Protein AF-A0A286UD82-F1 (afdb_monomer_lite)

InterPro domains:
  IPR018487 Hemopexin-like repeats [PS51642] (349-397)
  IPR018487 Hemopexin-like repeats [PS51642] (402-455)
  IPR018487 Hemopexin-like repeats [PS51642] (460-512)
  IPR018487 Hemopexin-like repeats [SM00120] (352-399)
  IPR018487 Hemopexin-like repeats [SM00120] (405-451)
  IPR018487 Hemopexin-like repeats [SM00120] (463-514)
  IPR036375 Hemopexin-like domain superfamily [G3DSA:2.110.10.10] (295-515)
  IPR036375 Hemopexin-like domain superfamily [SSF50923] (303-494)
  IPR054695 Pierisin-like domain [PF22596] (68-204)

pLDDT: mean 83.37, std 16.15, range [28.02, 98.06]

Radius of gyration: 25.52 Å; chains: 1; bounding box: 70×44×78 Å

Organism: NCBI:txid2282107

Structure (mmCIF, N/CA/C/O backbone):
data_AF-A0A286UD82-F1
#
_entry.id   AF-A0A286UD82-F1
#
loop_
_atom_site.group_PDB
_atom_site.id
_atom_site.type_symbol
_atom_site.label_atom_id
_atom_site.label_alt_id
_atom_site.label_comp_id
_atom_site.label_asym_id
_atom_site.label_entity_id
_atom_site.label_seq_id
_atom_site.pdbx_PDB_ins_code
_atom_site.Cartn_x
_atom_site.Cartn_y
_atom_site.Cartn_z
_atom_site.occupancy
_atom_site.B_iso_or_equiv
_atom_site.auth_seq_id
_atom_site.auth_comp_id
_atom_site.auth_asym_id
_atom_site.auth_atom_id
_atom_site.pdbx_PDB_model_num
ATOM 1 N N . MET A 1 1 ? 0.261 9.924 28.517 1.00 47.84 1 MET A N 1
ATOM 2 C CA . MET A 1 1 ? 0.258 11.240 27.840 1.00 47.84 1 MET A CA 1
ATOM 3 C C . MET A 1 1 ? -0.823 11.172 26.783 1.00 47.84 1 MET A C 1
ATOM 5 O O . MET A 1 1 ? -0.721 10.307 25.925 1.00 47.84 1 MET A O 1
ATOM 9 N N . CYS A 1 2 ? -1.863 11.995 26.899 1.00 66.25 2 CYS A N 1
ATOM 10 C CA . CYS A 1 2 ? -2.926 12.083 25.900 1.00 66.25 2 CYS A CA 1
ATOM 11 C C . CYS A 1 2 ? -2.565 13.219 24.947 1.00 66.25 2 CYS A C 1
ATOM 13 O O . CYS A 1 2 ? -2.551 14.369 25.378 1.00 66.25 2 CYS A O 1
ATOM 15 N N . ASP A 1 3 ? -2.212 12.877 23.712 1.00 84.19 3 ASP A N 1
ATOM 16 C CA . ASP A 1 3 ? -1.921 13.829 22.636 1.00 84.19 3 ASP A CA 1
ATOM 17 C C . ASP A 1 3 ? -3.012 13.706 21.562 1.00 84.19 3 ASP A C 1
ATOM 19 O O . ASP A 1 3 ? -3.503 12.611 21.277 1.00 84.19 3 ASP A O 1
ATOM 23 N N . SER A 1 4 ? -3.394 14.833 20.970 1.00 88.50 4 SER A N 1
ATOM 24 C CA . SER A 1 4 ? -4.221 14.942 19.764 1.00 88.50 4 SER A CA 1
ATOM 25 C C . SER A 1 4 ? -3.868 13.951 18.642 1.00 88.50 4 SER A C 1
ATOM 27 O O . SER A 1 4 ? -4.766 13.478 17.941 1.00 88.50 4 SER A O 1
ATOM 29 N N . SER A 1 5 ? -2.596 13.555 18.505 1.00 90.81 5 SER A N 1
ATOM 30 C CA . SER A 1 5 ? -2.141 12.559 17.527 1.00 90.81 5 SER A CA 1
ATOM 31 C C . SER A 1 5 ? -2.797 11.181 17.688 1.00 90.81 5 SER A C 1
ATOM 33 O O . SER A 1 5 ? -2.867 10.425 16.720 1.00 90.81 5 SER A O 1
ATOM 35 N N . LEU A 1 6 ? -3.352 10.864 18.863 1.00 93.00 6 LEU A N 1
ATOM 36 C CA . LEU A 1 6 ? -4.090 9.622 19.125 1.00 93.00 6 LEU A CA 1
ATOM 37 C C . LEU A 1 6 ? -5.403 9.508 18.342 1.00 93.00 6 LEU A C 1
ATOM 39 O O . LEU A 1 6 ? -5.916 8.405 18.170 1.00 93.00 6 LEU A O 1
ATOM 43 N N . PHE A 1 7 ? -5.926 10.628 17.842 1.00 96.19 7 PHE A N 1
ATOM 44 C CA . PHE A 1 7 ? -7.147 10.677 17.040 1.00 96.19 7 PHE A CA 1
ATOM 45 C C . PHE A 1 7 ? -6.879 10.842 15.542 1.00 96.19 7 PHE A C 1
ATOM 47 O O . PHE A 1 7 ? -7.815 11.041 14.770 1.00 96.19 7 PHE A O 1
ATOM 54 N N . ILE A 1 8 ? -5.622 10.741 15.092 1.00 94.62 8 ILE A N 1
ATOM 55 C CA . ILE A 1 8 ? -5.256 10.931 13.679 1.00 94.62 8 ILE A CA 1
ATOM 56 C C . ILE A 1 8 ? -5.970 9.943 12.738 1.00 94.62 8 ILE A C 1
ATOM 58 O O . ILE A 1 8 ? -6.266 10.266 11.583 1.00 94.62 8 ILE A O 1
ATOM 62 N N . GLY A 1 9 ? -6.289 8.757 13.263 1.00 95.44 9 GLY A N 1
ATOM 63 C CA . GLY A 1 9 ? -7.025 7.710 12.570 1.00 95.44 9 GLY A CA 1
ATOM 64 C C . GLY A 1 9 ? -8.545 7.838 12.621 1.00 95.44 9 GLY A C 1
ATOM 65 O O . GLY A 1 9 ? -9.200 7.070 11.931 1.00 95.44 9 GLY A O 1
ATOM 66 N N . ALA A 1 10 ? -9.121 8.781 13.377 1.00 97.25 10 ALA A N 1
ATOM 67 C CA . ALA A 1 10 ? -10.568 8.840 13.586 1.00 97.25 10 ALA A CA 1
ATOM 68 C C . ALA A 1 10 ? -11.351 9.065 12.276 1.00 97.25 10 ALA A C 1
ATOM 70 O O . ALA A 1 10 ? -10.956 9.861 11.417 1.00 97.25 10 ALA A O 1
ATOM 71 N N . ALA A 1 11 ? -12.498 8.404 12.118 1.00 96.31 11 ALA A N 1
ATOM 72 C CA . ALA A 1 11 ? -13.428 8.699 11.027 1.00 96.31 11 ALA A CA 1
ATOM 73 C C . ALA A 1 11 ? -14.081 10.079 11.230 1.00 96.31 11 ALA A C 1
ATOM 75 O O . ALA A 1 11 ? -14.183 10.860 10.281 1.00 96.31 11 ALA A O 1
ATOM 76 N N . LEU A 1 12 ? -14.425 10.421 12.480 1.00 96.06 12 LEU A N 1
ATOM 77 C CA . LEU A 1 12 ? -15.055 11.692 12.842 1.00 96.06 12 LEU A CA 1
ATOM 78 C C . LEU A 1 12 ? -14.111 12.894 12.613 1.00 96.06 12 LEU A C 1
ATOM 80 O O . LEU A 1 12 ? -13.089 13.027 13.301 1.00 96.06 12 LEU A O 1
ATOM 84 N N . PRO A 1 13 ? -14.443 13.832 11.699 1.00 95.00 13 PRO A N 1
ATOM 85 C CA . PRO A 1 13 ? -13.533 14.917 11.329 1.00 95.00 13 PRO A CA 1
ATOM 86 C C . PRO A 1 13 ? -13.174 15.879 12.466 1.00 95.00 13 PRO A C 1
ATOM 88 O O . PRO A 1 13 ? -12.054 16.390 12.485 1.00 95.00 13 PRO A O 1
ATOM 91 N N . TRP A 1 14 ? -14.098 16.150 13.394 1.00 96.06 14 TRP A N 1
ATOM 92 C CA . TRP A 1 14 ? -13.840 17.063 14.515 1.00 96.06 14 TRP A CA 1
ATOM 93 C C . TRP A 1 14 ? -12.810 16.485 15.487 1.00 96.06 14 TRP A C 1
ATOM 95 O O . TRP A 1 14 ? -11.980 17.233 15.999 1.00 96.06 14 TRP A O 1
ATOM 105 N N . LEU A 1 15 ? -12.830 15.164 15.690 1.00 96.12 15 LEU A N 1
ATOM 106 C CA . LEU A 1 15 ? -11.924 14.476 16.598 1.00 96.12 15 LEU A CA 1
ATOM 107 C C . LEU A 1 15 ? -10.519 14.398 15.990 1.00 96.12 15 LEU A C 1
ATOM 109 O O . LEU A 1 15 ? -9.545 14.686 16.672 1.00 96.12 15 LEU A O 1
ATOM 113 N N . ARG A 1 16 ? -10.406 14.169 14.673 1.00 93.88 16 ARG A N 1
ATOM 114 C CA . ARG A 1 16 ? -9.121 14.277 13.951 1.00 93.88 16 ARG A CA 1
ATOM 115 C C . ARG A 1 16 ? -8.475 15.662 14.027 1.00 93.88 16 ARG A C 1
ATOM 117 O O . ARG A 1 16 ? -7.261 15.780 13.915 1.00 93.88 16 ARG A O 1
ATOM 124 N N . ARG A 1 17 ? -9.289 16.719 14.100 1.00 94.12 17 ARG A N 1
ATOM 125 C CA . ARG A 1 17 ? -8.843 18.127 14.098 1.00 94.12 17 ARG A CA 1
ATOM 126 C C . ARG A 1 17 ? -8.768 18.721 15.505 1.00 94.12 17 ARG A C 1
ATOM 128 O O . ARG A 1 17 ? -8.571 19.929 15.641 1.00 94.12 17 ARG A O 1
ATOM 135 N N . ILE A 1 18 ? -8.978 17.903 16.533 1.00 95.19 18 ILE A N 1
ATOM 136 C CA . ILE A 1 18 ? -8.979 18.355 17.915 1.00 95.19 18 ILE A CA 1
ATOM 137 C C . ILE A 1 18 ? -7.577 18.828 18.314 1.00 95.19 18 ILE A C 1
ATOM 139 O O . ILE A 1 18 ? -6.571 18.291 17.858 1.00 95.19 18 ILE A O 1
ATOM 143 N N . ASN A 1 19 ? -7.507 19.853 19.159 1.00 94.94 19 ASN A N 1
ATOM 144 C CA . ASN A 1 19 ? -6.242 20.278 19.752 1.00 94.94 19 ASN A CA 1
ATOM 145 C C . ASN A 1 19 ? -5.931 19.461 21.016 1.00 94.94 19 ASN A C 1
ATOM 147 O O . ASN A 1 19 ? -6.774 18.710 21.506 1.00 94.94 19 ASN A O 1
ATOM 151 N N . GLU A 1 20 ? -4.740 19.659 21.576 1.00 95.12 20 GLU A N 1
ATOM 152 C CA . GLU A 1 20 ? -4.274 18.937 22.767 1.00 95.12 20 GLU A CA 1
ATOM 153 C C . GLU A 1 20 ? -5.223 19.048 23.964 1.00 95.12 20 GLU A C 1
ATOM 155 O O . GLU A 1 20 ? -5.534 18.053 24.612 1.00 95.12 20 GLU A O 1
ATOM 160 N N . ASN A 1 21 ? -5.753 20.248 24.223 1.00 95.12 21 ASN A N 1
ATOM 161 C CA . ASN A 1 21 ? -6.677 20.470 25.336 1.00 95.12 21 ASN A CA 1
ATOM 162 C C . ASN A 1 21 ? -7.981 19.683 25.148 1.00 95.12 21 ASN A C 1
ATOM 164 O O . ASN A 1 21 ? -8.485 19.086 26.094 1.00 95.12 21 ASN A O 1
ATOM 168 N N . GLY A 1 22 ? -8.524 19.665 23.928 1.00 95.94 22 GLY A N 1
ATOM 169 C CA . GLY A 1 22 ? -9.722 18.892 23.623 1.00 95.94 22 GLY A CA 1
ATOM 170 C C . GLY A 1 22 ? -9.460 17.386 23.667 1.00 95.94 22 GLY A C 1
ATOM 171 O O . GLY A 1 22 ? -10.292 16.645 24.182 1.00 95.94 22 GLY A O 1
ATOM 172 N N . ALA A 1 23 ? -8.301 16.925 23.186 1.00 95.88 23 ALA A N 1
ATOM 173 C CA . ALA A 1 23 ? -7.911 15.521 23.280 1.00 95.88 23 ALA A CA 1
ATOM 174 C C . ALA A 1 23 ? -7.820 15.068 24.743 1.00 95.88 23 ALA A C 1
ATOM 176 O O . ALA A 1 23 ? -8.368 14.030 25.117 1.00 95.88 23 ALA A O 1
ATOM 177 N N . GLN A 1 24 ? -7.182 15.886 25.582 1.00 95.94 24 GLN A N 1
ATOM 178 C CA . GLN A 1 24 ? -7.107 15.663 27.019 1.00 95.94 24 GLN A CA 1
ATOM 179 C C . GLN A 1 24 ? -8.502 15.610 27.652 1.00 95.94 24 GLN A C 1
ATOM 181 O O . GLN A 1 24 ? -8.757 14.723 28.461 1.00 95.94 24 GLN A O 1
ATOM 186 N N . GLU A 1 25 ? -9.410 16.507 27.264 1.00 96.25 25 GLU A N 1
ATOM 187 C CA . GLU A 1 25 ? -10.787 16.520 27.763 1.00 96.25 25 GLU A CA 1
ATOM 188 C C . GLU A 1 25 ? -11.550 15.232 27.407 1.00 96.25 25 GLU A C 1
ATOM 190 O O . GLU A 1 25 ? -12.239 14.668 28.261 1.00 96.25 25 GLU A O 1
ATOM 195 N N . VAL A 1 26 ? -11.394 14.730 26.176 1.00 96.75 26 VAL A N 1
ATOM 196 C CA . VAL A 1 26 ? -11.993 13.456 25.751 1.00 96.75 26 VAL A CA 1
ATOM 197 C C . VAL A 1 26 ? -11.504 12.322 26.649 1.00 96.75 26 VAL A C 1
ATOM 199 O O . VAL A 1 26 ? -12.327 11.659 27.276 1.00 96.75 26 VAL A O 1
ATOM 202 N N . PHE A 1 27 ? -10.189 12.133 26.784 1.00 95.88 27 PHE A N 1
ATOM 203 C CA . PHE A 1 27 ? -9.638 11.045 27.603 1.00 95.88 27 PHE A CA 1
ATOM 204 C C . PHE A 1 27 ? -9.979 11.178 29.089 1.00 95.88 27 PHE A C 1
ATOM 206 O O . PHE A 1 27 ? -10.376 10.193 29.702 1.00 95.88 27 PHE A O 1
ATOM 213 N N . GLN A 1 28 ? -9.933 12.390 29.653 1.00 95.00 28 GLN A N 1
ATOM 214 C CA . GLN A 1 28 ? -10.362 12.635 31.034 1.00 95.00 28 GLN A CA 1
ATOM 215 C C . GLN A 1 28 ? -11.810 12.214 31.265 1.00 95.00 28 GLN A C 1
ATOM 217 O O . GLN A 1 28 ? -12.144 11.690 32.329 1.00 95.00 28 GLN A O 1
ATOM 222 N N . ARG A 1 29 ? -12.683 12.440 30.278 1.00 95.44 29 ARG A N 1
ATOM 223 C CA . ARG A 1 29 ? -14.059 11.975 30.368 1.00 95.44 29 ARG A CA 1
ATOM 224 C C . ARG A 1 29 ? -14.143 10.453 30.309 1.00 95.44 29 ARG A C 1
ATOM 226 O O . ARG A 1 29 ? -14.869 9.889 31.123 1.00 95.44 29 ARG A O 1
ATOM 233 N N . LEU A 1 30 ? -13.427 9.810 29.386 1.00 94.94 30 LEU A N 1
ATOM 234 C CA . LEU A 1 30 ? -13.410 8.348 29.284 1.00 94.94 30 LEU A CA 1
ATOM 235 C C . LEU A 1 30 ? -12.931 7.707 30.599 1.00 94.94 30 LEU A C 1
ATOM 237 O O . LEU A 1 30 ? -13.611 6.830 31.125 1.00 94.94 30 LEU A O 1
ATOM 241 N N . ASP A 1 31 ? -11.841 8.214 31.185 1.00 93.31 31 ASP A N 1
ATOM 242 C CA . ASP A 1 31 ? -11.318 7.775 32.488 1.00 93.31 31 ASP A CA 1
ATOM 243 C C . ASP A 1 31 ? -12.332 7.971 33.616 1.00 93.31 31 ASP A C 1
ATOM 245 O O . ASP A 1 31 ? -12.585 7.071 34.419 1.00 93.31 31 ASP A O 1
ATOM 249 N N . ARG A 1 32 ? -12.940 9.161 33.686 1.00 92.81 32 ARG A N 1
ATOM 250 C CA . ARG A 1 32 ? -13.929 9.484 34.718 1.00 92.81 32 ARG A CA 1
ATOM 251 C C . ARG A 1 32 ? -15.117 8.524 34.657 1.00 92.81 32 ARG A C 1
ATOM 253 O O . ARG A 1 32 ? -15.526 8.014 35.696 1.00 92.81 32 ARG A O 1
ATOM 260 N N . VAL A 1 33 ? -15.660 8.291 33.463 1.00 92.44 33 VAL A N 1
ATOM 261 C CA . VAL A 1 33 ? -16.821 7.414 33.254 1.00 92.44 33 VAL A CA 1
ATOM 262 C C . VAL A 1 33 ? -16.472 5.955 33.549 1.00 92.44 33 VAL A C 1
ATOM 264 O O . VAL A 1 33 ? -17.248 5.278 34.225 1.00 92.44 33 VAL A O 1
ATOM 267 N N . LEU A 1 34 ? -15.288 5.496 33.127 1.00 89.81 34 LEU A N 1
ATOM 268 C CA . LEU A 1 34 ? -14.775 4.160 33.438 1.00 89.81 34 LEU A CA 1
ATOM 269 C C . LEU A 1 34 ? -14.765 3.903 34.953 1.00 89.81 34 LEU A C 1
ATOM 271 O O . LEU A 1 34 ? -15.272 2.874 35.392 1.00 89.81 34 LEU A O 1
ATOM 275 N N . ARG A 1 35 ? -14.253 4.851 35.749 1.00 87.88 35 ARG A N 1
ATOM 276 C CA . ARG A 1 35 ? -14.156 4.719 37.215 1.00 87.88 35 ARG A CA 1
ATOM 277 C C . ARG A 1 35 ? -15.498 4.870 37.929 1.00 87.88 35 ARG A C 1
ATOM 279 O O . ARG A 1 35 ? -15.772 4.149 38.880 1.00 87.88 35 ARG A O 1
ATOM 286 N N . GLN A 1 36 ? -16.332 5.822 37.508 1.00 82.19 36 GLN A N 1
ATOM 287 C CA . GLN A 1 36 ? -17.575 6.154 38.221 1.00 82.19 36 GLN A CA 1
ATOM 288 C C . GLN A 1 36 ? -18.648 5.072 38.097 1.00 82.19 36 GLN A C 1
ATOM 290 O O . GLN A 1 36 ? -19.404 4.851 39.043 1.00 82.19 36 GLN A O 1
ATOM 295 N N . ASN A 1 37 ? -18.706 4.392 36.953 1.00 69.94 37 ASN A N 1
ATOM 296 C CA . ASN A 1 37 ? -19.766 3.428 36.668 1.00 69.94 37 ASN A CA 1
ATOM 297 C C . ASN A 1 37 ? -19.376 1.976 36.980 1.00 69.94 37 ASN A C 1
ATOM 299 O O . ASN A 1 37 ? -20.219 1.091 36.865 1.00 69.94 37 ASN A O 1
ATOM 303 N N . ASN A 1 38 ? -18.138 1.722 37.420 1.00 67.00 38 ASN A N 1
ATOM 304 C CA . ASN A 1 38 ? -17.626 0.378 37.687 1.00 67.00 38 ASN A CA 1
ATOM 305 C C . ASN A 1 38 ? -16.880 0.348 39.033 1.00 67.00 38 ASN A C 1
ATOM 307 O O . ASN A 1 38 ? -15.700 0.684 39.100 1.00 67.00 38 ASN A O 1
ATOM 311 N N . ARG A 1 39 ? -17.559 -0.079 40.111 1.00 65.06 39 ARG A N 1
ATOM 312 C CA . ARG A 1 39 ? -17.010 -0.084 41.490 1.00 65.06 39 ARG A CA 1
ATOM 313 C C . ARG A 1 39 ? -15.706 -0.870 41.655 1.00 65.06 39 ARG A C 1
ATOM 315 O O . ARG A 1 39 ? -14.929 -0.570 42.548 1.00 65.06 39 ARG A O 1
ATOM 322 N N . ASP A 1 40 ? -15.449 -1.850 40.796 1.00 70.00 40 ASP A N 1
ATOM 323 C CA . ASP A 1 40 ? -14.223 -2.652 40.862 1.00 70.00 40 ASP A CA 1
ATOM 324 C C . ASP A 1 40 ? -13.080 -2.092 39.985 1.00 70.00 40 ASP A C 1
ATOM 326 O O . ASP A 1 40 ? -11.979 -2.640 39.962 1.00 70.00 40 ASP A O 1
ATOM 330 N N . LEU A 1 41 ? -13.322 -0.980 39.280 1.00 73.88 41 LEU A N 1
ATOM 331 C CA . LEU A 1 41 ? -12.378 -0.299 38.385 1.00 73.88 41 LEU A CA 1
ATOM 332 C C . LEU A 1 41 ? -12.033 1.121 38.870 1.00 73.88 41 LEU A C 1
ATOM 334 O O . LEU A 1 41 ? -11.639 1.970 38.073 1.00 73.88 41 LEU A O 1
ATOM 338 N N . GLU A 1 42 ? -12.145 1.392 40.174 1.00 72.00 42 GLU A N 1
ATOM 339 C CA . GLU A 1 42 ? -11.878 2.719 40.762 1.00 72.00 42 GLU A CA 1
ATOM 340 C C . GLU A 1 42 ? -10.459 3.247 40.450 1.00 72.00 42 GLU A C 1
ATOM 342 O O . GLU A 1 42 ? -10.286 4.446 40.224 1.00 72.00 42 GLU A O 1
ATOM 347 N N . ASP A 1 43 ? -9.474 2.346 40.334 1.00 78.69 43 ASP A N 1
ATOM 348 C CA . ASP A 1 43 ? -8.075 2.645 39.976 1.00 78.69 43 ASP A CA 1
ATOM 349 C C . ASP A 1 43 ? -7.736 2.323 38.504 1.00 78.69 43 ASP A C 1
ATOM 351 O O . ASP A 1 43 ? -6.559 2.182 38.139 1.00 78.69 43 ASP A O 1
ATOM 355 N N . ALA A 1 44 ? -8.744 2.100 37.657 1.00 81.00 44 ALA A N 1
ATOM 356 C CA . ALA A 1 44 ? -8.535 1.845 36.237 1.00 81.00 44 ALA A CA 1
ATOM 357 C C . ALA A 1 44 ? -8.292 3.148 35.467 1.00 81.00 44 ALA A C 1
ATOM 359 O O . ALA A 1 44 ? -8.762 4.231 35.828 1.00 81.00 44 ALA A O 1
ATOM 360 N N . GLU A 1 45 ? -7.538 3.021 34.384 1.00 88.94 45 GLU A N 1
ATOM 361 C CA . GLU A 1 45 ? -7.234 4.093 33.444 1.00 88.94 45 GLU A CA 1
ATOM 362 C C . GLU A 1 45 ? -7.425 3.549 32.040 1.00 88.94 45 GLU A C 1
ATOM 364 O O . GLU A 1 45 ? -7.144 2.380 31.777 1.00 88.94 45 GLU A O 1
ATOM 369 N N . VAL A 1 46 ? -7.899 4.403 31.146 1.00 92.19 46 VAL A N 1
ATOM 370 C CA . VAL A 1 46 ? -7.946 4.150 29.716 1.00 92.19 46 VAL A CA 1
ATOM 371 C C . VAL A 1 46 ? -6.512 4.069 29.214 1.00 92.19 46 VAL A C 1
ATOM 373 O O . VAL A 1 46 ? -5.790 5.067 29.147 1.00 92.19 46 VAL A O 1
ATOM 376 N N . ILE A 1 47 ? -6.089 2.860 28.855 1.00 93.38 47 ILE A N 1
ATOM 377 C CA . ILE A 1 47 ? -4.741 2.601 28.366 1.00 93.38 47 ILE A CA 1
ATOM 378 C C . ILE A 1 47 ? -4.778 2.523 26.849 1.00 93.38 47 ILE A C 1
ATOM 380 O O . ILE A 1 47 ? -5.317 1.598 26.249 1.00 93.38 47 ILE A O 1
ATOM 384 N N . VAL A 1 48 ? -4.155 3.510 26.222 1.00 93.50 48 VAL A N 1
ATOM 385 C CA . VAL A 1 48 ? -3.912 3.517 24.783 1.00 93.50 48 VAL A CA 1
ATOM 386 C C . VAL A 1 48 ? -2.828 2.496 24.444 1.00 93.50 48 VAL A C 1
ATOM 388 O O . VAL A 1 48 ? -1.844 2.353 25.175 1.00 93.50 48 VAL A O 1
ATOM 391 N N . ARG A 1 49 ? -2.996 1.807 23.314 1.00 93.06 49 ARG A N 1
ATOM 392 C CA . ARG A 1 49 ? -2.027 0.855 22.775 1.00 93.06 49 ARG A CA 1
ATOM 393 C C . ARG A 1 49 ? -0.632 1.503 22.675 1.00 93.06 49 ARG A C 1
ATOM 395 O O . ARG A 1 49 ? -0.505 2.595 22.115 1.00 93.06 49 ARG A O 1
ATOM 402 N N . PRO A 1 50 ? 0.428 0.849 23.184 1.00 92.00 50 PRO A N 1
ATOM 403 C CA . PRO A 1 50 ? 1.789 1.371 23.098 1.00 92.00 50 PRO A CA 1
ATOM 404 C C . PRO A 1 50 ? 2.269 1.547 21.654 1.00 92.00 50 PRO A C 1
ATOM 406 O O . PRO A 1 50 ? 1.982 0.716 20.799 1.00 92.00 50 PRO A O 1
ATOM 409 N N . ASN A 1 51 ? 3.099 2.566 21.401 1.00 91.62 51 ASN A N 1
ATOM 410 C CA . ASN A 1 51 ? 3.654 2.840 20.064 1.00 91.62 51 ASN A CA 1
ATOM 411 C C . ASN A 1 51 ? 4.458 1.670 19.487 1.00 91.62 51 ASN A C 1
ATOM 413 O O . ASN A 1 51 ? 4.544 1.537 18.268 1.00 91.62 51 ASN A O 1
ATOM 417 N N . HIS A 1 52 ? 5.061 0.865 20.362 1.00 90.94 52 HIS A N 1
ATOM 418 C CA . HIS A 1 52 ? 5.737 -0.373 20.012 1.00 90.94 52 HIS A CA 1
ATOM 419 C C . HIS A 1 52 ? 5.368 -1.448 21.023 1.00 90.94 52 HIS A C 1
ATOM 421 O O . HIS A 1 52 ? 5.311 -1.177 22.225 1.00 90.94 52 HIS A O 1
ATOM 427 N N . PHE A 1 53 ? 5.148 -2.662 20.543 1.00 86.38 53 PHE A N 1
ATOM 428 C CA . PHE A 1 53 ? 4.789 -3.805 21.370 1.00 86.38 53 PHE A CA 1
ATOM 429 C C . PHE A 1 53 ? 5.239 -5.095 20.673 1.00 86.38 53 PHE A C 1
ATOM 431 O O . PHE A 1 53 ? 5.713 -5.066 19.537 1.00 86.38 53 PHE A O 1
ATOM 438 N N . LEU A 1 54 ? 5.160 -6.214 21.390 1.00 84.25 54 LEU A N 1
ATOM 439 C CA . LEU A 1 54 ? 5.417 -7.526 20.810 1.00 84.25 54 LEU A CA 1
ATOM 440 C C . LEU A 1 54 ? 4.127 -8.049 20.186 1.00 84.25 54 LEU A C 1
ATOM 442 O O . LEU A 1 54 ? 3.128 -8.178 20.894 1.00 84.25 54 LEU A O 1
ATOM 446 N N . ASP A 1 55 ? 4.161 -8.349 18.894 1.00 82.25 55 ASP A N 1
ATOM 447 C CA . ASP A 1 55 ? 3.027 -8.936 18.187 1.00 82.25 55 ASP A CA 1
ATOM 448 C C . ASP A 1 55 ? 2.796 -10.409 18.584 1.00 82.25 55 ASP A C 1
ATOM 450 O O . ASP A 1 55 ? 3.474 -10.974 19.452 1.00 82.25 55 ASP A O 1
ATOM 454 N N . ALA A 1 56 ? 1.851 -11.067 17.911 1.00 80.44 56 ALA A N 1
ATOM 455 C CA . ALA A 1 56 ? 1.588 -12.494 18.075 1.00 80.44 56 ALA A CA 1
ATOM 456 C C . ALA A 1 56 ? 2.850 -13.367 17.916 1.00 80.44 56 ALA A C 1
ATOM 458 O O . ALA A 1 56 ? 3.028 -14.344 18.645 1.00 80.44 56 ALA A O 1
ATOM 459 N N . ARG A 1 57 ? 3.758 -13.006 17.004 1.00 79.88 57 ARG A N 1
ATOM 460 C CA . ARG A 1 57 ? 5.014 -13.728 16.740 1.00 79.88 57 ARG A CA 1
ATOM 461 C C . ARG A 1 57 ? 6.117 -13.390 17.738 1.00 79.88 57 ARG A C 1
ATOM 463 O O . ARG A 1 57 ? 7.190 -13.988 17.686 1.00 79.88 57 ARG A O 1
ATOM 470 N N . ARG A 1 58 ? 5.839 -12.496 18.690 1.00 83.19 58 ARG A N 1
ATOM 471 C CA . ARG A 1 58 ? 6.796 -11.932 19.648 1.00 83.19 58 ARG A CA 1
ATOM 472 C C . ARG A 1 58 ? 7.889 -11.114 18.965 1.00 83.19 58 ARG A C 1
ATOM 474 O O . ARG A 1 58 ? 9.005 -11.026 19.481 1.00 83.19 58 ARG A O 1
ATOM 481 N N . GLU A 1 59 ? 7.560 -10.504 17.836 1.00 84.38 59 GLU A N 1
ATOM 482 C CA . GLU A 1 59 ? 8.406 -9.551 17.137 1.00 84.38 59 GLU A CA 1
ATOM 483 C C . GLU A 1 59 ? 8.036 -8.134 17.579 1.00 84.38 59 GLU A C 1
ATOM 485 O O . GLU A 1 59 ? 6.871 -7.819 17.823 1.00 84.38 59 GLU A O 1
ATOM 490 N N . LEU A 1 60 ? 9.041 -7.271 17.743 1.00 86.75 60 LEU A N 1
ATOM 491 C CA . LEU A 1 60 ? 8.805 -5.878 18.108 1.00 86.75 60 LEU A CA 1
ATOM 492 C C . LEU A 1 60 ? 8.266 -5.129 16.888 1.00 86.75 60 LEU A C 1
ATOM 494 O O . LEU A 1 60 ? 9.009 -4.897 15.935 1.00 86.75 60 LEU A O 1
ATOM 498 N N . VAL A 1 61 ? 7.005 -4.710 16.946 1.00 87.31 61 VAL A N 1
ATOM 499 C CA . VAL A 1 61 ? 6.329 -4.002 15.854 1.00 87.31 61 VAL A CA 1
ATOM 500 C C . VAL A 1 61 ? 5.845 -2.626 16.299 1.00 87.31 61 VAL A C 1
ATOM 502 O O . VAL A 1 61 ? 5.615 -2.371 17.482 1.00 87.31 61 VAL A O 1
ATOM 505 N N . MET A 1 62 ? 5.700 -1.718 15.334 1.00 91.38 62 MET A N 1
ATOM 506 C CA . MET A 1 62 ? 5.082 -0.407 15.540 1.00 91.38 62 MET A CA 1
ATOM 507 C C . MET A 1 62 ? 3.552 -0.543 15.524 1.00 91.38 62 MET A C 1
ATOM 509 O O . MET A 1 62 ? 3.017 -1.254 14.682 1.00 91.38 62 MET A O 1
ATOM 513 N N . ALA A 1 63 ? 2.837 0.187 16.385 1.00 92.00 63 ALA A N 1
ATOM 514 C CA . ALA A 1 63 ? 1.367 0.165 16.471 1.00 92.00 63 ALA A CA 1
ATOM 515 C C . ALA A 1 63 ? 0.653 0.390 15.129 1.00 92.00 63 ALA A C 1
ATOM 517 O O . ALA A 1 63 ? -0.327 -0.274 14.815 1.00 92.00 63 ALA A O 1
ATOM 518 N N . SER A 1 64 ? 1.162 1.308 14.313 1.00 93.31 64 SER A N 1
ATOM 519 C CA . SER A 1 64 ? 0.626 1.620 12.984 1.00 93.31 64 SER A CA 1
ATOM 520 C C . SER A 1 64 ? 1.009 0.613 11.896 1.00 93.31 64 SER A C 1
ATOM 522 O O . SER A 1 64 ? 0.493 0.710 10.787 1.00 93.31 64 SER A O 1
ATOM 524 N N . ALA A 1 65 ? 1.921 -0.316 12.188 1.00 91.12 65 ALA A N 1
ATOM 525 C CA . ALA A 1 65 ? 2.272 -1.445 11.329 1.00 91.12 65 ALA A CA 1
ATOM 526 C C . ALA A 1 65 ? 1.603 -2.754 11.781 1.00 91.12 65 ALA A C 1
ATOM 528 O O . ALA A 1 65 ? 1.702 -3.756 11.080 1.00 91.12 65 ALA A O 1
ATOM 529 N N . GLU A 1 66 ? 0.940 -2.765 12.942 1.00 90.69 66 GLU A N 1
ATOM 530 C CA . GLU A 1 66 ? 0.168 -3.920 13.395 1.00 90.69 66 GLU A CA 1
ATOM 531 C C . GLU A 1 66 ? -1.038 -4.119 12.471 1.00 90.69 66 GLU A C 1
ATOM 533 O O . GLU A 1 66 ? -1.844 -3.191 12.351 1.00 90.69 66 GLU A O 1
ATOM 538 N N . PRO A 1 67 ? -1.205 -5.305 11.860 1.00 89.81 67 PRO A N 1
ATOM 539 C CA . PRO A 1 67 ? -2.436 -5.630 11.162 1.00 89.81 67 PRO A CA 1
ATOM 540 C C . PRO A 1 67 ? -3.545 -5.828 12.199 1.00 89.81 67 PRO A C 1
ATOM 542 O O . PRO A 1 67 ? -3.596 -6.846 12.890 1.00 89.81 67 PRO A O 1
ATOM 545 N N . LEU A 1 68 ? -4.435 -4.848 12.316 1.00 92.94 68 LEU A N 1
ATOM 546 C CA . LEU A 1 68 ? -5.691 -5.010 13.041 1.00 92.94 68 LEU A CA 1
ATOM 547 C C . LEU A 1 68 ? -6.754 -5.537 12.084 1.00 92.94 68 LEU A C 1
ATOM 549 O O . LEU A 1 68 ? -6.738 -5.208 10.895 1.00 92.94 68 LEU A O 1
ATOM 553 N N . MET A 1 69 ? -7.683 -6.333 12.606 1.00 92.00 69 MET A N 1
ATOM 554 C CA . MET A 1 69 ? -8.802 -6.843 11.825 1.00 92.00 69 MET A CA 1
ATOM 555 C C . MET A 1 69 ? -10.146 -6.367 12.369 1.00 92.00 69 MET A C 1
ATOM 557 O O . MET A 1 69 ? -10.314 -6.173 13.575 1.00 92.00 69 MET A O 1
ATOM 561 N N . ARG A 1 70 ? -11.127 -6.234 11.480 1.00 92.81 70 ARG A N 1
ATOM 562 C CA . ARG A 1 70 ? -12.529 -6.027 11.848 1.00 92.81 70 ARG A CA 1
ATOM 563 C C . ARG A 1 70 ? -13.440 -6.827 10.929 1.00 92.81 70 ARG A C 1
ATOM 565 O O . ARG A 1 70 ? -13.346 -6.691 9.714 1.00 92.81 70 ARG A O 1
ATOM 572 N N . TRP A 1 71 ? -14.344 -7.601 11.516 1.00 88.88 71 TRP A N 1
ATOM 573 C CA . TRP A 1 71 ? -15.439 -8.235 10.789 1.00 88.88 71 TRP A CA 1
ATOM 574 C C . TRP A 1 71 ? -16.613 -7.268 10.665 1.00 88.88 71 TRP A C 1
ATOM 576 O O . TRP A 1 71 ? -16.993 -6.636 11.650 1.00 88.88 71 TRP A O 1
ATOM 586 N N . ASP A 1 72 ? -17.168 -7.138 9.466 1.00 89.31 72 ASP A N 1
ATOM 587 C CA . ASP A 1 72 ? -18.295 -6.248 9.196 1.00 89.31 72 ASP A CA 1
ATOM 588 C C . ASP A 1 72 ? -19.125 -6.787 8.020 1.00 89.31 72 ASP A C 1
ATOM 590 O O . ASP A 1 72 ? -18.584 -7.385 7.090 1.00 89.31 72 ASP A O 1
ATOM 594 N N . GLU A 1 73 ? -20.441 -6.601 8.063 1.00 86.88 73 GLU A N 1
ATOM 595 C CA . GLU A 1 73 ? -21.353 -7.024 6.988 1.00 86.88 73 GLU A CA 1
ATOM 596 C C . GLU A 1 73 ? -21.430 -5.993 5.857 1.00 86.88 73 GLU A C 1
ATOM 598 O O . GLU A 1 73 ? -21.773 -6.323 4.717 1.00 86.88 73 GLU A O 1
ATOM 603 N N . ARG A 1 74 ? -21.096 -4.729 6.149 1.00 87.62 74 ARG A N 1
ATOM 604 C CA . ARG A 1 74 ? -21.100 -3.668 5.141 1.00 87.62 74 ARG A CA 1
ATOM 605 C C . ARG A 1 74 ? -20.048 -3.973 4.075 1.00 87.62 74 ARG A C 1
ATOM 607 O O . ARG A 1 74 ? -18.942 -4.380 4.417 1.00 87.62 74 ARG A O 1
ATOM 614 N N . PRO A 1 75 ? -20.355 -3.769 2.784 1.00 89.94 75 PRO A N 1
ATOM 615 C CA . PRO A 1 75 ? -19.451 -4.139 1.708 1.00 89.94 75 PRO A CA 1
ATOM 616 C C . PRO A 1 75 ? -18.267 -3.166 1.564 1.00 89.94 75 PRO A C 1
ATOM 618 O O . PRO A 1 75 ? -18.361 -1.988 1.927 1.00 89.94 75 PRO A O 1
ATOM 621 N N . PRO A 1 76 ? -17.158 -3.599 0.931 1.00 92.06 76 PRO A N 1
ATOM 622 C CA . PRO A 1 76 ? -15.991 -2.755 0.659 1.00 92.06 76 PRO A CA 1
ATOM 623 C C . PRO A 1 76 ? -16.303 -1.472 -0.118 1.00 92.06 76 PRO A C 1
ATOM 625 O O . PRO A 1 76 ? -15.672 -0.451 0.134 1.00 92.06 76 PRO A O 1
ATOM 628 N N . SER A 1 77 ? -17.311 -1.489 -0.998 1.00 86.44 77 SER A N 1
ATOM 629 C CA . SER A 1 77 ? -17.782 -0.298 -1.724 1.00 86.44 77 SER A CA 1
ATOM 630 C C . SER A 1 77 ? -18.292 0.822 -0.814 1.00 86.44 77 SER A C 1
ATOM 632 O O . SER A 1 77 ? -18.282 1.974 -1.230 1.00 86.44 77 SER A O 1
ATOM 634 N N . GLN A 1 78 ? -18.729 0.490 0.403 1.00 89.50 78 GLN A N 1
ATOM 635 C CA . GLN A 1 78 ? -19.138 1.455 1.420 1.00 89.50 78 GLN A CA 1
ATOM 636 C C . GLN A 1 78 ? -17.970 1.782 2.359 1.00 89.50 78 GLN A C 1
ATOM 638 O O . GLN A 1 78 ? -17.558 2.936 2.475 1.00 89.50 78 GLN A O 1
ATOM 643 N N . ILE A 1 79 ? -17.383 0.761 2.996 1.00 94.50 79 ILE A N 1
ATOM 644 C CA . ILE A 1 79 ? -16.373 0.952 4.050 1.00 94.50 79 ILE A CA 1
ATOM 645 C C . ILE A 1 79 ? -15.104 1.638 3.540 1.00 94.50 79 ILE A C 1
ATOM 647 O O . ILE A 1 79 ? -14.521 2.451 4.255 1.00 94.50 79 ILE A O 1
ATOM 651 N N . PHE A 1 80 ? -14.667 1.367 2.308 1.00 93.56 80 PHE A N 1
ATOM 652 C CA . PHE A 1 80 ? -13.501 2.063 1.763 1.00 93.56 80 PHE A CA 1
ATOM 653 C C . PHE A 1 80 ? -13.781 3.532 1.420 1.00 93.56 80 PHE A C 1
ATOM 655 O O . PHE A 1 80 ? -12.826 4.292 1.300 1.00 93.56 80 PHE A O 1
ATOM 662 N N . GLY A 1 81 ? -15.046 3.947 1.288 1.00 88.81 81 GLY A N 1
ATOM 663 C CA . GLY A 1 81 ? -15.424 5.348 1.075 1.00 88.81 81 GLY A CA 1
ATOM 664 C C . GLY A 1 81 ? -15.613 6.123 2.374 1.00 88.81 81 GLY A C 1
ATOM 665 O O . GLY A 1 81 ? -15.073 7.213 2.540 1.00 88.81 81 GLY A O 1
ATOM 666 N N . GLU A 1 82 ? -16.345 5.547 3.325 1.00 90.31 82 GLU A N 1
ATOM 667 C CA . GLU A 1 82 ? -16.759 6.242 4.553 1.00 90.31 82 GLU A CA 1
ATOM 668 C C . GLU A 1 82 ? -15.809 5.997 5.735 1.00 90.31 82 GLU A C 1
ATOM 670 O O . GLU A 1 82 ? -15.735 6.800 6.673 1.00 90.31 82 GLU A O 1
ATOM 675 N N . GLY A 1 83 ? -15.065 4.889 5.693 1.00 94.81 83 GLY A N 1
ATOM 676 C CA . GLY A 1 83 ? -14.383 4.312 6.843 1.00 94.81 83 GLY A CA 1
ATOM 677 C C . GLY A 1 83 ? -15.349 3.610 7.797 1.00 94.81 83 GLY A C 1
ATOM 678 O O . GLY A 1 83 ? -16.542 3.459 7.539 1.00 94.81 83 GLY A O 1
ATOM 679 N N . PHE A 1 84 ? -14.832 3.206 8.951 1.00 96.25 84 PHE A N 1
ATOM 680 C CA . PHE A 1 84 ? -15.665 2.727 10.045 1.00 96.25 84 PHE A CA 1
ATOM 681 C C . PHE A 1 84 ? -16.093 3.899 10.913 1.00 96.25 84 PHE A C 1
ATOM 683 O O . PHE A 1 84 ? -15.339 4.356 11.773 1.00 96.25 84 PHE A O 1
ATOM 690 N N . ARG A 1 85 ? -17.311 4.386 10.696 1.00 94.56 85 ARG A N 1
ATOM 691 C CA . ARG A 1 85 ? -17.944 5.352 11.593 1.00 94.56 85 ARG A CA 1
ATOM 692 C C . ARG A 1 85 ? -18.579 4.647 12.800 1.00 94.56 85 ARG A C 1
ATOM 694 O O . ARG A 1 85 ? -19.134 3.559 12.623 1.00 94.56 85 ARG A O 1
ATOM 701 N N . PRO A 1 86 ? -18.474 5.224 14.011 1.00 93.69 86 PRO A N 1
ATOM 702 C CA . PRO A 1 86 ? -19.120 4.669 15.195 1.00 93.69 86 PRO A CA 1
ATOM 703 C C . PRO A 1 86 ? -20.636 4.883 15.143 1.00 93.69 86 PRO A C 1
ATOM 705 O O . PRO A 1 86 ? -21.113 5.784 14.464 1.00 93.69 86 PRO A O 1
ATOM 708 N N . ARG A 1 87 ? -21.404 4.111 15.917 1.00 90.56 87 ARG A N 1
ATOM 709 C CA . ARG A 1 87 ? -22.878 4.228 15.958 1.00 90.56 87 ARG A CA 1
ATOM 710 C C . ARG A 1 87 ? -23.369 5.547 16.565 1.00 90.56 87 ARG A C 1
ATOM 712 O O . ARG A 1 87 ? -24.522 5.923 16.374 1.00 90.56 87 ARG A O 1
ATOM 719 N N . ILE A 1 88 ? -22.520 6.223 17.340 1.00 94.69 88 ILE A N 1
ATOM 720 C CA . ILE A 1 88 ? -22.778 7.545 17.911 1.00 94.69 88 ILE A CA 1
ATOM 721 C C . ILE A 1 88 ? -21.730 8.515 17.373 1.00 94.69 88 ILE A C 1
ATOM 723 O O . ILE A 1 88 ? -20.554 8.444 17.733 1.00 94.69 88 ILE A O 1
ATOM 727 N N . GLU A 1 89 ? -22.178 9.450 16.539 1.00 95.44 89 GLU A N 1
ATOM 728 C CA . GLU A 1 89 ? -21.327 10.393 15.814 1.00 95.44 89 GLU A CA 1
ATOM 729 C C . GLU A 1 89 ? -21.552 11.831 16.305 1.00 95.44 89 GLU A C 1
ATOM 731 O O . GLU A 1 89 ? -22.200 12.622 15.618 1.00 95.44 89 GLU A O 1
ATOM 736 N N . PRO A 1 90 ? -21.039 12.223 17.491 1.00 96.44 90 PRO A N 1
ATOM 737 C CA . PRO A 1 90 ? -21.086 13.628 17.876 1.00 96.44 90 PRO A CA 1
ATOM 738 C C . PRO A 1 90 ? -20.369 14.453 16.803 1.00 96.44 90 PRO A C 1
ATOM 740 O O . PRO A 1 90 ? -19.315 14.052 16.313 1.00 96.44 90 PRO A O 1
ATOM 743 N N . SER A 1 91 ? -20.904 15.616 16.447 1.00 94.75 91 SER A N 1
ATOM 744 C CA . SER A 1 91 ? -20.344 16.465 15.389 1.00 94.75 91 SER A CA 1
ATOM 745 C C . SER A 1 91 ? -19.213 17.370 15.883 1.00 94.75 91 SER A C 1
ATOM 747 O O . SER A 1 91 ? -18.473 17.948 15.086 1.00 94.75 91 SER A O 1
ATOM 749 N N . ASN A 1 92 ? -19.094 17.554 17.200 1.00 96.38 92 ASN A N 1
ATOM 750 C CA . ASN A 1 92 ? -18.100 18.415 17.836 1.00 96.38 92 ASN A CA 1
ATOM 751 C C . ASN A 1 92 ? -17.941 18.084 19.332 1.00 96.38 92 ASN A C 1
ATOM 753 O O . ASN A 1 92 ? -18.711 17.316 19.908 1.00 96.38 92 ASN A O 1
ATOM 757 N N . LEU A 1 93 ? -16.959 18.727 19.974 1.00 96.50 93 LEU A N 1
ATOM 758 C CA . LEU A 1 93 ? -16.653 18.531 21.393 1.00 96.50 93 LEU A CA 1
ATOM 759 C C . LEU A 1 93 ? -17.820 18.912 22.324 1.00 96.50 93 LEU A C 1
ATOM 761 O O . LEU A 1 93 ? -17.996 18.292 23.366 1.00 96.50 93 LEU A O 1
ATOM 765 N N . GLU A 1 94 ? -18.635 19.903 21.960 1.00 97.12 94 GLU A N 1
ATOM 766 C CA . GLU A 1 94 ? -19.772 20.329 22.783 1.00 97.12 94 GLU A CA 1
ATOM 767 C C . GLU A 1 94 ? -20.908 19.303 22.770 1.00 97.12 94 GLU A C 1
ATOM 769 O O . GLU A 1 94 ? -21.507 19.020 23.804 1.00 97.12 94 GLU A O 1
ATOM 774 N N . GLU A 1 95 ? -21.184 18.704 21.616 1.00 97.38 95 GLU A N 1
ATOM 775 C CA . GLU A 1 95 ? -22.119 17.589 21.520 1.00 97.38 95 GLU A CA 1
ATOM 776 C C . GLU A 1 95 ? -21.579 16.355 22.241 1.00 97.38 95 GLU A C 1
ATOM 778 O O . GLU A 1 95 ? -22.304 15.749 23.030 1.00 97.38 95 GLU A O 1
ATOM 783 N N . PHE A 1 96 ? -20.285 16.054 22.062 1.00 97.62 96 PHE A N 1
ATOM 784 C CA . PHE A 1 96 ? -19.614 14.995 22.807 1.00 97.62 96 PHE A CA 1
ATOM 785 C C . PHE A 1 96 ? -19.862 15.157 24.306 1.00 97.62 96 PHE A C 1
ATOM 787 O O . PHE A 1 96 ? -20.360 14.215 24.908 1.00 97.62 96 PHE A O 1
ATOM 794 N N . ARG A 1 97 ? -19.633 16.342 24.902 1.00 96.62 97 ARG A N 1
ATOM 795 C CA . ARG A 1 97 ? -19.867 16.630 26.339 1.00 96.62 97 ARG A CA 1
ATOM 796 C C . ARG A 1 97 ? -21.270 16.289 26.838 1.00 96.62 97 ARG A C 1
ATOM 798 O O . ARG A 1 97 ? -21.421 15.974 28.015 1.00 96.62 97 ARG A O 1
ATOM 805 N N . ARG A 1 98 ? -22.281 16.367 25.974 1.00 96.88 98 ARG A N 1
ATOM 806 C CA . ARG A 1 98 ? -23.694 16.153 26.326 1.00 96.88 98 ARG A CA 1
ATOM 807 C C . ARG A 1 98 ? -24.160 14.713 26.147 1.00 96.88 98 ARG A C 1
ATOM 809 O O . ARG A 1 98 ? -25.282 14.412 26.542 1.00 96.88 98 ARG A O 1
ATOM 816 N N . LEU A 1 99 ? -23.334 13.847 25.554 1.00 95.50 99 LEU A N 1
ATOM 817 C CA . LEU A 1 99 ? -23.650 12.426 25.425 1.00 95.50 99 LEU A CA 1
ATOM 818 C C . LEU A 1 99 ? -23.956 11.809 26.791 1.00 95.50 99 LEU A C 1
ATOM 820 O O . LEU A 1 99 ? -23.371 12.209 27.795 1.00 95.50 99 LEU A O 1
ATOM 824 N N . ASP A 1 100 ? -24.840 10.818 26.815 1.00 92.94 100 ASP A N 1
ATOM 825 C CA . ASP A 1 100 ? -25.024 9.971 27.991 1.00 92.94 100 ASP A CA 1
ATOM 826 C C . ASP A 1 100 ? -23.740 9.176 28.276 1.00 92.94 100 ASP A C 1
ATOM 828 O O . ASP A 1 100 ? -23.023 8.788 27.347 1.00 92.94 100 ASP A O 1
ATOM 832 N N . ASP A 1 101 ? -23.436 8.936 29.551 1.00 93.31 101 ASP A N 1
ATOM 833 C CA . ASP A 1 101 ? -22.187 8.279 29.938 1.00 93.31 101 ASP A CA 1
ATOM 834 C C . ASP A 1 101 ? -22.091 6.841 29.396 1.00 93.31 101 ASP A C 1
ATOM 836 O O . ASP A 1 101 ? -20.988 6.401 29.073 1.00 93.31 101 ASP A O 1
ATOM 840 N N . ASN A 1 102 ? -23.208 6.143 29.151 1.00 88.69 102 ASN A N 1
ATOM 841 C CA . ASN A 1 102 ? -23.186 4.816 28.522 1.00 88.69 102 ASN A CA 1
ATOM 842 C C . ASN A 1 102 ? -22.677 4.847 27.071 1.00 88.69 102 ASN A C 1
ATOM 844 O O . ASN A 1 102 ? -22.163 3.849 26.578 1.00 88.69 102 ASN A O 1
ATOM 848 N N . ARG A 1 103 ? -22.749 5.997 26.383 1.00 92.62 103 ARG A N 1
ATOM 849 C CA . ARG A 1 103 ? -22.243 6.153 25.003 1.00 92.62 103 ARG A CA 1
ATOM 850 C C . ARG A 1 103 ? -20.724 6.302 24.931 1.00 92.62 103 ARG A C 1
ATOM 852 O O . ARG A 1 103 ? -20.156 6.229 23.841 1.00 92.62 103 ARG A O 1
ATOM 859 N N . VAL A 1 104 ? -20.078 6.546 26.071 1.00 93.81 104 VAL A N 1
ATOM 860 C CA . VAL A 1 104 ? -18.627 6.760 26.190 1.00 93.81 104 VAL A CA 1
ATOM 861 C C . VAL A 1 104 ? -17.976 5.826 27.220 1.00 93.81 104 VAL A C 1
ATOM 863 O O . VAL A 1 104 ? -16.772 5.909 27.451 1.00 93.81 104 VAL A O 1
ATOM 866 N N . ASN A 1 105 ? -18.751 4.932 27.841 1.00 90.88 105 ASN A N 1
ATOM 867 C CA . ASN A 1 105 ? -18.263 3.953 28.805 1.00 90.88 105 ASN A CA 1
ATOM 868 C C . ASN A 1 105 ? -17.678 2.738 28.079 1.00 90.88 105 ASN A C 1
ATOM 870 O O . ASN A 1 105 ? -18.409 1.916 27.530 1.00 90.88 105 ASN A O 1
ATOM 874 N N . ILE A 1 106 ? -16.353 2.615 28.105 1.00 87.94 106 ILE A N 1
ATOM 875 C CA . ILE A 1 106 ? -15.642 1.543 27.406 1.00 87.94 106 ILE A CA 1
ATOM 876 C C . ILE A 1 106 ? -15.935 0.146 27.972 1.00 87.94 106 ILE A C 1
ATOM 878 O O . ILE A 1 106 ? -15.981 -0.815 27.211 1.00 87.94 106 ILE A O 1
ATOM 882 N N . ALA A 1 107 ? -16.190 0.026 29.280 1.00 83.56 107 ALA A N 1
ATOM 883 C CA . ALA A 1 107 ? -16.540 -1.255 29.889 1.00 83.56 107 ALA A CA 1
ATOM 884 C C . ALA A 1 107 ? -17.916 -1.721 29.392 1.00 83.56 107 ALA A C 1
ATOM 886 O O . ALA A 1 107 ? -18.040 -2.821 28.870 1.00 83.56 107 ALA A O 1
ATOM 887 N N . THR A 1 108 ? -18.926 -0.844 29.449 1.00 80.69 108 THR A N 1
ATOM 888 C CA . THR A 1 108 ? -20.270 -1.124 28.910 1.00 80.69 108 THR A CA 1
ATOM 889 C C . THR A 1 108 ? -20.234 -1.422 27.414 1.00 80.69 108 THR A C 1
ATOM 891 O O . THR A 1 108 ? -20.930 -2.322 26.962 1.00 80.69 108 THR A O 1
ATOM 894 N N . TYR A 1 109 ? -19.406 -0.711 26.643 1.00 82.00 109 TYR A N 1
ATOM 895 C CA . TYR A 1 109 ? -19.216 -1.009 25.224 1.00 82.00 109 TYR A CA 1
ATOM 896 C C . TYR A 1 109 ? -18.694 -2.434 24.998 1.00 82.00 109 TYR A C 1
ATOM 898 O O . TYR A 1 109 ? -19.297 -3.176 24.233 1.00 82.00 109 TYR A O 1
ATOM 906 N N . THR A 1 110 ? -17.636 -2.821 25.716 1.00 76.38 110 THR A N 1
ATOM 907 C CA . THR A 1 110 ? -17.014 -4.155 25.610 1.00 76.38 110 THR A CA 1
ATOM 908 C C . THR A 1 110 ? -17.990 -5.267 26.014 1.00 76.38 110 THR A C 1
ATOM 910 O O . THR A 1 110 ? -17.966 -6.359 25.462 1.00 76.38 110 THR A O 1
ATOM 913 N N . TYR A 1 111 ? -18.847 -5.009 27.006 1.00 73.56 111 TYR A N 1
ATOM 914 C CA . TYR A 1 111 ? -19.733 -6.027 27.568 1.00 73.56 111 TYR A CA 1
ATOM 915 C C . TYR A 1 111 ? -21.065 -6.172 26.853 1.00 73.56 111 TYR A C 1
ATOM 917 O O . TYR A 1 111 ? -21.506 -7.293 26.628 1.00 73.56 111 TYR A O 1
ATOM 925 N N . ASP A 1 112 ? -21.702 -5.051 26.526 1.00 69.75 112 ASP A N 1
ATOM 926 C CA . ASP A 1 112 ? -23.086 -5.022 26.054 1.00 69.75 112 ASP A CA 1
ATOM 927 C C . ASP A 1 112 ? -23.182 -4.669 24.560 1.00 69.75 112 ASP A C 1
ATOM 929 O O . ASP A 1 112 ? -24.287 -4.572 24.026 1.00 69.75 112 ASP A O 1
ATOM 933 N N . ASN A 1 113 ? -22.053 -4.376 23.896 1.00 70.88 113 ASN A N 1
ATOM 934 C CA . ASN A 1 113 ? -21.995 -3.873 22.517 1.00 70.88 113 ASN A CA 1
ATOM 935 C C . ASN A 1 113 ? -22.988 -2.711 22.262 1.00 70.88 113 ASN A C 1
ATOM 937 O O . ASN A 1 113 ? -23.631 -2.581 21.211 1.00 70.88 113 ASN A O 1
ATOM 941 N N . GLN A 1 114 ? -23.180 -1.861 23.279 1.00 77.62 114 GLN A N 1
ATOM 942 C CA . GLN A 1 114 ? -24.107 -0.737 23.195 1.00 77.62 114 GLN A CA 1
ATOM 943 C C . GLN A 1 114 ? -23.618 0.288 22.173 1.00 77.62 114 GLN A C 1
ATOM 945 O O . GLN A 1 114 ? -22.425 0.573 22.079 1.00 77.62 114 GLN A O 1
ATOM 950 N N . ALA A 1 115 ? -24.562 0.922 21.463 1.00 84.62 115 ALA A N 1
ATOM 951 C CA . ALA A 1 115 ? -24.234 2.004 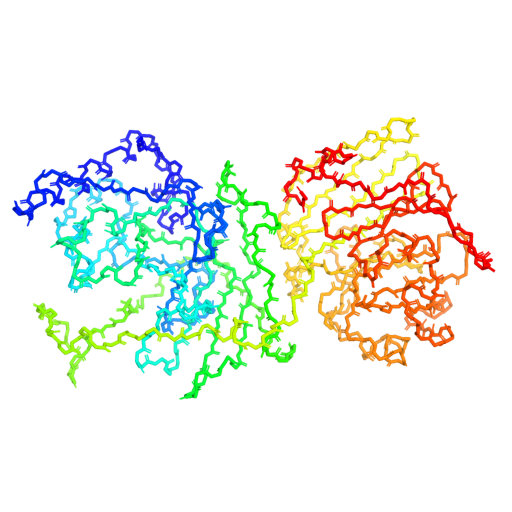20.539 1.00 84.62 115 ALA A CA 1
ATOM 952 C C . ALA A 1 115 ? -23.409 3.080 21.261 1.00 84.62 115 ALA A C 1
ATOM 954 O O . ALA A 1 115 ? -23.879 3.685 22.232 1.00 84.62 115 ALA A O 1
ATOM 955 N N . SER A 1 116 ? -22.190 3.297 20.779 1.00 91.25 116 SER A N 1
ATOM 956 C CA . SER A 1 116 ? -21.174 4.126 21.417 1.00 91.25 116 SER A CA 1
ATOM 957 C C . SER A 1 116 ? -20.391 4.924 20.373 1.00 91.25 116 SER A C 1
ATOM 959 O O . SER A 1 116 ? -20.641 4.829 19.169 1.00 91.25 116 SER A O 1
ATOM 961 N N . ILE A 1 117 ? -19.439 5.729 20.843 1.00 95.19 117 ILE A N 1
ATOM 962 C CA . ILE A 1 117 ? -18.478 6.439 19.989 1.00 95.19 117 ILE A CA 1
ATOM 963 C C . ILE A 1 117 ? -17.331 5.546 19.486 1.00 95.19 117 ILE A C 1
ATOM 965 O O . ILE A 1 117 ? -16.444 6.047 18.791 1.00 95.19 117 ILE A O 1
ATOM 969 N N . PHE A 1 118 ? -17.265 4.285 19.911 1.00 95.06 118 PHE A N 1
ATOM 970 C CA . PHE A 1 118 ? -16.146 3.391 19.634 1.00 95.06 118 PHE A CA 1
ATOM 971 C C . PHE A 1 118 ? -16.409 2.549 18.387 1.00 95.06 118 PHE A C 1
ATOM 973 O O . PHE A 1 118 ? -17.547 2.235 18.059 1.00 95.06 118 PHE A O 1
ATOM 980 N N . VAL A 1 119 ? -15.326 2.184 17.707 1.00 94.56 119 VAL A N 1
ATOM 981 C CA . VAL A 1 119 ? -15.294 1.103 16.721 1.00 94.56 119 VAL A CA 1
ATOM 982 C C . VAL A 1 119 ? -14.290 0.073 17.208 1.00 94.56 119 VAL A C 1
ATOM 984 O O . VAL A 1 119 ? -13.123 0.406 17.434 1.00 94.56 119 VAL A O 1
ATOM 987 N N . SER A 1 120 ? -14.749 -1.162 17.358 1.00 91.12 120 SER A N 1
ATOM 988 C CA . SER A 1 120 ? -13.934 -2.294 17.785 1.00 91.12 120 SER A CA 1
ATOM 989 C C . SER A 1 120 ? -13.124 -2.889 16.632 1.00 91.12 120 SER A C 1
ATOM 991 O O . SER A 1 120 ? -13.568 -2.913 15.477 1.00 91.12 120 SER A O 1
ATOM 993 N N . THR A 1 121 ? -11.937 -3.384 16.968 1.00 93.19 121 THR A N 1
ATOM 994 C CA . THR A 1 121 ? -11.057 -4.194 16.120 1.00 93.19 121 THR A CA 1
ATOM 995 C C . THR A 1 121 ? -10.398 -5.262 16.988 1.00 93.19 121 THR A C 1
ATOM 997 O O . THR A 1 121 ? -10.272 -5.088 18.199 1.00 93.19 121 THR A O 1
ATOM 1000 N N . THR A 1 122 ? -9.925 -6.344 16.381 1.00 90.88 122 THR A N 1
ATOM 1001 C CA . THR A 1 122 ? -9.204 -7.417 17.073 1.00 90.88 122 THR A CA 1
ATOM 1002 C C . THR A 1 122 ? -7.823 -7.635 16.461 1.00 90.88 122 THR A C 1
ATOM 1004 O O . THR A 1 122 ? -7.534 -7.226 15.332 1.00 90.88 122 THR A O 1
ATOM 1007 N N . ARG A 1 123 ? -6.936 -8.245 17.243 1.00 89.19 123 ARG A N 1
ATOM 1008 C CA . ARG A 1 123 ? -5.577 -8.586 16.833 1.00 89.19 123 ARG A CA 1
ATOM 1009 C C . ARG A 1 123 ? -5.516 -10.018 16.346 1.00 89.19 123 ARG A C 1
ATOM 1011 O O . ARG A 1 123 ? -6.223 -10.896 16.835 1.00 89.19 123 ARG A O 1
ATOM 1018 N N . TYR A 1 124 ? -4.559 -10.276 15.468 1.00 87.19 124 TYR A N 1
ATOM 1019 C CA . TYR A 1 124 ? -4.091 -11.638 15.268 1.00 87.19 124 TYR A CA 1
ATOM 1020 C C . TYR A 1 124 ? -3.382 -12.135 16.524 1.00 87.19 124 TYR A C 1
ATOM 1022 O O . TYR A 1 124 ? -2.681 -11.385 17.206 1.00 87.19 124 TYR A O 1
ATOM 1030 N N . VAL A 1 125 ? -3.523 -13.424 16.801 1.00 86.69 125 VAL A N 1
ATOM 1031 C CA . VAL A 1 125 ? -2.887 -14.085 17.940 1.00 86.69 125 VAL A CA 1
ATOM 1032 C C . VAL A 1 125 ? -2.095 -15.294 17.485 1.00 86.69 125 VAL A C 1
ATOM 1034 O O . VAL A 1 125 ? -2.271 -15.813 16.384 1.00 86.69 125 VAL A O 1
ATOM 1037 N N . MET A 1 126 ? -1.196 -15.756 18.343 1.00 84.25 126 MET A N 1
ATOM 1038 C CA . MET A 1 126 ? -0.457 -16.987 18.115 1.00 84.25 126 MET A CA 1
ATOM 1039 C C . MET A 1 126 ? -1.174 -18.134 18.813 1.00 84.25 126 MET A C 1
ATOM 1041 O O . MET A 1 126 ? -1.292 -18.130 20.036 1.00 84.25 126 MET A O 1
ATOM 1045 N N . SER A 1 127 ? -1.624 -19.118 18.036 1.00 83.19 127 SER A N 1
ATOM 1046 C CA . SER A 1 127 ? -2.313 -20.307 18.536 1.00 83.19 127 SER A CA 1
ATOM 1047 C C . SER A 1 127 ? -1.693 -21.556 17.920 1.00 83.19 127 SER A C 1
ATOM 1049 O O . SER A 1 127 ? -1.559 -21.649 16.702 1.00 83.19 127 SER A O 1
ATOM 1051 N N . ASP A 1 128 ? -1.228 -22.486 18.754 1.00 83.00 128 ASP A N 1
ATOM 1052 C CA . ASP A 1 128 ? -0.566 -23.729 18.323 1.00 83.00 128 ASP A CA 1
ATOM 1053 C C . ASP A 1 128 ? 0.555 -23.525 17.281 1.00 83.00 128 ASP A C 1
ATOM 1055 O O . ASP A 1 128 ? 0.727 -24.291 16.331 1.00 83.00 128 ASP A O 1
ATOM 1059 N N . GLY A 1 129 ? 1.337 -22.452 17.451 1.00 81.44 129 GLY A N 1
ATOM 1060 C CA . GLY A 1 129 ? 2.450 -22.101 16.561 1.00 81.44 129 GLY A CA 1
ATOM 1061 C C . GLY A 1 129 ? 2.029 -21.556 15.191 1.00 81.44 129 GLY A C 1
ATOM 1062 O O . GLY A 1 129 ? 2.880 -21.404 14.315 1.00 81.44 129 GLY A O 1
ATOM 1063 N N . ARG A 1 130 ? 0.741 -21.250 14.989 1.00 83.31 130 ARG A N 1
ATOM 1064 C CA . ARG A 1 130 ? 0.205 -20.627 13.771 1.00 83.31 130 ARG A CA 1
ATOM 1065 C C . ARG A 1 130 ? -0.571 -19.360 14.083 1.00 83.31 130 ARG A C 1
ATOM 1067 O O . ARG A 1 130 ? -1.211 -19.243 15.127 1.00 83.31 130 ARG A O 1
ATOM 1074 N N . ILE A 1 131 ? -0.438 -18.371 13.204 1.00 85.44 131 ILE A N 1
ATOM 1075 C CA . ILE A 1 131 ? -1.195 -17.134 13.360 1.00 85.44 131 ILE A CA 1
ATOM 1076 C C . ILE A 1 131 ? -2.669 -17.489 13.221 1.00 85.44 131 ILE A C 1
ATOM 1078 O O . ILE A 1 131 ? -3.045 -18.298 12.373 1.00 85.44 131 ILE A O 1
ATOM 1082 N N . ALA A 1 132 ? -3.466 -16.947 14.124 1.00 85.25 132 ALA A N 1
ATOM 1083 C CA . ALA A 1 132 ? -4.875 -17.222 14.273 1.00 85.25 132 ALA A CA 1
ATOM 1084 C C . ALA A 1 132 ? -5.635 -15.908 14.442 1.00 85.25 132 ALA A C 1
ATOM 1086 O O . ALA A 1 132 ? -5.073 -14.889 14.851 1.00 85.25 132 ALA A O 1
ATOM 1087 N N . GLN A 1 133 ? -6.912 -15.955 14.106 1.00 85.50 133 GLN A N 1
ATOM 1088 C CA . GLN A 1 133 ? -7.822 -14.829 14.105 1.00 85.50 133 GLN A CA 1
ATOM 1089 C C . GLN A 1 133 ? -9.114 -15.191 14.822 1.00 85.50 133 GLN A C 1
ATOM 1091 O O . GLN A 1 133 ? -9.597 -16.324 14.719 1.00 85.50 133 GLN A O 1
ATOM 1096 N N . PHE A 1 134 ? -9.670 -14.218 15.537 1.00 83.00 134 PHE A N 1
ATOM 1097 C CA . PHE A 1 134 ? -11.030 -14.319 16.040 1.00 83.00 134 PHE A CA 1
ATOM 1098 C C . PHE A 1 134 ? -11.994 -14.066 14.893 1.00 83.00 134 PHE A C 1
ATOM 1100 O O . PHE A 1 134 ? -11.838 -13.098 14.148 1.0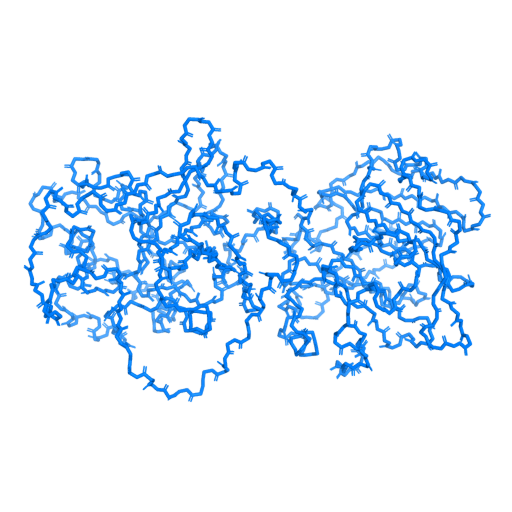0 83.00 134 PHE A O 1
ATOM 1107 N N . HIS A 1 135 ? -12.967 -14.953 14.734 1.00 76.31 135 HIS A N 1
ATOM 1108 C CA . HIS A 1 135 ? -13.982 -14.845 13.698 1.00 76.31 135 HIS A CA 1
ATOM 1109 C C . HIS A 1 135 ? -15.373 -15.139 14.265 1.00 76.31 135 HIS A C 1
ATOM 1111 O O . HIS A 1 135 ? -15.482 -15.928 15.211 1.00 76.31 135 HIS A O 1
ATOM 1117 N N . PRO A 1 136 ? -16.422 -14.533 13.691 1.00 75.06 136 PRO A N 1
ATOM 1118 C CA . PRO A 1 136 ? -17.793 -14.821 14.076 1.00 75.06 136 PRO A CA 1
ATOM 1119 C C . PRO A 1 136 ? -18.204 -16.230 13.621 1.00 75.06 136 PRO A C 1
ATOM 1121 O O . PRO A 1 136 ? -17.692 -16.763 12.633 1.00 75.06 136 PRO A O 1
ATOM 1124 N N . GLU A 1 137 ? -19.119 -16.852 14.362 1.00 72.50 137 GLU A N 1
ATOM 1125 C CA . GLU A 1 137 ? -19.693 -18.169 14.070 1.00 72.50 137 GLU A CA 1
ATOM 1126 C C . GLU A 1 137 ? -20.555 -18.145 12.808 1.00 72.50 137 GLU A C 1
ATOM 1128 O O . GLU A 1 137 ? -20.497 -19.093 12.025 1.00 72.50 137 GLU A O 1
ATOM 1133 N N . ASP A 1 138 ? -21.303 -17.058 12.601 1.00 73.81 138 ASP A N 1
ATOM 1134 C CA . ASP A 1 138 ? -21.995 -16.765 11.350 1.00 73.81 138 ASP A CA 1
ATOM 1135 C C . ASP A 1 138 ? -21.217 -15.686 10.595 1.00 73.81 138 ASP A C 1
ATOM 1137 O O . ASP A 1 138 ? -21.129 -14.541 11.028 1.00 73.81 138 ASP A O 1
ATOM 1141 N N . TYR A 1 139 ? -20.568 -16.091 9.510 1.00 72.25 139 TYR A N 1
ATOM 1142 C CA . TYR A 1 139 ? -19.646 -15.262 8.733 1.00 72.25 139 TYR A CA 1
ATOM 1143 C C . TYR A 1 139 ? -20.042 -15.202 7.253 1.00 72.25 139 TYR A C 1
ATOM 1145 O O . TYR A 1 139 ? -19.338 -14.606 6.432 1.00 72.25 139 TYR A O 1
ATOM 1153 N N . VAL A 1 140 ? -21.170 -15.822 6.889 1.00 71.19 140 VAL A N 1
ATOM 1154 C CA . VAL A 1 140 ? -21.663 -15.826 5.513 1.00 71.19 140 VAL A CA 1
ATOM 1155 C C . VAL A 1 140 ? -22.102 -14.410 5.150 1.00 71.19 140 VAL A C 1
ATOM 1157 O O . VAL A 1 140 ? -22.991 -13.840 5.767 1.00 71.19 140 VAL A O 1
ATOM 1160 N N . GLY A 1 141 ? -21.472 -13.831 4.125 1.00 72.75 141 GLY A N 1
ATOM 1161 C CA . GLY A 1 141 ? -21.742 -12.452 3.703 1.00 72.75 141 GLY A CA 1
ATOM 1162 C C . GLY A 1 141 ? -20.947 -11.385 4.460 1.00 72.75 141 GLY A C 1
ATOM 1163 O O . GLY A 1 141 ? -21.031 -10.217 4.089 1.00 72.75 141 GLY A O 1
ATOM 1164 N N . MET A 1 142 ? -20.130 -11.774 5.444 1.00 84.12 142 MET A N 1
ATOM 1165 C CA . MET A 1 142 ? -19.235 -10.855 6.142 1.00 84.12 142 MET A CA 1
ATOM 1166 C C . MET A 1 142 ? -17.923 -10.630 5.390 1.00 84.12 142 MET A C 1
ATOM 1168 O O . MET A 1 142 ? -17.437 -11.475 4.628 1.00 84.12 142 MET A O 1
ATOM 1172 N N . TYR A 1 143 ? -17.320 -9.484 5.678 1.00 89.88 143 TYR A N 1
ATOM 1173 C CA . TYR A 1 143 ? -15.995 -9.106 5.232 1.00 89.88 143 TYR A CA 1
ATOM 1174 C C . TYR A 1 143 ? -15.079 -8.946 6.431 1.00 89.88 143 TYR A C 1
ATOM 1176 O O . TYR A 1 143 ? -15.458 -8.383 7.457 1.00 89.88 143 TYR A O 1
ATOM 1184 N N . GLU A 1 144 ? -13.845 -9.396 6.278 1.00 92.50 144 GLU A N 1
ATOM 1185 C CA . GLU A 1 144 ? -12.805 -9.145 7.260 1.00 92.50 144 GLU A CA 1
ATOM 1186 C C . GLU A 1 144 ? -11.843 -8.088 6.725 1.00 92.50 144 GLU A C 1
ATOM 1188 O O . GLU A 1 144 ? -11.128 -8.307 5.745 1.00 92.50 144 GLU A O 1
ATOM 1193 N N . TYR A 1 145 ? -11.864 -6.921 7.351 1.00 93.69 145 TYR A N 1
ATOM 1194 C CA . TYR A 1 145 ? -11.089 -5.755 6.964 1.00 93.69 145 TYR A CA 1
ATOM 1195 C C . TYR A 1 145 ? -9.747 -5.714 7.665 1.00 93.69 145 TYR A C 1
ATOM 1197 O O . TYR A 1 145 ? -9.670 -5.909 8.872 1.00 93.69 145 TYR A O 1
ATOM 1205 N N . GLU A 1 146 ? -8.710 -5.367 6.913 1.00 93.88 146 GLU A N 1
ATOM 1206 C CA . GLU A 1 146 ? -7.342 -5.221 7.388 1.00 93.88 146 GLU A CA 1
ATOM 1207 C C . GLU A 1 146 ? -6.982 -3.736 7.545 1.00 93.88 146 GLU A C 1
ATOM 1209 O O . GLU A 1 146 ? -7.098 -2.948 6.598 1.00 93.88 146 GLU A O 1
ATOM 1214 N N . ILE A 1 147 ? -6.535 -3.349 8.740 1.00 95.81 147 ILE A N 1
ATOM 1215 C CA . ILE A 1 147 ? -6.434 -1.952 9.171 1.00 95.81 147 ILE A CA 1
ATOM 1216 C C . ILE A 1 147 ? -5.047 -1.665 9.767 1.00 95.81 147 ILE A C 1
ATOM 1218 O O . ILE A 1 147 ? -4.556 -2.418 10.604 1.00 95.81 147 ILE A O 1
ATOM 1222 N N . TYR A 1 148 ? -4.455 -0.528 9.384 1.00 95.12 148 TYR A N 1
ATOM 1223 C CA . TYR A 1 148 ? -3.132 -0.055 9.822 1.00 95.12 148 TYR A CA 1
ATOM 1224 C C . TYR A 1 148 ? -3.211 1.359 10.392 1.00 95.12 148 TYR A C 1
ATOM 1226 O O . TYR A 1 148 ? -2.985 2.357 9.703 1.00 95.12 148 TYR A O 1
ATOM 1234 N N . VAL A 1 149 ? -3.547 1.463 11.672 1.00 95.88 149 VAL A N 1
ATOM 1235 C CA . VAL A 1 149 ? -3.864 2.737 12.328 1.00 95.88 149 VAL A CA 1
ATOM 1236 C C . VAL A 1 149 ? -3.019 2.934 13.580 1.00 95.88 149 VAL A C 1
ATOM 1238 O O . VAL A 1 149 ? -2.739 1.979 14.291 1.00 95.88 149 VAL A O 1
ATOM 1241 N N . TYR A 1 150 ? -2.583 4.163 13.853 1.00 95.62 150 TYR A N 1
ATOM 1242 C CA . TYR A 1 150 ? -1.918 4.552 15.099 1.00 95.62 150 TYR A CA 1
ATOM 1243 C C . TYR A 1 150 ? -2.921 4.771 16.249 1.00 95.62 150 TYR A C 1
ATOM 1245 O O . TYR A 1 150 ? -4.060 5.170 16.022 1.00 95.62 150 TYR A O 1
ATOM 1253 N N . GLY A 1 151 ? -2.490 4.558 17.498 1.00 94.56 151 GLY A N 1
ATOM 1254 C CA . GLY A 1 151 ? -3.323 4.759 18.688 1.00 94.56 151 GLY A CA 1
ATOM 1255 C C . GLY A 1 151 ? -4.272 3.586 18.949 1.00 94.56 151 GLY A C 1
ATOM 1256 O O . GLY A 1 151 ? -3.879 2.429 18.780 1.00 94.56 151 GLY A O 1
ATOM 1257 N N . GLY A 1 152 ? -5.504 3.894 19.359 1.00 95.44 152 GLY A N 1
ATOM 1258 C CA . GLY A 1 152 ? -6.502 2.911 19.798 1.00 95.44 152 GLY A CA 1
ATOM 1259 C C . GLY A 1 152 ? -6.352 2.540 21.275 1.00 95.44 152 GLY A C 1
ATOM 1260 O O . GLY A 1 152 ? -5.248 2.542 21.818 1.00 95.44 152 GLY A O 1
ATOM 1261 N N . ILE A 1 153 ? -7.466 2.262 21.944 1.00 95.56 153 ILE A N 1
ATOM 1262 C CA . ILE A 1 153 ? -7.509 1.879 23.356 1.00 95.56 153 ILE A CA 1
ATOM 1263 C C . ILE A 1 153 ? -7.347 0.367 23.456 1.00 95.56 153 ILE A C 1
ATOM 1265 O O . ILE A 1 153 ? -8.103 -0.379 22.844 1.00 95.56 153 ILE A O 1
ATOM 1269 N N . ASP A 1 154 ? -6.369 -0.083 24.234 1.00 93.94 154 ASP A N 1
ATOM 1270 C CA . ASP A 1 154 ? -6.156 -1.496 24.514 1.00 93.94 154 ASP A CA 1
ATOM 1271 C C . ASP A 1 154 ? -7.087 -1.938 25.648 1.00 93.94 154 ASP A C 1
ATOM 1273 O O . ASP A 1 154 ? -6.915 -1.541 26.807 1.00 93.94 154 ASP A O 1
ATOM 1277 N N . ILE A 1 155 ? -8.088 -2.752 25.312 1.00 91.12 155 ILE A N 1
ATOM 1278 C CA . ILE A 1 155 ? -9.125 -3.175 26.260 1.00 91.12 155 ILE A CA 1
ATOM 1279 C C . ILE A 1 155 ? -8.549 -4.072 27.355 1.00 91.12 155 ILE A C 1
ATOM 1281 O O . ILE A 1 155 ? -8.869 -3.903 28.533 1.00 91.12 155 ILE A O 1
ATOM 1285 N N . ASN A 1 156 ? -7.630 -4.970 26.998 1.00 87.31 156 ASN A N 1
ATOM 1286 C CA . ASN A 1 156 ? -6.982 -5.869 27.950 1.00 87.31 156 ASN A CA 1
ATOM 1287 C C . ASN A 1 156 ? -6.157 -5.116 28.989 1.00 87.31 156 ASN A C 1
ATOM 1289 O O . ASN A 1 156 ? -6.200 -5.449 30.178 1.00 87.31 156 ASN A O 1
ATOM 1293 N N . LEU A 1 157 ? -5.418 -4.094 28.556 1.00 89.56 157 LEU A N 1
ATOM 1294 C CA . LEU A 1 157 ? -4.662 -3.247 29.472 1.00 89.56 157 LEU A CA 1
ATOM 1295 C C . LEU A 1 157 ? -5.592 -2.363 30.318 1.00 89.56 157 LEU A C 1
ATOM 1297 O O . LEU A 1 157 ? -5.368 -2.237 31.522 1.00 89.56 157 LEU A O 1
ATOM 1301 N N . THR A 1 158 ? -6.646 -1.807 29.713 1.00 90.62 158 THR A N 1
ATOM 1302 C CA . THR A 1 158 ? -7.600 -0.895 30.368 1.00 90.62 158 THR A CA 1
ATOM 1303 C C . THR A 1 158 ? -8.422 -1.590 31.456 1.00 90.62 158 THR A C 1
ATOM 1305 O O . THR A 1 158 ? -8.429 -1.151 32.606 1.00 90.62 158 THR A O 1
ATOM 1308 N N . LEU A 1 159 ? -9.099 -2.693 31.121 1.00 85.19 159 LEU A N 1
ATOM 1309 C CA . LEU A 1 159 ? -10.020 -3.382 32.032 1.00 85.19 159 LEU A CA 1
ATOM 1310 C C . LEU A 1 159 ? -9.309 -4.360 32.981 1.00 85.19 159 LEU A C 1
ATOM 1312 O O . LEU A 1 159 ? -9.820 -4.663 34.058 1.00 85.19 159 LEU A O 1
ATOM 1316 N N . ARG A 1 160 ? -8.087 -4.792 32.639 1.00 78.94 160 ARG A N 1
ATOM 1317 C CA . ARG A 1 160 ? -7.280 -5.790 33.367 1.00 78.94 160 ARG A CA 1
ATOM 1318 C C . ARG A 1 160 ? -7.938 -7.187 33.394 1.00 78.94 160 ARG A C 1
ATOM 1320 O O . ARG A 1 160 ? -9.155 -7.317 33.343 1.00 78.94 160 ARG A O 1
ATOM 1327 N N . PRO A 1 161 ? -7.167 -8.279 33.569 1.00 66.62 161 PRO A N 1
ATOM 1328 C CA . PRO A 1 161 ? -7.688 -9.647 33.418 1.00 66.62 161 PRO A CA 1
ATOM 1329 C C . PRO A 1 161 ? -8.839 -10.052 34.352 1.00 66.62 161 PRO A C 1
ATOM 1331 O O . PRO A 1 161 ? -9.514 -11.035 34.084 1.00 66.62 161 PRO A O 1
ATOM 1334 N N . ARG A 1 162 ? -9.042 -9.346 35.474 1.00 62.69 162 ARG A N 1
ATOM 1335 C CA . ARG A 1 162 ? -10.130 -9.644 36.425 1.00 62.69 162 ARG A CA 1
ATOM 1336 C C . ARG A 1 162 ? -11.469 -9.016 36.044 1.00 62.69 162 ARG A C 1
ATOM 1338 O O . ARG A 1 162 ? -12.486 -9.452 36.570 1.00 62.69 162 ARG A O 1
ATOM 1345 N N . HIS A 1 163 ? -11.455 -8.019 35.165 1.00 68.88 163 HIS A N 1
ATOM 1346 C CA . HIS A 1 163 ? -12.640 -7.279 34.734 1.00 68.88 163 HIS A CA 1
ATOM 1347 C C . HIS A 1 163 ? -12.672 -7.124 33.217 1.00 68.88 163 HIS A C 1
ATOM 1349 O O . HIS A 1 163 ? -13.328 -6.231 32.712 1.00 68.88 163 HIS A O 1
ATOM 1355 N N . ASN A 1 164 ? -11.936 -7.944 32.476 1.00 70.75 164 ASN A N 1
ATOM 1356 C CA . ASN A 1 164 ? -12.263 -8.169 31.084 1.00 70.75 164 ASN A CA 1
ATOM 1357 C C . ASN A 1 164 ? -12.941 -9.534 31.022 1.00 70.75 164 ASN A C 1
ATOM 1359 O O . ASN A 1 164 ? -12.320 -10.534 31.380 1.00 70.75 164 ASN A O 1
ATOM 1363 N N . MET A 1 165 ? -14.212 -9.564 30.621 1.00 65.69 165 MET A N 1
ATOM 1364 C CA . MET A 1 165 ? -14.958 -10.811 30.430 1.00 65.69 165 MET A CA 1
ATOM 1365 C C . MET A 1 165 ? -14.496 -11.545 29.166 1.00 65.69 165 MET A C 1
ATOM 1367 O O . MET A 1 165 ? -14.583 -12.771 29.103 1.00 65.69 165 MET A O 1
ATOM 1371 N N . PHE A 1 166 ? -13.915 -10.813 28.210 1.00 70.69 166 PHE A N 1
ATOM 1372 C CA . PHE A 1 166 ? -13.519 -11.314 26.896 1.00 70.69 166 PHE A CA 1
ATOM 1373 C C . PHE A 1 166 ? -12.045 -10.999 26.573 1.00 70.69 166 PHE A C 1
ATOM 1375 O O . PHE A 1 166 ? -11.721 -10.464 25.514 1.00 70.69 166 PHE A O 1
ATOM 1382 N N . PRO A 1 167 ? -11.081 -11.336 27.459 1.00 72.50 167 PRO A N 1
ATOM 1383 C CA . PRO A 1 167 ? -9.684 -10.949 27.270 1.00 72.50 167 PRO A CA 1
ATOM 1384 C C . PRO A 1 167 ? -9.016 -11.643 26.088 1.00 72.50 167 PRO A C 1
ATOM 1386 O O . PRO A 1 167 ? -8.001 -11.176 25.566 1.00 72.50 167 PRO A O 1
ATOM 1389 N N . TYR A 1 168 ? -9.591 -12.766 25.669 1.00 72.88 168 TYR A N 1
ATOM 1390 C CA . TYR A 1 168 ? -9.149 -13.504 24.508 1.00 72.88 168 TYR A CA 1
ATOM 1391 C C . TYR A 1 168 ? -9.448 -12.762 23.209 1.00 72.88 168 TYR A C 1
ATOM 1393 O O . TYR A 1 168 ? -8.734 -13.005 22.261 1.00 72.88 168 TYR A O 1
ATOM 1401 N N . GLU A 1 169 ? -10.391 -11.822 23.133 1.00 73.88 169 GLU A N 1
ATOM 1402 C CA . GLU A 1 169 ? -10.674 -11.111 21.875 1.00 73.88 169 GLU A CA 1
ATOM 1403 C C . GLU A 1 169 ? -9.572 -10.121 21.483 1.00 73.88 169 GLU A C 1
ATOM 1405 O O . GLU A 1 169 ? -9.572 -9.604 20.370 1.00 73.88 169 GLU A O 1
ATOM 1410 N N . HIS A 1 170 ? -8.608 -9.854 22.374 1.00 83.69 170 HIS A N 1
ATOM 1411 C CA . HIS A 1 170 ? -7.473 -8.959 22.122 1.00 83.69 170 HIS A CA 1
ATOM 1412 C C . HIS A 1 170 ? -7.880 -7.595 21.535 1.00 83.69 170 HIS A C 1
ATOM 1414 O O . HIS A 1 170 ? -7.148 -7.013 20.729 1.00 83.69 170 HIS A O 1
ATOM 1420 N N . GLU A 1 171 ? -9.027 -7.082 21.973 1.00 89.00 171 GLU A N 1
ATOM 1421 C CA . GLU A 1 171 ? -9.687 -5.923 21.387 1.00 89.00 171 GLU A CA 1
ATOM 1422 C C . GLU A 1 171 ? -8.849 -4.632 21.464 1.00 89.00 171 GLU A C 1
ATOM 1424 O O . GLU A 1 171 ? -8.179 -4.336 22.466 1.00 89.00 171 GLU A O 1
ATOM 1429 N N . VAL A 1 172 ? -8.922 -3.849 20.383 1.00 93.12 172 VAL A N 1
ATOM 1430 C CA . VAL A 1 172 ? -8.480 -2.454 20.312 1.00 93.12 172 VAL A CA 1
ATOM 1431 C C . VAL A 1 172 ? -9.646 -1.584 19.849 1.00 93.12 172 VAL A C 1
ATOM 1433 O O . VAL A 1 172 ? -10.107 -1.712 18.714 1.00 93.12 172 VAL A O 1
ATOM 1436 N N . ALA A 1 173 ? -10.094 -0.672 20.711 1.00 95.38 173 ALA A N 1
ATOM 1437 C CA . ALA A 1 173 ? -11.231 0.206 20.440 1.00 95.38 173 ALA A CA 1
ATOM 1438 C C . ALA A 1 173 ? -10.793 1.609 19.985 1.00 95.38 173 ALA A C 1
ATOM 1440 O O . ALA A 1 173 ? -9.919 2.239 20.589 1.00 95.38 173 ALA A O 1
ATOM 1441 N N . PHE A 1 174 ? -11.438 2.136 18.944 1.00 96.81 174 PHE A N 1
ATOM 1442 C CA . PHE A 1 174 ? -11.131 3.443 18.358 1.00 96.81 174 PHE A CA 1
ATOM 1443 C C . PHE A 1 174 ? -12.255 4.455 18.613 1.00 96.81 174 PHE A C 1
ATOM 1445 O O . PHE A 1 174 ? -13.292 4.397 17.946 1.00 96.81 174 PHE A O 1
ATOM 1452 N N . PRO A 1 175 ? -12.083 5.406 19.553 1.00 96.44 175 PRO A N 1
ATOM 1453 C CA . PRO A 1 175 ? -13.030 6.505 19.719 1.00 96.44 175 PRO A CA 1
ATOM 1454 C C . PRO A 1 175 ? -13.080 7.375 18.457 1.00 96.44 175 PRO A C 1
ATOM 1456 O O . PRO A 1 175 ? -12.053 7.825 17.949 1.00 96.44 175 PRO A O 1
ATOM 1459 N N . GLY A 1 176 ? -14.290 7.632 17.966 1.00 95.25 176 GLY A N 1
ATOM 1460 C CA . GLY A 1 176 ? -14.530 8.363 16.725 1.00 95.25 176 GLY A CA 1
ATOM 1461 C C . GLY A 1 176 ? -14.281 7.548 15.457 1.00 95.25 176 GLY A C 1
ATOM 1462 O O . GLY A 1 176 ? -14.221 8.133 14.374 1.00 95.25 176 GLY A O 1
ATOM 1463 N N . GLY A 1 177 ? -14.144 6.227 15.573 1.00 96.06 177 GLY A N 1
ATOM 1464 C CA . GLY A 1 177 ? -14.039 5.322 14.435 1.00 96.06 177 GLY A CA 1
ATOM 1465 C C . GLY A 1 177 ? -12.673 5.292 13.757 1.00 96.06 177 GLY A C 1
ATOM 1466 O O . GLY A 1 177 ? -11.671 5.722 14.323 1.00 96.06 177 GLY A O 1
ATOM 1467 N N . ILE A 1 178 ? -12.638 4.782 12.527 1.00 98.06 178 ILE A N 1
ATOM 1468 C CA . ILE A 1 178 ? -11.419 4.579 11.733 1.00 98.06 178 ILE A CA 1
ATOM 1469 C C . ILE A 1 178 ? -11.645 5.118 10.322 1.00 98.06 178 ILE A C 1
ATOM 1471 O O . ILE A 1 178 ? -12.555 4.687 9.619 1.00 98.06 178 ILE A O 1
ATOM 1475 N N . ARG A 1 179 ? -10.818 6.069 9.891 1.00 96.25 179 ARG A N 1
ATOM 1476 C CA . ARG A 1 179 ? -10.897 6.675 8.558 1.00 96.25 179 ARG A CA 1
ATOM 1477 C C . ARG A 1 179 ? -10.578 5.658 7.449 1.00 96.25 179 ARG A C 1
ATOM 1479 O O . ARG A 1 179 ? -9.718 4.798 7.657 1.00 96.25 179 ARG A O 1
ATOM 1486 N N . PRO A 1 180 ? -11.183 5.801 6.258 1.00 95.06 180 PRO A N 1
ATOM 1487 C CA . PRO A 1 180 ? -11.017 4.846 5.161 1.00 95.06 180 PRO A CA 1
ATOM 1488 C C . PRO A 1 180 ? -9.562 4.696 4.705 1.00 95.06 180 PRO A C 1
ATOM 1490 O O . PRO A 1 180 ? -9.129 3.597 4.374 1.00 95.06 180 PRO A O 1
ATOM 1493 N N . ASP A 1 181 ? -8.777 5.776 4.761 1.00 93.25 181 ASP A N 1
ATOM 1494 C CA . ASP A 1 181 ? -7.382 5.802 4.309 1.00 93.25 181 ASP A CA 1
ATOM 1495 C C . ASP A 1 181 ? -6.462 4.811 5.046 1.00 93.25 181 ASP A C 1
ATOM 1497 O O . ASP A 1 181 ? -5.357 4.530 4.589 1.00 93.25 181 ASP A O 1
ATOM 1501 N N . LEU A 1 182 ? -6.875 4.315 6.214 1.00 95.69 182 LEU A N 1
ATOM 1502 C CA . LEU A 1 182 ? -6.092 3.390 7.036 1.00 95.69 182 LEU A CA 1
ATOM 1503 C C . LEU A 1 182 ? -6.566 1.939 6.914 1.00 95.69 182 LEU A C 1
ATOM 1505 O O . LEU A 1 182 ? -6.018 1.058 7.574 1.00 95.69 182 LEU A O 1
ATOM 1509 N N . ILE A 1 183 ? -7.553 1.688 6.054 1.00 95.25 183 ILE A N 1
ATOM 1510 C CA . ILE A 1 183 ? -8.077 0.363 5.738 1.00 95.25 183 ILE A CA 1
ATOM 1511 C C . ILE A 1 183 ? -7.424 -0.078 4.430 1.00 95.25 183 ILE A C 1
ATOM 1513 O O . ILE A 1 183 ? -7.633 0.548 3.390 1.00 95.25 183 ILE A O 1
ATOM 1517 N N . ARG A 1 184 ? -6.599 -1.124 4.472 1.00 92.06 184 ARG A N 1
ATOM 1518 C CA . ARG A 1 184 ? -5.792 -1.548 3.319 1.00 92.06 184 ARG A CA 1
ATOM 1519 C C . ARG A 1 184 ? -6.546 -2.491 2.398 1.00 92.06 184 ARG A C 1
ATOM 1521 O O . ARG A 1 184 ? -6.502 -2.349 1.174 1.00 92.06 184 ARG A O 1
ATOM 1528 N N . SER A 1 185 ? -7.207 -3.478 2.989 1.00 91.50 185 SER A N 1
ATOM 1529 C CA . SER A 1 185 ? -7.859 -4.546 2.245 1.00 91.50 185 SER A CA 1
ATOM 1530 C C . SER A 1 185 ? -9.069 -5.102 2.991 1.00 91.50 185 SER A C 1
ATOM 1532 O O . SER A 1 185 ? -9.292 -4.784 4.160 1.00 91.50 185 SER A O 1
ATOM 1534 N N . ALA A 1 186 ? -9.864 -5.909 2.295 1.00 92.88 186 ALA A N 1
ATOM 1535 C CA . ALA A 1 186 ? -10.918 -6.713 2.893 1.00 92.88 186 ALA A CA 1
ATOM 1536 C C . ALA A 1 186 ? -10.932 -8.109 2.272 1.00 92.88 186 ALA A C 1
ATOM 1538 O O . ALA A 1 186 ? -10.704 -8.273 1.070 1.00 92.88 186 ALA A O 1
ATOM 1539 N N . ARG A 1 187 ? -11.232 -9.119 3.078 1.00 90.62 187 ARG A N 1
ATOM 1540 C CA . ARG A 1 187 ? -11.402 -10.503 2.642 1.00 90.62 187 ARG A CA 1
ATOM 1541 C C . ARG A 1 187 ? -12.868 -10.873 2.648 1.00 90.62 187 ARG A C 1
ATOM 1543 O O . ARG A 1 187 ? -13.569 -10.564 3.603 1.00 90.62 187 ARG A O 1
ATOM 1550 N N . GLN A 1 188 ? -13.301 -11.570 1.607 1.00 90.25 188 GLN A N 1
ATOM 1551 C CA . GLN A 1 188 ? -14.620 -12.186 1.557 1.00 90.25 188 GLN A CA 1
ATOM 1552 C C . GLN A 1 188 ? -14.476 -13.704 1.612 1.00 90.25 188 GLN A C 1
ATOM 1554 O O . GLN A 1 188 ? -13.627 -14.274 0.915 1.00 90.25 188 GLN A O 1
ATOM 1559 N N . TYR A 1 189 ? -15.331 -14.334 2.408 1.00 86.38 189 TYR A N 1
ATOM 1560 C CA . TYR A 1 189 ? -15.308 -15.765 2.683 1.00 86.38 189 TYR A CA 1
ATOM 1561 C C . TYR A 1 189 ? -16.540 -16.469 2.096 1.00 86.38 189 TYR A C 1
ATOM 1563 O O . TYR A 1 189 ? -17.606 -15.862 1.977 1.00 86.38 189 TYR A O 1
ATOM 1571 N N . ASP A 1 190 ? -16.388 -17.735 1.700 1.00 84.38 190 ASP A N 1
ATOM 1572 C CA . ASP A 1 190 ? -17.523 -18.628 1.418 1.00 84.38 190 ASP A CA 1
ATOM 1573 C C . ASP A 1 190 ? -18.032 -19.324 2.689 1.00 84.38 190 ASP A C 1
ATOM 1575 O O . ASP A 1 190 ? -17.455 -19.175 3.754 1.00 84.38 190 ASP A O 1
ATOM 1579 N N . GLU A 1 191 ? -19.087 -20.132 2.578 1.00 81.94 191 GLU A N 1
ATOM 1580 C CA . GLU A 1 191 ? -19.664 -20.929 3.680 1.00 81.94 191 GLU A CA 1
ATOM 1581 C C . GLU A 1 191 ? -18.722 -22.003 4.271 1.00 81.94 191 GLU A C 1
ATOM 1583 O O . GLU A 1 191 ? -19.050 -22.641 5.270 1.00 81.94 191 GLU A O 1
ATOM 1588 N N . HIS A 1 192 ? -17.563 -22.225 3.645 1.00 83.38 192 HIS A N 1
ATOM 1589 C CA . HIS A 1 192 ? -16.533 -23.174 4.066 1.00 83.38 192 HIS A CA 1
ATOM 1590 C C . HIS A 1 192 ? -15.274 -22.461 4.579 1.00 83.38 192 HIS A C 1
ATOM 1592 O O . HIS A 1 192 ? -14.230 -23.102 4.728 1.00 83.38 192 HIS A O 1
ATOM 1598 N N . TRP A 1 193 ? -15.363 -21.151 4.837 1.00 80.75 193 TRP A N 1
ATOM 1599 C CA . TRP A 1 193 ? -14.282 -20.308 5.341 1.00 80.75 193 TRP A CA 1
ATOM 1600 C C . TRP A 1 193 ? -13.113 -20.135 4.351 1.00 80.75 193 TRP A C 1
ATOM 1602 O O . TRP A 1 193 ? -12.064 -19.583 4.673 1.00 80.75 193 TRP A O 1
ATOM 1612 N N . ASN A 1 194 ? -13.271 -20.505 3.083 1.00 83.88 194 ASN A N 1
ATOM 1613 C CA . ASN A 1 194 ? -12.246 -20.188 2.096 1.00 83.88 194 ASN A CA 1
ATOM 1614 C C . ASN A 1 194 ? -12.333 -18.711 1.720 1.00 83.88 194 ASN A C 1
ATOM 1616 O O . ASN A 1 194 ? -13.413 -18.190 1.439 1.00 83.88 194 ASN A O 1
ATOM 1620 N N . VAL A 1 195 ? -11.179 -18.045 1.640 1.00 86.25 195 VAL A N 1
ATOM 1621 C CA . VAL A 1 195 ? -11.105 -16.715 1.032 1.00 86.25 195 VAL A CA 1
ATOM 1622 C C . VAL A 1 195 ? -11.449 -16.869 -0.447 1.00 86.25 195 VAL A C 1
ATOM 1624 O O . VAL A 1 195 ? -10.715 -17.515 -1.192 1.00 86.25 195 VAL A O 1
ATOM 1627 N N . VAL A 1 196 ? -12.561 -16.279 -0.879 1.00 87.50 196 VAL A N 1
ATOM 1628 C CA . VAL A 1 196 ? -13.006 -16.325 -2.281 1.00 87.50 196 VAL A CA 1
ATOM 1629 C C . VAL A 1 196 ? -12.637 -15.069 -3.052 1.00 87.50 196 VAL A C 1
ATOM 1631 O O . VAL A 1 196 ? -12.535 -15.111 -4.281 1.00 87.50 196 VAL A O 1
ATOM 1634 N N . ARG A 1 197 ? -12.417 -13.955 -2.346 1.00 88.44 197 ARG A N 1
ATOM 1635 C CA . ARG A 1 197 ? -12.108 -12.654 -2.942 1.00 88.44 197 ARG A CA 1
ATOM 1636 C C . ARG A 1 197 ? -11.308 -11.784 -1.983 1.00 88.44 197 ARG A C 1
ATOM 1638 O O . ARG A 1 197 ? -11.548 -11.802 -0.775 1.00 88.44 197 ARG A O 1
ATOM 1645 N N . VAL A 1 198 ? -10.382 -11.007 -2.539 1.00 88.75 198 VAL A N 1
ATOM 1646 C CA . VAL A 1 198 ? -9.615 -9.997 -1.803 1.00 88.75 198 VAL A CA 1
ATOM 1647 C C . VAL A 1 198 ? -9.854 -8.641 -2.452 1.00 88.75 198 VAL A C 1
ATOM 1649 O O . VAL A 1 198 ? -9.598 -8.449 -3.640 1.00 88.75 198 VAL A O 1
ATOM 1652 N N . TRP A 1 199 ? -10.339 -7.703 -1.652 1.00 90.06 199 TRP A N 1
ATOM 1653 C CA . TRP A 1 199 ? -10.647 -6.338 -2.048 1.00 90.06 199 TRP A CA 1
ATOM 1654 C C . TRP A 1 199 ? -9.506 -5.419 -1.626 1.00 90.06 199 TRP A C 1
ATOM 1656 O O . TRP A 1 199 ? -9.067 -5.472 -0.478 1.00 90.06 199 TRP A O 1
ATOM 1666 N N . ARG A 1 200 ? -9.024 -4.572 -2.533 1.00 88.19 200 ARG A N 1
ATOM 1667 C CA . ARG A 1 200 ? -7.941 -3.615 -2.279 1.00 88.19 200 ARG A CA 1
ATOM 1668 C C . ARG A 1 200 ? -8.484 -2.193 -2.308 1.00 88.19 200 ARG A C 1
ATOM 1670 O O . ARG A 1 200 ? -9.153 -1.806 -3.269 1.00 88.19 200 ARG A O 1
ATOM 1677 N N . ASN A 1 201 ? -8.165 -1.422 -1.273 1.00 90.12 201 ASN A N 1
ATOM 1678 C CA . ASN A 1 201 ? -8.530 -0.016 -1.196 1.00 90.12 201 ASN A CA 1
ATOM 1679 C C . ASN A 1 201 ? -7.508 0.839 -1.963 1.00 90.12 201 ASN A C 1
ATOM 1681 O O . ASN A 1 201 ? -6.347 0.927 -1.557 1.00 90.12 201 ASN A O 1
ATOM 1685 N N . LEU A 1 202 ? -7.932 1.494 -3.050 1.00 88.25 202 LEU A N 1
ATOM 1686 C CA . LEU A 1 202 ? -7.066 2.406 -3.816 1.00 88.25 202 LEU A CA 1
ATOM 1687 C C . LEU A 1 202 ? -6.582 3.597 -2.992 1.00 88.25 202 LEU A C 1
ATOM 1689 O O . LEU A 1 202 ? -5.502 4.124 -3.251 1.00 88.25 202 LEU A O 1
ATOM 1693 N N . HIS A 1 203 ? -7.370 4.008 -2.002 1.00 88.38 203 HIS A N 1
ATOM 1694 C CA . HIS A 1 203 ? -7.097 5.170 -1.164 1.00 88.38 203 HIS A CA 1
ATOM 1695 C C . HIS A 1 203 ? -6.401 4.797 0.146 1.00 88.38 203 HIS A C 1
ATOM 1697 O O . HIS A 1 203 ? -6.370 5.608 1.070 1.00 88.38 203 HIS A O 1
ATOM 1703 N N . PHE A 1 204 ? -5.812 3.599 0.244 1.00 91.50 204 PHE A N 1
ATOM 1704 C CA . PHE A 1 204 ? -4.968 3.246 1.382 1.00 91.50 204 PHE A CA 1
ATOM 1705 C C . PHE A 1 204 ? -3.708 4.120 1.419 1.00 91.50 204 PHE A C 1
ATOM 1707 O O . PHE A 1 204 ? -2.879 4.110 0.503 1.00 91.50 204 PHE A O 1
ATOM 1714 N N . ARG A 1 205 ? -3.565 4.885 2.501 1.00 90.50 205 ARG A N 1
ATOM 1715 C CA . ARG A 1 205 ? -2.545 5.916 2.692 1.00 90.50 205 ARG A CA 1
ATOM 1716 C C . ARG A 1 205 ? -1.948 5.827 4.095 1.00 90.50 205 ARG A C 1
ATOM 1718 O O . ARG A 1 205 ? -2.298 6.623 4.973 1.00 90.50 205 ARG A O 1
ATOM 1725 N N . PRO A 1 206 ? -1.007 4.901 4.340 1.00 90.12 206 PRO A N 1
ATOM 1726 C CA . PRO A 1 206 ? -0.399 4.729 5.658 1.00 90.12 206 PRO A CA 1
ATOM 1727 C C . PRO A 1 206 ? 0.364 5.979 6.134 1.00 90.12 206 PRO A C 1
ATOM 1729 O O . PRO A 1 206 ? 0.641 6.110 7.328 1.00 90.12 206 PRO A O 1
ATOM 1732 N N . GLU A 1 207 ? 0.679 6.925 5.240 1.00 88.38 207 GLU A N 1
ATOM 1733 C CA . GLU A 1 207 ? 1.285 8.211 5.588 1.00 88.38 207 GLU A CA 1
ATOM 1734 C C . GLU A 1 207 ? 0.391 9.122 6.431 1.00 88.38 207 GLU A C 1
ATOM 1736 O O . GLU A 1 207 ? 0.911 9.991 7.135 1.00 88.38 207 GLU A O 1
ATOM 1741 N N . VAL A 1 208 ? -0.934 8.921 6.431 1.00 91.81 208 VAL A N 1
ATOM 1742 C CA . VAL A 1 208 ? -1.822 9.739 7.272 1.00 91.81 208 VAL A CA 1
ATOM 1743 C C . VAL A 1 208 ? -1.670 9.423 8.761 1.00 91.81 208 VAL A C 1
ATOM 1745 O O . VAL A 1 208 ? -2.142 10.206 9.572 1.00 91.81 208 VAL A O 1
ATOM 1748 N N . ASN A 1 209 ? -0.937 8.364 9.138 1.00 92.88 209 ASN A N 1
ATOM 1749 C CA . ASN A 1 209 ? -0.474 8.134 10.515 1.00 92.88 209 ASN A CA 1
ATOM 1750 C C . ASN A 1 209 ? 0.599 9.154 10.982 1.00 92.88 209 ASN A C 1
ATOM 1752 O O . ASN A 1 209 ? 1.060 9.099 12.125 1.00 92.88 209 ASN A O 1
ATOM 1756 N N . GLY A 1 210 ? 1.021 10.096 10.128 1.00 89.88 210 GLY A N 1
ATOM 1757 C CA . GLY A 1 210 ? 1.892 11.213 10.500 1.00 89.88 210 GLY A CA 1
ATOM 1758 C C . GLY A 1 210 ? 3.289 10.760 10.931 1.00 89.88 210 GLY A C 1
ATOM 1759 O O . GLY A 1 210 ? 3.949 9.984 10.238 1.00 89.88 210 GLY A O 1
ATOM 1760 N N . ALA A 1 211 ? 3.762 11.225 12.093 1.00 89.81 211 ALA A N 1
ATOM 1761 C CA . ALA A 1 211 ? 5.070 10.833 12.636 1.00 89.81 211 ALA A CA 1
ATOM 1762 C C . ALA A 1 211 ? 5.204 9.307 12.838 1.00 89.81 211 ALA A C 1
ATOM 1764 O O . ALA A 1 211 ? 6.309 8.753 12.752 1.00 89.81 211 ALA A O 1
ATOM 1765 N N . TYR A 1 212 ? 4.066 8.635 13.026 1.00 91.56 212 TYR A N 1
ATOM 1766 C CA . TYR A 1 212 ? 3.935 7.200 13.239 1.00 91.56 212 TYR A CA 1
ATOM 1767 C C . TYR A 1 212 ? 3.698 6.419 11.938 1.00 91.56 212 TYR A C 1
ATOM 1769 O O . TYR A 1 212 ? 3.302 5.267 11.994 1.00 91.56 212 TYR A O 1
ATOM 1777 N N . MET A 1 213 ? 3.923 6.998 10.755 1.00 89.69 213 MET A N 1
ATOM 1778 C CA . MET A 1 213 ? 3.820 6.285 9.472 1.00 89.69 213 MET A CA 1
ATOM 1779 C C . MET A 1 213 ? 4.686 5.006 9.445 1.00 89.69 213 MET A C 1
ATOM 1781 O O . MET A 1 213 ? 5.905 5.110 9.585 1.00 89.69 213 MET A O 1
ATOM 1785 N N . PRO A 1 214 ? 4.139 3.805 9.212 1.00 89.62 214 PRO A N 1
ATOM 1786 C CA . PRO A 1 214 ? 4.960 2.600 9.154 1.00 89.62 214 PRO A CA 1
ATOM 1787 C C . PRO A 1 214 ? 5.914 2.638 7.950 1.00 89.62 214 PRO A C 1
ATOM 1789 O O . PRO A 1 214 ? 5.622 3.247 6.910 1.00 89.62 214 PRO A O 1
ATOM 1792 N N . ARG A 1 215 ? 7.078 1.992 8.089 1.00 86.25 215 ARG A N 1
ATOM 1793 C CA . ARG A 1 215 ? 7.905 1.677 6.918 1.00 86.25 215 ARG A CA 1
ATOM 1794 C C . ARG A 1 215 ? 7.182 0.645 6.060 1.00 86.25 215 ARG A C 1
ATOM 1796 O O . ARG A 1 215 ? 6.410 -0.152 6.586 1.00 86.25 215 ARG A O 1
ATOM 1803 N N . VAL A 1 216 ? 7.445 0.657 4.756 1.00 83.62 216 VAL A N 1
ATOM 1804 C CA . VAL A 1 216 ? 6.812 -0.281 3.814 1.00 83.62 216 VAL A CA 1
ATOM 1805 C C . VAL A 1 216 ? 7.084 -1.736 4.202 1.00 83.62 216 VAL A C 1
ATOM 1807 O O . VAL A 1 216 ? 6.178 -2.549 4.132 1.00 83.62 216 VAL A O 1
ATOM 1810 N N . ASP A 1 217 ? 8.287 -2.055 4.676 1.00 79.31 217 ASP A N 1
ATOM 1811 C CA . ASP A 1 217 ? 8.664 -3.414 5.085 1.00 79.31 217 ASP A CA 1
ATOM 1812 C C . ASP A 1 217 ? 8.034 -3.913 6.377 1.00 79.31 217 ASP A C 1
ATOM 1814 O O . ASP A 1 217 ? 8.040 -5.115 6.630 1.00 79.31 217 ASP A O 1
ATOM 1818 N N . LEU A 1 218 ? 7.469 -3.008 7.173 1.00 82.94 218 LEU A N 1
ATOM 1819 C CA . LEU A 1 218 ? 6.705 -3.389 8.353 1.00 82.94 218 LEU A CA 1
ATOM 1820 C C . LEU A 1 218 ? 5.260 -3.754 8.002 1.00 82.94 218 LEU A C 1
ATOM 1822 O O . LEU A 1 218 ? 4.572 -4.342 8.829 1.00 82.94 218 LEU A O 1
ATOM 1826 N N . LEU A 1 219 ? 4.792 -3.412 6.798 1.00 82.62 219 LEU A N 1
ATOM 1827 C CA . LEU A 1 219 ? 3.495 -3.860 6.314 1.00 82.62 219 LEU A CA 1
ATOM 1828 C C . LEU A 1 219 ? 3.649 -5.280 5.753 1.00 82.62 219 LEU A C 1
ATOM 1830 O O . LEU A 1 219 ? 4.511 -5.509 4.902 1.00 82.62 219 LEU A O 1
ATOM 1834 N N . PRO A 1 220 ? 2.821 -6.249 6.170 1.00 75.81 220 PRO A N 1
ATOM 1835 C CA . PRO A 1 220 ? 2.884 -7.582 5.604 1.00 75.81 220 PRO A CA 1
ATOM 1836 C C . PRO A 1 220 ? 2.524 -7.528 4.112 1.00 75.81 220 PRO A C 1
ATOM 1838 O O . PRO A 1 220 ? 1.677 -6.727 3.706 1.00 75.81 220 PRO A O 1
ATOM 1841 N N . PRO A 1 221 ? 3.143 -8.367 3.276 1.00 70.81 221 PRO A N 1
ATOM 1842 C CA . PRO A 1 221 ? 2.868 -8.409 1.846 1.00 70.81 221 PRO A CA 1
ATOM 1843 C C . PRO A 1 221 ? 1.403 -8.778 1.595 1.00 70.81 221 PRO A C 1
ATOM 1845 O O . PRO A 1 221 ? 0.817 -9.552 2.355 1.00 70.81 221 PRO A O 1
ATOM 1848 N N . LEU A 1 222 ? 0.818 -8.251 0.516 1.00 69.75 222 LEU A N 1
ATOM 1849 C CA . LEU A 1 222 ? -0.531 -8.649 0.123 1.00 69.75 222 LEU A CA 1
ATOM 1850 C C . LEU A 1 222 ? -0.520 -10.138 -0.280 1.00 69.75 222 LEU A C 1
ATOM 1852 O O . LEU A 1 222 ? 0.285 -10.539 -1.124 1.00 69.75 222 LEU A O 1
ATOM 1856 N N . PRO A 1 223 ? -1.372 -10.969 0.328 1.00 61.62 223 PRO A N 1
ATOM 1857 C CA . PRO A 1 223 ? -1.298 -12.416 0.179 1.00 61.62 223 PRO A CA 1
ATOM 1858 C C . PRO A 1 223 ? -1.993 -12.901 -1.092 1.00 61.62 223 PRO A C 1
ATOM 1860 O O . PRO A 1 223 ? -3.071 -12.429 -1.452 1.00 61.62 223 PRO A O 1
ATOM 1863 N N . ASP A 1 224 ? -1.387 -13.906 -1.730 1.00 59.31 224 ASP A N 1
ATOM 1864 C CA . ASP A 1 224 ? -1.878 -14.530 -2.963 1.00 59.31 224 ASP A CA 1
ATOM 1865 C C . ASP A 1 224 ? -2.665 -15.806 -2.688 1.00 59.31 224 ASP A C 1
ATOM 1867 O O . ASP A 1 224 ? -2.275 -16.908 -3.073 1.00 59.31 224 ASP A O 1
ATOM 1871 N N . VAL A 1 225 ? -3.747 -15.657 -1.923 1.00 64.81 225 VAL A N 1
ATOM 1872 C CA . VAL A 1 225 ? -4.623 -16.784 -1.560 1.00 64.81 225 VAL A CA 1
ATOM 1873 C C . VAL A 1 225 ? -5.761 -17.011 -2.543 1.00 64.81 225 VAL A C 1
ATOM 1875 O O . VAL A 1 225 ? -6.415 -18.049 -2.490 1.00 64.81 225 VAL A O 1
ATOM 1878 N N . VAL A 1 226 ? -5.988 -16.066 -3.456 1.00 71.44 226 VAL A N 1
ATOM 1879 C CA . VAL A 1 226 ? -6.990 -16.185 -4.515 1.00 71.44 226 VAL A CA 1
ATOM 1880 C C . VAL A 1 226 ? -6.351 -15.923 -5.875 1.00 71.44 226 VAL A C 1
ATOM 1882 O O . VAL A 1 226 ? -5.381 -15.175 -5.959 1.00 71.44 226 VAL A O 1
ATOM 1885 N N . PRO A 1 227 ? -6.877 -16.509 -6.964 1.00 70.00 227 PRO A N 1
ATOM 1886 C CA . PRO A 1 227 ? -6.407 -16.183 -8.303 1.00 70.00 227 PRO A CA 1
ATOM 1887 C C . PRO A 1 227 ? -6.500 -14.672 -8.575 1.00 70.00 227 PRO A C 1
ATOM 1889 O O . PRO A 1 227 ? -7.451 -14.047 -8.106 1.00 70.00 227 PRO A O 1
ATOM 1892 N N . PRO A 1 228 ? -5.621 -14.088 -9.413 1.00 68.94 228 PRO A N 1
ATOM 1893 C CA . PRO A 1 228 ? -5.664 -12.659 -9.729 1.00 68.94 228 PRO A CA 1
ATOM 1894 C C . PRO A 1 228 ? -7.007 -12.128 -10.243 1.00 68.94 228 PRO A C 1
ATOM 1896 O O . PRO A 1 228 ? -7.335 -10.968 -10.031 1.00 68.94 228 PRO A O 1
ATOM 1899 N N . SER A 1 229 ? -7.825 -12.984 -10.864 1.00 67.94 229 SER A N 1
ATOM 1900 C CA . SER A 1 229 ? -9.196 -12.652 -11.280 1.00 67.94 229 SER A CA 1
ATOM 1901 C C . SER A 1 229 ? -10.154 -12.338 -10.129 1.00 67.94 229 SER A C 1
ATOM 1903 O O . SER A 1 229 ? -11.246 -11.844 -10.381 1.00 67.94 229 SER A O 1
ATOM 1905 N N . ASN A 1 230 ? -9.772 -12.672 -8.898 1.00 76.44 230 ASN A N 1
ATOM 1906 C CA . ASN A 1 230 ? -10.551 -12.475 -7.683 1.00 76.44 230 ASN A CA 1
ATOM 1907 C C . ASN A 1 230 ? -9.958 -11.348 -6.816 1.00 76.44 230 ASN A C 1
ATOM 1909 O O . ASN A 1 230 ? -10.305 -11.229 -5.637 1.00 76.44 230 ASN A O 1
ATOM 1913 N N . TYR A 1 231 ? -9.055 -10.543 -7.386 1.00 77.44 231 TYR A N 1
ATOM 1914 C CA . TYR A 1 231 ? -8.702 -9.244 -6.837 1.00 77.44 231 TYR A CA 1
ATOM 1915 C C . TYR A 1 231 ? -9.649 -8.195 -7.384 1.00 77.44 231 TYR A C 1
ATOM 1917 O O . TYR A 1 231 ? -9.648 -7.925 -8.583 1.00 77.44 231 TYR A O 1
ATOM 1925 N N . ASP A 1 232 ? -10.407 -7.581 -6.484 1.00 80.00 232 ASP A N 1
ATOM 1926 C CA . ASP A 1 232 ? -11.183 -6.399 -6.815 1.00 80.00 232 ASP A CA 1
ATOM 1927 C C . ASP A 1 232 ? -10.518 -5.168 -6.227 1.00 80.00 232 ASP A C 1
ATOM 1929 O O . ASP A 1 232 ? -10.086 -5.129 -5.074 1.00 80.00 232 ASP A O 1
ATOM 1933 N N . VAL A 1 233 ? -10.436 -4.144 -7.058 1.00 76.69 233 VAL A N 1
ATOM 1934 C CA . VAL A 1 233 ? -9.928 -2.838 -6.686 1.00 76.69 233 VAL A CA 1
ATOM 1935 C C . VAL A 1 233 ? -11.130 -1.911 -6.631 1.00 76.69 233 VAL A C 1
ATOM 1937 O O . VAL A 1 233 ? -11.854 -1.775 -7.616 1.00 76.69 233 VAL A O 1
ATOM 1940 N N . VAL A 1 234 ? -11.364 -1.308 -5.471 1.00 78.25 234 VAL A N 1
ATOM 1941 C CA . VAL A 1 234 ? -12.532 -0.456 -5.250 1.00 78.25 234 VAL A CA 1
ATOM 1942 C C . VAL A 1 234 ? -12.089 0.994 -5.278 1.00 78.25 234 VAL A C 1
ATOM 1944 O O . VAL A 1 234 ? -11.206 1.397 -4.518 1.00 78.25 234 VAL A O 1
ATOM 1947 N N . ASP A 1 235 ? -12.743 1.760 -6.143 1.00 73.19 235 ASP A N 1
ATOM 1948 C CA . ASP A 1 235 ? -12.725 3.213 -6.107 1.00 73.19 235 ASP A CA 1
ATOM 1949 C C . ASP A 1 235 ? -14.063 3.693 -5.524 1.00 73.19 235 ASP A C 1
ATOM 1951 O O . ASP A 1 235 ? -15.072 3.687 -6.237 1.00 73.19 235 ASP A O 1
ATOM 1955 N N . PRO A 1 236 ? -14.136 3.988 -4.217 1.00 62.06 236 PRO A N 1
ATOM 1956 C CA . PRO A 1 236 ? -15.348 4.529 -3.629 1.00 62.06 236 PRO A CA 1
ATOM 1957 C C . PRO A 1 236 ? -15.647 5.906 -4.245 1.00 62.06 236 PRO A C 1
ATOM 1959 O O . PRO A 1 236 ? -14.718 6.657 -4.548 1.00 62.06 236 PRO A O 1
ATOM 1962 N N . PRO A 1 237 ? -16.927 6.252 -4.454 1.00 53.69 237 PRO A N 1
ATOM 1963 C CA . PRO A 1 237 ? -17.293 7.550 -5.005 1.00 53.69 237 PRO A CA 1
ATOM 1964 C C . PRO A 1 237 ? -16.770 8.692 -4.122 1.00 53.69 237 PRO A C 1
ATOM 1966 O O . PRO A 1 237 ? -16.808 8.595 -2.895 1.00 53.69 237 PRO A O 1
ATOM 1969 N N . ASP A 1 238 ? -16.316 9.782 -4.754 1.00 49.94 238 ASP A N 1
ATOM 1970 C CA . ASP A 1 238 ? -16.008 11.033 -4.056 1.00 49.94 238 ASP A CA 1
ATOM 1971 C C . ASP A 1 238 ? -17.234 11.448 -3.227 1.00 49.94 238 ASP A C 1
ATOM 1973 O O . ASP A 1 238 ? -18.331 11.606 -3.774 1.00 49.94 238 ASP A O 1
ATOM 1977 N N . ASP A 1 239 ? -17.034 11.592 -1.915 1.00 44.22 239 ASP A N 1
ATOM 1978 C CA . ASP A 1 239 ? -18.036 11.952 -0.907 1.00 44.22 239 ASP A CA 1
ATOM 1979 C C . ASP A 1 239 ? -18.682 13.311 -1.239 1.00 44.22 239 ASP A C 1
ATOM 1981 O O . ASP A 1 239 ? -18.266 14.374 -0.775 1.00 44.22 239 ASP A O 1
ATOM 1985 N N . ASN A 1 240 ? -19.699 13.282 -2.102 1.00 33.91 240 ASN A N 1
ATOM 1986 C CA . ASN A 1 240 ? -20.583 14.401 -2.394 1.00 33.91 240 ASN A CA 1
ATOM 1987 C C . ASN A 1 240 ? -21.811 14.354 -1.476 1.00 33.91 240 ASN A C 1
ATOM 1989 O O . ASN A 1 240 ? -22.930 14.501 -1.951 1.00 33.91 240 ASN A O 1
ATOM 1993 N N . GLY A 1 241 ? -21.611 14.159 -0.170 1.00 36.25 241 GLY A N 1
ATOM 1994 C CA . GLY A 1 241 ? -22.485 14.699 0.875 1.00 36.25 241 GLY A CA 1
ATOM 1995 C C . GLY A 1 241 ? -23.980 14.366 0.813 1.00 36.25 241 GLY A C 1
ATOM 1996 O O . GLY A 1 241 ? -24.771 15.138 1.356 1.00 36.25 241 GLY A O 1
ATOM 1997 N N . GLU A 1 242 ? -24.389 13.259 0.195 1.00 31.62 242 GLU A N 1
ATOM 1998 C CA . GLU A 1 242 ? -25.731 12.722 0.401 1.00 31.62 242 GLU A CA 1
ATOM 1999 C C . GLU A 1 242 ? -25.661 11.674 1.504 1.00 31.62 242 GLU A C 1
ATOM 2001 O O . GLU A 1 242 ? -25.208 10.552 1.307 1.00 31.62 242 GLU A O 1
ATOM 2006 N N . ASP A 1 243 ? -26.087 12.123 2.683 1.00 38.41 243 ASP A N 1
ATOM 2007 C CA . ASP A 1 243 ? -26.359 11.355 3.891 1.00 38.41 243 ASP A CA 1
ATOM 2008 C C . ASP A 1 243 ? -27.349 10.227 3.562 1.00 38.41 243 ASP A C 1
ATOM 2010 O O . ASP A 1 243 ? -28.572 10.366 3.663 1.00 38.41 243 ASP A O 1
ATOM 2014 N N . SER A 1 244 ? -26.823 9.116 3.049 1.00 32.62 244 SER A N 1
ATOM 2015 C CA . SER A 1 244 ? -27.596 7.915 2.796 1.00 32.62 244 SER A CA 1
ATOM 2016 C C . SER A 1 244 ? -27.842 7.256 4.146 1.00 32.62 244 SER A C 1
ATOM 2018 O O . SER A 1 244 ? -26.998 6.529 4.669 1.00 32.62 244 SER A O 1
ATOM 2020 N N . GLY A 1 245 ? -28.980 7.594 4.751 1.00 41.09 245 GLY A N 1
ATOM 2021 C CA . GLY A 1 245 ? -29.391 7.064 6.043 1.00 41.09 245 GLY A CA 1
ATOM 2022 C C . GLY A 1 245 ? -29.441 5.543 6.005 1.00 41.09 245 GLY A C 1
ATOM 2023 O O . GLY A 1 245 ? -30.334 4.977 5.378 1.00 41.09 245 GLY A O 1
ATOM 2024 N N . HIS A 1 246 ? -28.499 4.878 6.674 1.00 32.53 246 HIS A N 1
ATOM 2025 C CA . HIS A 1 246 ? -28.398 3.424 6.650 1.00 32.53 246 HIS A CA 1
ATOM 2026 C C . HIS A 1 246 ? -27.997 2.849 8.008 1.00 32.53 246 HIS A C 1
ATOM 2028 O O . HIS A 1 246 ? -27.116 3.357 8.695 1.00 32.53 246 HIS A O 1
ATOM 2034 N N . ASN A 1 247 ? -28.714 1.783 8.373 1.00 33.50 247 ASN A N 1
ATOM 2035 C CA . ASN A 1 247 ? -28.586 1.016 9.605 1.00 33.50 247 ASN A CA 1
ATOM 2036 C C . ASN A 1 247 ? -27.125 0.663 9.901 1.00 33.50 247 ASN A C 1
ATOM 2038 O O . ASN A 1 247 ? -26.434 0.039 9.095 1.00 33.50 247 ASN A O 1
ATOM 2042 N N . HIS A 1 248 ? -26.673 1.084 11.078 1.00 35.69 248 HIS A N 1
ATOM 2043 C CA . HIS A 1 248 ? -25.344 0.803 11.594 1.00 35.69 248 HIS A CA 1
ATOM 2044 C C . HIS A 1 248 ? -25.359 -0.543 12.322 1.00 35.69 248 HIS A C 1
ATOM 2046 O O . HIS A 1 248 ? -25.478 -0.589 13.553 1.00 35.69 248 HIS A O 1
ATOM 2052 N N . ASP A 1 249 ? -25.246 -1.622 11.555 1.00 37.75 249 ASP A N 1
ATOM 2053 C CA . ASP A 1 249 ? -25.166 -2.975 12.097 1.00 37.75 249 ASP A CA 1
ATOM 2054 C C . ASP A 1 249 ? -23.697 -3.287 12.408 1.00 37.75 249 ASP A C 1
ATOM 2056 O O . ASP A 1 249 ? -22.956 -3.875 11.626 1.00 37.75 249 ASP A O 1
ATOM 2060 N N . GLU A 1 250 ? -23.237 -2.834 13.576 1.00 44.00 250 GLU A N 1
ATOM 2061 C CA . GLU A 1 250 ? -22.197 -3.592 14.271 1.00 44.00 250 GLU A CA 1
ATOM 2062 C C . GLU A 1 250 ? -22.872 -4.868 14.753 1.00 44.00 250 GLU A C 1
ATOM 2064 O O . GLU A 1 250 ? -23.799 -4.729 15.548 1.00 44.00 250 GLU A O 1
ATOM 2069 N N . LEU A 1 251 ? -22.457 -6.038 14.245 1.00 39.97 251 LEU A N 1
ATOM 2070 C CA . LEU A 1 251 ? -22.836 -7.390 14.702 1.00 39.97 251 LEU A CA 1
ATOM 2071 C C . LEU A 1 251 ? -23.987 -7.373 15.712 1.00 39.97 251 LEU A C 1
ATOM 2073 O O . LEU A 1 251 ? -23.782 -7.398 16.930 1.00 39.97 251 LEU A O 1
ATOM 2077 N N . LEU A 1 252 ? -25.201 -7.181 15.194 1.00 35.53 252 LEU A N 1
ATOM 2078 C CA . LEU A 1 252 ? -26.364 -6.970 16.037 1.00 35.53 252 LEU A CA 1
ATOM 2079 C C . LEU A 1 252 ? -26.741 -8.280 16.731 1.00 35.53 252 LEU A C 1
ATOM 2081 O O . LEU A 1 252 ? -26.863 -9.329 16.099 1.00 35.53 252 LEU A O 1
ATOM 2085 N N . HIS A 1 253 ? -27.076 -8.191 18.017 1.00 38.31 253 HIS A N 1
ATOM 2086 C CA . HIS A 1 253 ? -27.989 -9.143 18.643 1.00 38.31 253 HIS A CA 1
ATOM 2087 C C . HIS A 1 253 ? -29.403 -8.858 18.122 1.00 38.31 253 HIS A C 1
ATOM 2089 O O . HIS A 1 253 ? -30.159 -8.087 18.711 1.00 38.31 253 HIS A O 1
ATOM 2095 N N . LEU A 1 254 ? -29.754 -9.441 16.976 1.00 33.12 254 LEU A N 1
ATOM 2096 C CA . LEU A 1 254 ? -31.138 -9.489 16.513 1.00 33.12 254 LEU A CA 1
ATOM 2097 C C . LEU A 1 254 ? -31.832 -10.681 17.178 1.00 33.12 254 LEU A C 1
ATOM 2099 O O . LEU A 1 254 ? -31.418 -11.825 16.998 1.00 33.12 254 LEU A O 1
ATOM 2103 N N . ASN A 1 255 ? -32.914 -10.429 17.917 1.00 35.91 255 ASN A N 1
ATOM 2104 C CA . ASN A 1 255 ? -33.912 -11.472 18.147 1.00 35.91 255 ASN A CA 1
ATOM 2105 C C . ASN A 1 255 ? -34.827 -11.595 16.913 1.00 35.91 255 ASN A C 1
ATOM 2107 O O . ASN A 1 255 ? -34.879 -10.689 16.077 1.00 35.91 255 ASN A O 1
ATOM 2111 N N . GLU A 1 256 ? -35.573 -12.702 16.812 1.00 35.53 256 GLU A N 1
ATOM 2112 C CA . GLU A 1 256 ? -36.406 -13.100 15.654 1.00 35.53 256 GLU A CA 1
ATOM 2113 C C . GLU A 1 256 ? -37.478 -12.068 15.217 1.00 35.53 256 GLU A C 1
ATOM 2115 O O . GLU A 1 256 ? -38.210 -12.305 14.258 1.00 35.53 256 GLU A O 1
ATOM 2120 N N . THR A 1 257 ? -37.589 -10.914 15.889 1.00 33.47 257 THR A N 1
ATOM 2121 C CA . THR A 1 257 ? -38.599 -9.875 15.621 1.00 33.47 257 THR A CA 1
ATOM 2122 C C . THR A 1 257 ? -38.050 -8.502 15.213 1.00 33.47 257 THR A C 1
ATOM 2124 O O . THR A 1 257 ? -38.847 -7.612 14.919 1.00 33.47 257 THR A O 1
ATOM 2127 N N . GLY A 1 258 ? -36.726 -8.308 15.144 1.00 30.20 258 GLY A N 1
ATOM 2128 C CA . GLY A 1 258 ? -36.131 -7.065 14.624 1.00 30.20 258 GLY A CA 1
ATOM 2129 C C . GLY A 1 258 ? -36.301 -5.828 15.521 1.00 30.20 258 GLY A C 1
ATOM 2130 O O . GLY A 1 258 ? -36.325 -4.705 15.017 1.00 30.20 258 GLY A O 1
ATOM 2131 N N . VAL A 1 259 ? -36.432 -6.008 16.841 1.00 28.02 259 VAL A N 1
ATOM 2132 C CA . VAL A 1 259 ? -36.528 -4.911 17.822 1.00 28.02 259 VAL A CA 1
ATOM 2133 C C . VAL A 1 259 ? -35.232 -4.814 18.635 1.00 28.02 259 VAL A C 1
ATOM 2135 O O . VAL A 1 259 ? -34.788 -5.807 19.200 1.00 28.02 259 VAL A O 1
ATOM 2138 N N . LEU A 1 260 ? -34.657 -3.607 18.738 1.00 29.36 260 LEU A N 1
ATOM 2139 C CA . LEU A 1 260 ? -33.527 -3.283 19.625 1.00 29.36 260 LEU A CA 1
ATOM 2140 C C . LEU A 1 260 ? -33.932 -3.481 21.097 1.00 29.36 260 LEU A C 1
ATOM 2142 O O . LEU A 1 260 ? -34.702 -2.679 21.630 1.00 29.36 260 LEU A O 1
ATOM 2146 N N . THR A 1 261 ? -33.413 -4.514 21.764 1.00 31.00 261 THR A N 1
ATOM 2147 C CA . THR A 1 261 ? -33.589 -4.718 23.211 1.00 31.00 261 THR A CA 1
ATOM 2148 C C . THR A 1 261 ? -32.303 -4.388 23.974 1.00 31.00 261 THR A C 1
ATOM 2150 O O . THR A 1 261 ? -31.192 -4.613 23.507 1.00 31.00 261 THR A O 1
ATOM 2153 N N . THR A 1 262 ? -32.457 -3.814 25.169 1.00 32.56 262 THR A N 1
ATOM 2154 C CA . THR A 1 262 ? -31.400 -3.578 26.170 1.00 32.56 262 THR A CA 1
ATOM 2155 C C . THR A 1 262 ? -31.097 -4.857 26.961 1.00 32.56 262 THR A C 1
ATOM 2157 O O . THR A 1 262 ? -31.068 -4.830 28.193 1.00 32.56 262 THR A O 1
ATOM 2160 N N . GLU A 1 263 ? -31.004 -6.003 26.289 1.00 34.16 263 GLU A N 1
ATOM 2161 C CA . GLU A 1 263 ? -30.773 -7.279 26.966 1.00 34.16 263 GLU A CA 1
ATOM 2162 C C . GLU A 1 263 ? -29.286 -7.464 27.271 1.00 34.16 263 GLU A C 1
ATOM 2164 O O . GLU A 1 263 ? -28.422 -7.282 26.421 1.00 34.16 263 GLU A O 1
ATOM 2169 N N . VAL A 1 264 ? -29.019 -7.776 28.538 1.00 37.38 264 VAL A N 1
ATOM 2170 C CA . VAL A 1 264 ? -27.705 -8.127 29.076 1.00 37.38 264 VAL A CA 1
ATOM 2171 C C . VAL A 1 264 ? -27.195 -9.364 28.337 1.00 37.38 264 VAL A C 1
ATOM 2173 O O . VAL A 1 264 ? -27.922 -10.357 28.271 1.00 37.38 264 VAL A O 1
ATOM 2176 N N . CYS A 1 265 ? -25.962 -9.311 27.821 1.00 35.38 265 CYS A N 1
ATOM 2177 C CA . CYS A 1 265 ? -25.290 -10.447 27.188 1.00 35.38 265 CYS A CA 1
ATOM 2178 C C . CYS A 1 265 ? -25.416 -11.709 28.054 1.00 35.38 265 CYS A C 1
ATOM 2180 O O . CYS A 1 265 ? -25.031 -11.720 29.226 1.00 35.38 265 CYS A O 1
ATOM 2182 N N . THR A 1 266 ? -25.981 -12.773 27.483 1.00 37.00 266 THR A N 1
ATOM 2183 C CA . THR A 1 266 ? -26.116 -14.070 28.162 1.00 37.00 266 THR A CA 1
ATOM 2184 C C . THR A 1 266 ? -24.903 -14.960 27.874 1.00 37.00 266 THR A C 1
ATOM 2186 O O . THR A 1 266 ? -24.221 -14.772 26.872 1.00 37.00 266 THR A O 1
ATOM 2189 N N . ASP A 1 267 ? -24.641 -15.978 28.705 1.00 37.53 267 ASP A N 1
ATOM 2190 C CA . ASP A 1 267 ? -23.548 -16.955 28.496 1.00 37.53 267 ASP A CA 1
ATOM 2191 C C . ASP A 1 267 ? -23.588 -17.672 27.122 1.00 37.53 267 ASP A C 1
ATOM 2193 O O . ASP A 1 267 ? -22.592 -18.264 26.698 1.00 37.53 267 ASP A O 1
ATOM 2197 N N . ASP A 1 268 ? -24.721 -17.641 26.411 1.00 37.97 268 ASP A N 1
ATOM 2198 C CA . ASP A 1 268 ? -24.856 -18.198 25.060 1.00 37.97 268 ASP A CA 1
ATOM 2199 C C . ASP A 1 268 ? -24.418 -17.224 23.952 1.00 37.97 268 ASP A C 1
ATOM 2201 O O . ASP A 1 268 ? -23.979 -17.674 22.894 1.00 37.97 268 ASP A O 1
ATOM 2205 N N . ASP A 1 269 ? -24.426 -15.911 24.200 1.00 38.59 269 ASP A N 1
ATOM 2206 C CA . ASP A 1 269 ? -23.870 -14.904 23.285 1.00 38.59 269 ASP A CA 1
ATOM 2207 C C . ASP A 1 269 ? -22.332 -14.963 23.232 1.00 38.59 269 ASP A C 1
ATOM 2209 O O . ASP A 1 269 ? -21.732 -14.740 22.180 1.00 38.59 269 ASP A O 1
ATOM 2213 N N . ILE A 1 270 ? -21.709 -15.391 24.338 1.00 41.78 270 ILE A N 1
ATOM 2214 C CA . ILE A 1 270 ? -20.258 -15.598 24.526 1.00 41.78 270 ILE A CA 1
ATOM 2215 C C . ILE A 1 270 ? -19.687 -16.669 23.573 1.00 41.78 270 ILE A C 1
ATOM 2217 O O . ILE A 1 270 ? -18.482 -16.736 23.341 1.00 41.78 270 ILE A O 1
ATOM 2221 N N . LYS A 1 271 ? -20.535 -17.524 22.986 1.00 46.31 271 LYS A N 1
ATOM 2222 C CA . LYS A 1 271 ? -20.104 -18.616 22.095 1.00 46.31 271 LYS A CA 1
ATOM 2223 C C . LYS A 1 271 ? -19.911 -18.190 20.636 1.00 46.31 271 LYS A C 1
ATOM 2225 O O . LYS A 1 271 ? -19.382 -18.984 19.866 1.00 46.31 271 LYS A O 1
ATOM 2230 N N . LYS A 1 272 ? -20.284 -16.959 20.265 1.00 59.91 272 LYS A N 1
ATOM 2231 C CA . LYS A 1 272 ? -20.370 -16.512 18.864 1.00 59.91 272 LYS A CA 1
ATOM 2232 C C . LYS A 1 272 ? -19.035 -16.218 18.188 1.00 59.91 272 LYS A C 1
ATOM 2234 O O . LYS A 1 272 ? -19.017 -16.152 16.967 1.00 59.91 272 LYS A O 1
ATOM 2239 N N . TYR A 1 273 ? -17.933 -16.059 18.919 1.00 67.81 273 TYR A N 1
ATOM 2240 C CA . TYR A 1 273 ? -16.605 -15.899 18.322 1.00 67.81 273 TYR A CA 1
ATOM 2241 C C . TYR A 1 273 ? -15.722 -17.099 18.609 1.00 67.81 273 TYR A C 1
ATOM 2243 O O . TYR A 1 273 ? -15.623 -17.582 19.738 1.00 67.81 273 TYR A O 1
ATOM 2251 N N . LYS A 1 274 ? -15.043 -17.577 17.570 1.00 76.12 274 LYS A N 1
ATOM 2252 C CA . LYS A 1 274 ? -14.113 -18.697 17.664 1.00 76.12 274 LYS A CA 1
ATOM 2253 C C . LYS A 1 274 ? -12.750 -18.295 17.148 1.00 76.12 274 LYS A C 1
ATOM 2255 O O . LYS A 1 274 ? -12.601 -17.445 16.272 1.00 76.12 274 LYS A O 1
ATOM 2260 N N . LEU A 1 275 ? -11.740 -18.921 17.734 1.00 80.88 275 LEU A N 1
ATOM 2261 C CA . LEU A 1 275 ? -10.374 -18.786 17.276 1.00 80.88 275 LEU A CA 1
ATOM 2262 C C . LEU A 1 275 ? -10.129 -19.803 16.162 1.00 80.88 275 LEU A C 1
ATOM 2264 O O . LEU A 1 275 ? -10.214 -21.010 16.396 1.00 80.88 275 LEU A O 1
ATOM 2268 N N . ALA A 1 276 ? -9.788 -19.319 14.974 1.00 82.38 276 ALA A N 1
ATOM 2269 C CA . ALA A 1 276 ? -9.378 -20.154 13.852 1.00 82.38 276 ALA A CA 1
ATOM 2270 C C . ALA A 1 276 ? -7.976 -19.768 13.396 1.00 82.38 276 ALA A C 1
ATOM 2272 O O . ALA A 1 276 ? -7.582 -18.606 13.471 1.00 82.38 276 ALA A O 1
ATOM 2273 N N . VAL A 1 277 ? -7.212 -20.746 12.908 1.00 83.94 277 VAL A N 1
ATOM 2274 C CA . VAL A 1 277 ? -5.941 -20.471 12.221 1.00 83.94 277 VAL A CA 1
ATOM 2275 C C . VAL A 1 277 ? -6.238 -19.538 11.055 1.00 83.94 277 VAL A C 1
ATOM 2277 O O . VAL A 1 277 ? -7.177 -19.807 10.328 1.00 83.94 277 VAL A O 1
ATOM 2280 N N . ASP A 1 278 ? -5.465 -18.475 10.868 1.00 81.31 278 ASP A N 1
ATOM 2281 C CA . ASP A 1 278 ? -5.621 -17.544 9.748 1.00 81.31 278 ASP A CA 1
ATOM 2282 C C . ASP A 1 278 ? -5.327 -18.267 8.414 1.00 81.31 278 ASP A C 1
ATOM 2284 O O . ASP A 1 278 ? -4.329 -19.004 8.326 1.00 81.31 278 ASP A O 1
ATOM 2288 N N . PRO A 1 279 ? -6.157 -18.101 7.358 1.00 76.44 279 PRO A N 1
ATOM 2289 C CA . PRO A 1 279 ? -5.982 -18.883 6.137 1.00 76.44 279 PRO A CA 1
ATOM 2290 C C . PRO A 1 279 ? -4.651 -18.546 5.467 1.00 76.44 279 PRO A C 1
ATOM 2292 O O . PRO A 1 279 ? -4.026 -19.411 4.847 1.00 76.44 279 PRO A O 1
ATOM 2295 N N . TRP A 1 280 ? -4.190 -17.301 5.629 1.00 74.50 280 TRP A N 1
ATOM 2296 C CA . TRP A 1 280 ? -2.924 -16.830 5.081 1.00 74.50 280 TRP A CA 1
ATOM 2297 C C . TRP A 1 280 ? -1.724 -17.477 5.787 1.00 74.50 280 TRP A C 1
ATOM 2299 O O . TRP A 1 280 ? -0.741 -17.845 5.144 1.00 74.50 280 TRP A O 1
ATOM 2309 N N . ALA A 1 281 ? -1.804 -17.713 7.092 1.00 69.50 281 ALA A N 1
ATOM 2310 C CA . ALA A 1 281 ? -0.780 -18.440 7.833 1.00 69.50 281 ALA A CA 1
ATOM 2311 C C . ALA A 1 281 ? -0.758 -19.949 7.528 1.00 69.50 281 ALA A C 1
ATOM 2313 O O . ALA A 1 281 ? 0.308 -20.570 7.556 1.00 69.50 281 ALA A O 1
ATOM 2314 N N . ALA A 1 282 ? -1.911 -20.555 7.227 1.00 59.66 282 ALA A N 1
ATOM 2315 C CA . ALA A 1 282 ? -2.034 -21.999 7.012 1.00 59.66 282 ALA A CA 1
ATOM 2316 C C . ALA A 1 282 ? -1.464 -22.491 5.668 1.00 59.66 282 ALA A C 1
ATOM 2318 O O . ALA A 1 282 ? -0.986 -23.624 5.585 1.00 59.66 282 ALA A O 1
ATOM 2319 N N . GLN A 1 283 ? -1.512 -21.668 4.616 1.00 59.53 283 GLN A N 1
ATOM 2320 C CA . GLN A 1 283 ? -1.227 -22.106 3.242 1.00 59.53 283 GLN A CA 1
ATOM 2321 C C . GLN A 1 283 ? 0.255 -22.040 2.830 1.00 59.53 283 GLN A C 1
ATOM 2323 O O . GLN A 1 283 ? 0.584 -22.390 1.697 1.00 59.53 283 GLN A O 1
ATOM 2328 N N . GLY A 1 284 ? 1.168 -21.613 3.714 1.00 54.88 284 GLY A N 1
ATOM 2329 C CA . GLY A 1 284 ? 2.575 -21.405 3.336 1.00 54.88 284 GLY A CA 1
ATOM 2330 C C . GLY A 1 284 ? 2.698 -20.406 2.179 1.00 54.88 284 GLY A C 1
ATOM 2331 O O . GLY A 1 284 ? 3.402 -20.669 1.202 1.00 54.88 284 GLY A O 1
ATOM 2332 N N . VAL A 1 285 ? 1.927 -19.315 2.272 1.00 52.28 285 VAL A N 1
ATOM 2333 C CA . VAL A 1 285 ? 1.654 -18.353 1.198 1.00 52.28 285 VAL A CA 1
ATOM 2334 C C . VAL A 1 285 ? 2.933 -17.931 0.484 1.00 52.28 285 VAL A C 1
ATOM 2336 O O . VAL A 1 285 ? 3.953 -17.628 1.108 1.00 52.28 285 VAL A O 1
ATOM 2339 N N . ARG A 1 286 ? 2.865 -17.881 -0.853 1.00 47.97 286 ARG A N 1
ATOM 2340 C CA . ARG A 1 286 ? 3.878 -17.200 -1.658 1.00 47.97 286 ARG A CA 1
ATOM 2341 C C . ARG A 1 286 ? 3.878 -15.732 -1.255 1.00 47.97 286 ARG A C 1
ATOM 2343 O O . ARG A 1 286 ? 3.028 -14.962 -1.682 1.00 47.97 286 ARG A O 1
ATOM 2350 N N . VAL A 1 287 ? 4.837 -15.367 -0.418 1.00 48.53 287 VAL A N 1
ATOM 2351 C CA . VAL A 1 287 ? 5.136 -13.978 -0.103 1.00 48.53 287 VAL A CA 1
ATOM 2352 C C . VAL A 1 287 ? 5.631 -13.325 -1.388 1.00 48.53 287 VAL A C 1
ATOM 2354 O O . VAL A 1 287 ? 6.722 -13.647 -1.870 1.00 48.53 287 VAL A O 1
ATOM 2357 N N . PHE A 1 288 ? 4.818 -12.445 -1.974 1.00 50.16 288 PHE A N 1
ATOM 2358 C CA . PHE A 1 288 ? 5.355 -11.502 -2.941 1.00 50.16 288 PHE A CA 1
ATOM 2359 C C . PHE A 1 288 ? 6.290 -10.558 -2.190 1.00 50.16 288 PHE A C 1
ATOM 2361 O O . PHE A 1 288 ? 5.938 -10.105 -1.095 1.00 50.16 288 PHE A O 1
ATOM 2368 N N . PRO A 1 289 ? 7.487 -10.279 -2.727 1.00 58.69 289 PRO A N 1
ATOM 2369 C CA . PRO A 1 289 ? 8.259 -9.163 -2.216 1.00 58.69 289 PRO A CA 1
ATOM 2370 C C . PRO A 1 289 ? 7.372 -7.916 -2.264 1.00 58.69 289 PRO A C 1
ATOM 2372 O O . PRO A 1 289 ? 6.522 -7.780 -3.147 1.00 58.69 289 PRO A O 1
ATOM 2375 N N . LEU A 1 290 ? 7.527 -7.040 -1.274 1.00 70.81 290 LEU A N 1
ATOM 2376 C CA . LEU A 1 290 ? 6.831 -5.757 -1.247 1.00 70.81 290 LEU A CA 1
ATOM 2377 C C . LEU A 1 290 ? 6.982 -5.091 -2.608 1.00 70.81 290 LEU A C 1
ATOM 2379 O O . LEU A 1 290 ? 8.106 -4.998 -3.104 1.00 70.81 290 LEU A O 1
ATOM 2383 N N . ALA A 1 291 ? 5.867 -4.653 -3.193 1.00 80.12 291 ALA A N 1
ATOM 2384 C CA . ALA A 1 291 ? 5.875 -4.002 -4.493 1.00 80.12 291 ALA A CA 1
ATOM 2385 C C . ALA A 1 291 ? 6.765 -2.765 -4.412 1.00 80.12 291 ALA A C 1
ATOM 2387 O O . ALA A 1 291 ? 6.382 -1.748 -3.835 1.00 80.12 291 ALA A O 1
ATOM 2388 N N . ARG A 1 292 ? 7.986 -2.893 -4.924 1.00 90.75 292 ARG A N 1
ATOM 2389 C CA . ARG A 1 292 ? 9.020 -1.869 -4.939 1.00 90.75 292 ARG A CA 1
ATOM 2390 C C . ARG A 1 292 ? 9.619 -1.878 -6.317 1.00 90.75 292 ARG A C 1
ATOM 2392 O O . ARG A 1 292 ? 10.140 -2.892 -6.750 1.00 90.75 292 ARG A O 1
ATOM 2399 N N . THR A 1 293 ? 9.608 -0.740 -6.984 1.00 95.06 293 THR A N 1
ATOM 2400 C CA . THR A 1 293 ? 10.244 -0.630 -8.291 1.00 95.06 293 THR A CA 1
ATOM 2401 C C . THR A 1 293 ? 10.744 0.779 -8.522 1.00 95.06 293 THR A C 1
ATOM 2403 O O . THR A 1 293 ? 10.515 1.685 -7.715 1.00 95.06 293 THR A O 1
ATOM 2406 N N . CYS A 1 294 ? 11.445 0.996 -9.626 1.00 95.44 294 CYS A N 1
ATOM 2407 C CA . CYS A 1 294 ? 11.833 2.337 -10.017 1.00 95.44 294 CYS A CA 1
ATOM 2408 C C . CYS A 1 294 ? 11.733 2.550 -11.524 1.00 95.44 294 CYS A C 1
ATOM 2410 O O . CYS A 1 294 ? 11.872 1.635 -12.333 1.00 95.44 294 CYS A O 1
ATOM 2412 N N . LEU A 1 295 ? 11.492 3.802 -11.898 1.00 94.31 295 LEU A N 1
ATOM 2413 C CA . LEU A 1 295 ? 11.440 4.259 -13.274 1.00 94.31 295 LEU A CA 1
ATOM 2414 C C . LEU A 1 295 ? 12.427 5.407 -13.440 1.00 94.31 295 LEU A C 1
ATOM 2416 O O . LEU A 1 295 ? 12.153 6.545 -13.057 1.00 94.31 295 LEU A O 1
ATOM 2420 N N . ALA A 1 296 ? 13.569 5.123 -14.061 1.00 90.19 296 ALA A N 1
ATOM 2421 C CA . ALA A 1 296 ? 14.465 6.176 -14.520 1.00 90.19 296 ALA A CA 1
ATOM 2422 C C . ALA A 1 296 ? 13.729 7.067 -15.538 1.00 90.19 296 ALA A C 1
ATOM 2424 O O . ALA A 1 296 ? 13.125 6.553 -16.483 1.00 90.19 296 ALA A O 1
ATOM 2425 N N . ILE A 1 297 ? 13.803 8.392 -15.383 1.00 85.31 297 ILE A N 1
ATOM 2426 C CA . ILE A 1 297 ? 13.148 9.387 -16.256 1.00 85.31 297 ILE A CA 1
ATOM 2427 C C . ILE A 1 297 ? 14.109 9.898 -17.321 1.00 85.31 297 ILE A C 1
ATOM 2429 O O . ILE A 1 297 ? 13.730 10.059 -18.478 1.00 85.31 297 ILE A O 1
ATOM 2433 N N . ASP A 1 298 ? 15.372 10.106 -16.962 1.00 73.19 298 ASP A N 1
ATOM 2434 C CA . ASP A 1 298 ? 16.369 10.584 -17.913 1.00 73.19 298 ASP A CA 1
ATOM 2435 C C . ASP A 1 298 ? 17.776 10.081 -17.571 1.00 73.19 298 ASP A C 1
ATOM 2437 O O . ASP A 1 298 ? 18.589 10.800 -16.994 1.00 73.19 298 ASP A O 1
ATOM 2441 N N . PRO A 1 299 ? 18.091 8.821 -17.920 1.00 65.12 299 PRO A N 1
ATOM 2442 C CA . PRO A 1 299 ? 19.396 8.244 -17.647 1.00 65.12 299 PRO A CA 1
ATOM 2443 C C . PRO A 1 299 ? 20.525 8.860 -18.475 1.00 65.12 299 PRO A C 1
ATOM 2445 O O . PRO A 1 299 ? 21.698 8.593 -18.217 1.00 65.12 299 PRO A O 1
ATOM 2448 N N . THR A 1 300 ? 20.185 9.688 -19.463 1.00 64.38 300 THR A N 1
ATOM 2449 C CA . THR A 1 300 ? 21.111 10.263 -20.441 1.00 64.38 300 THR A CA 1
ATOM 2450 C C . THR A 1 300 ? 21.351 11.762 -20.255 1.00 64.38 300 THR A C 1
ATOM 2452 O O . THR A 1 300 ? 22.334 12.259 -20.788 1.00 64.38 300 THR A O 1
ATOM 2455 N N . SER A 1 301 ? 20.504 12.466 -19.496 1.00 64.69 301 SER A N 1
ATOM 2456 C CA . SER A 1 301 ? 20.644 13.897 -19.180 1.00 64.69 301 SER A CA 1
ATOM 2457 C C . SER A 1 301 ? 21.516 14.164 -17.954 1.00 64.69 301 SER A C 1
ATOM 2459 O O . SER A 1 301 ? 21.647 13.314 -17.067 1.00 64.69 301 SER A O 1
ATOM 2461 N N . ASP A 1 302 ? 22.067 15.375 -17.876 1.00 61.00 302 ASP A N 1
ATOM 2462 C CA . ASP A 1 302 ? 22.841 15.876 -16.734 1.00 61.00 302 ASP A CA 1
ATOM 2463 C C . ASP A 1 302 ? 22.016 15.919 -15.434 1.00 61.00 302 ASP A C 1
ATOM 2465 O O . ASP A 1 302 ? 22.572 15.757 -14.350 1.00 61.00 302 ASP A O 1
ATOM 2469 N N . ALA A 1 303 ? 20.686 16.045 -15.532 1.00 70.31 303 ALA A N 1
ATOM 2470 C CA . ALA A 1 303 ? 19.753 15.950 -14.408 1.00 70.31 303 ALA A CA 1
ATOM 2471 C C . ALA A 1 303 ? 19.095 14.557 -14.365 1.00 70.31 303 ALA A C 1
ATOM 2473 O O . ALA A 1 303 ? 17.983 14.365 -14.871 1.00 70.31 303 ALA A O 1
ATOM 2474 N N . TYR A 1 304 ? 19.788 13.575 -13.774 1.00 85.00 304 TYR A N 1
ATOM 2475 C CA . TYR A 1 304 ? 19.257 12.218 -13.627 1.00 85.00 304 TYR A CA 1
ATOM 2476 C C . TYR A 1 304 ? 18.181 12.184 -12.544 1.00 85.00 304 TYR A C 1
ATOM 2478 O O . TYR A 1 304 ? 18.415 12.556 -11.395 1.00 85.00 304 TYR A O 1
ATOM 2486 N N . ARG A 1 305 ? 16.999 11.688 -12.909 1.00 89.81 305 ARG A N 1
ATOM 2487 C CA . ARG A 1 305 ? 15.859 11.545 -12.002 1.00 89.81 305 ARG A CA 1
ATOM 2488 C C . ARG A 1 305 ? 15.233 10.174 -12.140 1.00 89.81 305 ARG A C 1
ATOM 2490 O O . ARG A 1 305 ? 15.183 9.631 -13.249 1.00 89.81 305 ARG A O 1
ATOM 2497 N N . ALA A 1 306 ? 14.724 9.641 -11.040 1.00 93.00 306 ALA A N 1
ATOM 2498 C CA . ALA A 1 306 ? 13.961 8.403 -11.054 1.00 93.00 306 ALA A CA 1
ATOM 2499 C C . ALA A 1 306 ? 12.779 8.473 -10.094 1.00 93.00 306 ALA A C 1
ATOM 2501 O O . ALA A 1 306 ? 12.910 8.953 -8.969 1.00 93.00 306 ALA A O 1
ATOM 2502 N N . TYR A 1 307 ? 11.638 7.960 -10.539 1.00 95.12 307 TYR A N 1
ATOM 2503 C CA . TYR A 1 307 ? 10.568 7.602 -9.622 1.00 95.12 307 TYR A CA 1
ATOM 2504 C C . TYR A 1 307 ? 10.953 6.309 -8.917 1.00 95.12 307 TYR A C 1
ATOM 2506 O O . TYR A 1 307 ? 11.390 5.365 -9.572 1.00 95.12 307 TYR A O 1
ATOM 2514 N N . PHE A 1 308 ? 10.769 6.259 -7.609 1.00 96.38 308 PHE A N 1
ATOM 2515 C CA . PHE A 1 308 ? 10.743 5.025 -6.840 1.00 96.38 308 PHE A CA 1
ATOM 2516 C C . PHE A 1 308 ? 9.322 4.819 -6.359 1.00 96.38 308 PHE A C 1
ATOM 2518 O O . PHE A 1 308 ? 8.721 5.756 -5.844 1.00 96.38 308 PHE A O 1
ATOM 2525 N N . PHE A 1 309 ? 8.803 3.617 -6.539 1.00 95.06 309 PHE A N 1
ATOM 2526 C CA . PHE A 1 309 ? 7.475 3.204 -6.110 1.00 95.06 309 PHE A CA 1
ATOM 2527 C C . PHE A 1 309 ? 7.640 2.209 -4.972 1.00 95.06 309 PHE A C 1
ATOM 2529 O O . PHE A 1 309 ? 8.560 1.389 -5.013 1.00 95.06 309 PHE A O 1
ATOM 2536 N N . ALA A 1 310 ? 6.780 2.304 -3.967 1.00 91.50 310 ALA A N 1
ATOM 2537 C CA . ALA A 1 310 ? 6.697 1.336 -2.891 1.00 91.50 310 ALA A CA 1
ATOM 2538 C C . ALA A 1 310 ? 5.261 1.291 -2.357 1.00 91.50 310 ALA A C 1
ATOM 2540 O O . ALA A 1 310 ? 4.763 2.305 -1.856 1.00 91.50 310 ALA A O 1
ATOM 2541 N N . ASP A 1 311 ? 4.618 0.126 -2.453 1.00 86.62 311 ASP A N 1
ATOM 2542 C CA . ASP A 1 311 ? 3.204 -0.059 -2.095 1.00 86.62 311 ASP A CA 1
ATOM 2543 C C . ASP A 1 311 ? 2.306 0.952 -2.852 1.00 86.62 311 ASP A C 1
ATOM 2545 O O . ASP A 1 311 ? 2.468 1.131 -4.064 1.00 86.62 311 ASP A O 1
ATOM 2549 N N . THR A 1 312 ? 1.411 1.672 -2.169 1.00 88.12 312 THR A N 1
ATOM 2550 C CA . THR A 1 312 ? 0.510 2.678 -2.766 1.00 88.12 312 THR A CA 1
ATOM 2551 C C . THR A 1 312 ? 1.147 4.054 -2.979 1.00 88.12 312 THR A C 1
ATOM 2553 O O . THR A 1 312 ? 0.459 5.055 -3.206 1.00 88.12 312 THR A O 1
ATOM 2556 N N . ARG A 1 313 ? 2.478 4.152 -2.883 1.00 91.25 313 ARG A N 1
ATOM 2557 C CA . ARG A 1 313 ? 3.204 5.427 -2.819 1.00 91.25 313 ARG A CA 1
ATOM 2558 C C . ARG A 1 313 ? 4.369 5.474 -3.789 1.00 91.25 313 ARG A C 1
ATOM 2560 O O . ARG A 1 313 ? 4.891 4.459 -4.247 1.00 91.25 313 ARG A O 1
ATOM 2567 N N . PHE A 1 314 ? 4.830 6.687 -4.059 1.00 94.62 314 PHE A N 1
ATOM 2568 C CA . PHE A 1 314 ? 6.066 6.906 -4.795 1.00 94.62 314 PHE A CA 1
ATOM 2569 C C . PHE A 1 314 ? 6.800 8.158 -4.307 1.00 94.62 314 PHE A C 1
ATOM 2571 O O . PHE A 1 314 ? 6.247 9.020 -3.620 1.00 94.62 314 PHE A O 1
ATOM 2578 N N . VAL A 1 315 ? 8.070 8.255 -4.680 1.00 95.50 315 VAL A N 1
ATOM 2579 C CA . VAL A 1 315 ? 8.910 9.431 -4.473 1.00 95.50 315 VAL A CA 1
ATOM 2580 C C . VAL A 1 315 ? 9.730 9.692 -5.732 1.00 95.50 315 VAL A C 1
ATOM 2582 O O . VAL A 1 315 ? 10.240 8.766 -6.363 1.00 95.50 315 VAL A O 1
ATOM 2585 N N . LEU A 1 316 ? 9.847 10.959 -6.124 1.00 94.88 316 LEU A N 1
ATOM 2586 C CA . LEU A 1 316 ? 10.791 11.378 -7.155 1.00 94.88 316 LEU A CA 1
ATOM 2587 C C . LEU A 1 316 ? 12.142 11.641 -6.492 1.00 94.88 316 LEU A C 1
ATOM 2589 O O . LEU A 1 316 ? 12.211 12.428 -5.551 1.00 94.88 316 LEU A O 1
ATOM 2593 N N . ILE A 1 317 ? 13.202 11.003 -6.979 1.00 93.44 317 ILE A N 1
ATOM 2594 C CA . ILE A 1 317 ? 14.566 11.236 -6.501 1.00 93.44 317 ILE A CA 1
ATOM 2595 C C . ILE A 1 317 ? 15.376 11.925 -7.590 1.00 93.44 317 ILE A C 1
ATOM 2597 O O . ILE A 1 317 ? 15.455 11.444 -8.726 1.00 93.44 317 ILE A O 1
ATOM 2601 N N . ASP A 1 318 ? 15.989 13.037 -7.199 1.00 90.25 318 ASP A N 1
ATOM 2602 C CA . ASP A 1 318 ? 16.969 13.778 -7.974 1.00 90.25 318 ASP A CA 1
ATOM 2603 C C . ASP A 1 318 ? 18.371 13.299 -7.589 1.00 90.25 318 ASP A C 1
ATOM 2605 O O . ASP A 1 318 ? 18.713 13.234 -6.407 1.00 90.25 318 ASP A O 1
ATOM 2609 N N . PHE A 1 319 ? 19.179 12.956 -8.590 1.00 87.12 319 PHE A N 1
ATOM 2610 C CA . PHE A 1 319 ? 20.546 12.485 -8.402 1.00 87.12 319 PHE A CA 1
ATOM 2611 C C . PHE A 1 319 ? 21.527 13.504 -8.956 1.00 87.12 319 PHE A C 1
ATOM 2613 O O . PHE A 1 319 ? 21.422 13.926 -10.113 1.00 87.12 319 PHE A O 1
ATOM 2620 N N . THR A 1 320 ? 22.537 13.846 -8.164 1.00 79.00 320 THR A N 1
ATOM 2621 C CA . THR A 1 320 ? 23.717 14.524 -8.701 1.00 79.00 320 THR A CA 1
ATOM 2622 C C . THR A 1 320 ? 24.642 13.493 -9.349 1.00 79.00 320 THR A C 1
ATOM 2624 O O . THR A 1 320 ? 24.791 12.374 -8.862 1.00 79.00 320 THR A O 1
ATOM 2627 N N . ARG A 1 321 ? 25.286 13.851 -10.466 1.00 70.12 321 ARG A N 1
ATOM 2628 C CA . ARG A 1 321 ? 26.287 12.985 -11.118 1.00 70.12 321 ARG A CA 1
ATOM 2629 C C . ARG A 1 321 ? 27.692 13.111 -10.502 1.00 70.12 321 ARG A C 1
ATOM 2631 O O . ARG A 1 321 ? 28.652 12.641 -11.111 1.00 70.12 321 ARG A O 1
ATOM 2638 N N . ASP A 1 322 ? 27.827 13.722 -9.323 1.00 67.25 322 ASP A N 1
ATOM 2639 C CA . ASP A 1 322 ? 29.117 13.877 -8.640 1.00 67.25 322 ASP A CA 1
ATOM 2640 C C . ASP A 1 322 ? 29.634 12.551 -8.045 1.00 67.25 322 ASP A C 1
ATOM 2642 O O . ASP A 1 322 ? 28.924 11.549 -8.002 1.00 67.25 322 ASP A O 1
ATOM 2646 N N . GLU A 1 323 ? 30.893 12.513 -7.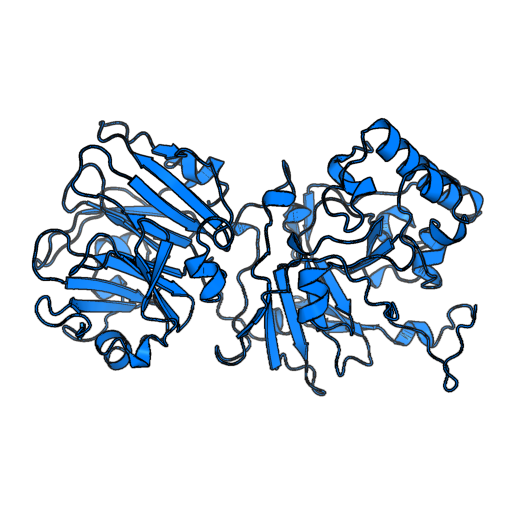600 1.00 60.56 323 GLU A N 1
ATOM 2647 C CA . GLU A 1 323 ? 31.497 11.293 -7.032 1.00 60.56 323 GLU A CA 1
ATOM 2648 C C . GLU A 1 323 ? 30.805 10.795 -5.751 1.00 60.56 323 GLU A C 1
ATOM 2650 O O . GLU A 1 323 ? 31.028 9.656 -5.341 1.00 60.56 323 GLU A O 1
ATOM 2655 N N . LYS A 1 324 ? 29.986 11.633 -5.100 1.00 64.00 324 LYS A N 1
ATOM 2656 C CA . LYS A 1 324 ? 29.317 11.312 -3.837 1.00 64.00 324 LYS A CA 1
ATOM 2657 C C . LYS A 1 324 ? 27.938 10.691 -4.037 1.00 64.00 324 LYS A C 1
ATOM 2659 O O . LYS A 1 324 ? 27.421 10.154 -3.063 1.00 64.00 324 LYS A O 1
ATOM 2664 N N . MET A 1 325 ? 27.375 10.734 -5.252 1.00 69.12 325 MET A N 1
ATOM 2665 C CA . MET A 1 325 ? 26.035 10.220 -5.564 1.00 69.12 325 MET A CA 1
ATOM 2666 C C . MET A 1 325 ? 25.001 10.763 -4.575 1.00 69.12 325 MET A C 1
ATOM 2668 O O . MET A 1 325 ? 24.305 10.012 -3.897 1.00 69.12 325 MET A O 1
ATOM 2672 N N . THR A 1 326 ? 24.938 12.087 -4.434 1.00 81.38 326 THR A N 1
ATOM 2673 C CA . THR A 1 326 ? 23.937 12.659 -3.531 1.00 81.38 326 THR A CA 1
ATOM 2674 C C . THR A 1 326 ? 22.549 12.496 -4.146 1.00 81.38 326 THR A C 1
ATOM 2676 O O . THR A 1 326 ? 22.276 12.993 -5.243 1.00 81.38 326 THR A O 1
ATOM 2679 N N . ASP A 1 327 ? 21.692 11.757 -3.446 1.00 90.00 327 ASP A N 1
ATOM 2680 C CA . ASP A 1 327 ? 20.282 11.571 -3.748 1.00 90.00 327 ASP A CA 1
ATOM 2681 C C . ASP A 1 327 ? 19.444 12.514 -2.880 1.00 90.00 327 ASP A C 1
ATOM 2683 O O . ASP A 1 327 ? 19.599 12.587 -1.656 1.00 90.00 327 ASP A O 1
ATOM 2687 N N . THR A 1 328 ? 18.522 13.237 -3.506 1.00 92.31 328 THR A N 1
ATOM 2688 C CA . THR A 1 328 ? 17.592 14.124 -2.805 1.00 92.31 328 THR A CA 1
ATOM 2689 C C . THR A 1 328 ? 16.160 13.839 -3.215 1.00 92.31 328 THR A C 1
ATOM 2691 O O . THR A 1 328 ? 15.865 13.684 -4.399 1.00 92.31 328 THR A O 1
ATOM 2694 N N . ILE A 1 329 ? 15.254 13.813 -2.236 1.00 94.19 329 ILE A N 1
ATOM 2695 C CA . ILE A 1 329 ? 13.813 13.804 -2.492 1.00 94.19 329 ILE A CA 1
ATOM 2696 C C . ILE A 1 329 ? 13.452 15.082 -3.254 1.00 94.19 329 ILE A C 1
ATOM 2698 O O . ILE A 1 329 ? 13.679 16.187 -2.758 1.00 94.19 329 ILE A O 1
ATOM 2702 N N . GLY A 1 330 ? 12.896 14.907 -4.448 1.00 89.88 330 GLY A N 1
ATOM 2703 C CA . GLY A 1 330 ? 12.463 15.993 -5.311 1.00 89.88 330 GLY A CA 1
ATOM 2704 C C . GLY A 1 330 ? 11.247 16.740 -4.766 1.00 89.88 330 GLY A C 1
ATOM 2705 O O . GLY A 1 330 ? 10.623 16.368 -3.765 1.00 89.88 330 GLY A O 1
ATOM 2706 N N . ALA A 1 331 ? 10.889 17.822 -5.457 1.00 81.56 331 ALA A N 1
ATOM 2707 C CA . ALA A 1 331 ? 9.730 18.635 -5.107 1.00 81.56 331 ALA A CA 1
ATOM 2708 C C . ALA A 1 331 ? 8.445 17.782 -5.084 1.00 81.56 331 ALA A C 1
ATOM 2710 O O . ALA A 1 331 ? 8.127 17.101 -6.056 1.00 81.56 331 ALA A O 1
ATOM 2711 N N . GLY A 1 332 ? 7.718 17.826 -3.964 1.00 84.56 332 GLY A N 1
ATOM 2712 C CA . GLY A 1 332 ? 6.492 17.050 -3.734 1.00 84.56 332 GLY A CA 1
ATOM 2713 C C . GLY A 1 332 ? 6.606 15.998 -2.627 1.00 84.56 332 GLY A C 1
ATOM 2714 O O . GLY A 1 332 ? 5.588 15.624 -2.057 1.00 84.56 332 GLY A O 1
ATOM 2715 N N . GLY A 1 333 ? 7.820 15.577 -2.251 1.00 91.56 333 GLY A N 1
ATOM 2716 C CA . GLY A 1 333 ? 7.994 14.596 -1.178 1.00 91.56 333 GLY A CA 1
ATOM 2717 C C . GLY A 1 333 ? 7.509 13.189 -1.553 1.00 91.56 333 GLY A C 1
ATOM 2718 O O . GLY A 1 333 ? 7.413 12.841 -2.731 1.00 91.56 333 GLY A O 1
ATOM 2719 N N . VAL A 1 334 ? 7.214 12.378 -0.533 1.00 92.31 334 VAL A N 1
ATOM 2720 C CA . VAL A 1 334 ? 6.502 11.101 -0.702 1.00 92.31 334 VAL A CA 1
ATOM 2721 C C . VAL A 1 334 ? 5.035 11.401 -0.981 1.00 92.31 334 VAL A C 1
ATOM 2723 O O . VAL A 1 334 ? 4.416 12.171 -0.249 1.00 92.31 334 VAL A O 1
ATOM 2726 N N . GLN A 1 335 ? 4.487 10.796 -2.029 1.00 91.12 335 GLN A N 1
ATOM 2727 C CA . GLN A 1 335 ? 3.129 11.062 -2.495 1.00 91.12 335 GLN A CA 1
ATOM 2728 C C . GLN A 1 335 ? 2.347 9.760 -2.674 1.00 91.12 335 GLN A C 1
ATOM 2730 O O . GLN A 1 335 ? 2.919 8.722 -3.016 1.00 91.12 335 GLN A O 1
ATOM 2735 N N . SER A 1 336 ? 1.030 9.844 -2.472 1.00 89.12 336 SER A N 1
ATOM 2736 C CA . SER A 1 336 ? 0.089 8.797 -2.875 1.00 89.12 336 SER A CA 1
ATOM 2737 C C . SER A 1 336 ? 0.122 8.638 -4.395 1.00 89.12 336 SER A C 1
ATOM 2739 O O . SER A 1 336 ? 0.051 9.628 -5.133 1.00 89.12 336 SER A O 1
ATOM 2741 N N . LEU A 1 337 ? 0.232 7.390 -4.852 1.00 90.69 337 LEU A N 1
ATOM 2742 C CA . LEU A 1 337 ? 0.280 7.037 -6.265 1.00 90.69 337 LEU A CA 1
ATOM 2743 C C . LEU A 1 337 ? -0.982 7.505 -6.987 1.00 90.69 337 LEU A C 1
ATOM 2745 O O . LEU A 1 337 ? -0.891 8.241 -7.966 1.00 90.69 337 LEU A O 1
ATOM 2749 N N . VAL A 1 338 ? -2.149 7.125 -6.472 1.00 86.00 338 VAL A N 1
ATOM 2750 C CA . VAL A 1 338 ? -3.441 7.398 -7.112 1.00 86.00 338 VAL A CA 1
ATOM 2751 C C . VAL A 1 338 ? -3.796 8.884 -7.095 1.00 86.00 338 VAL A C 1
ATOM 2753 O O . VAL A 1 338 ? -4.401 9.385 -8.037 1.00 86.00 338 VAL A O 1
ATOM 2756 N N . THR A 1 339 ? -3.353 9.628 -6.077 1.00 86.50 339 THR A N 1
ATOM 2757 C CA . THR A 1 339 ? -3.594 11.076 -6.008 1.00 86.50 339 THR A CA 1
ATOM 2758 C C . THR A 1 339 ? -2.708 11.850 -6.985 1.00 86.50 339 THR A C 1
ATOM 2760 O O . THR A 1 339 ? -3.166 12.811 -7.599 1.00 86.50 339 THR A O 1
ATOM 2763 N N . ALA A 1 340 ? -1.436 11.465 -7.132 1.00 90.62 340 ALA A N 1
ATOM 2764 C CA . ALA A 1 340 ? -0.509 12.189 -8.005 1.00 90.62 340 ALA A CA 1
ATOM 2765 C C . ALA A 1 340 ? -0.564 11.736 -9.474 1.00 90.62 340 ALA A C 1
ATOM 2767 O O . ALA A 1 340 ? -0.167 12.501 -10.353 1.00 90.62 340 ALA A O 1
ATOM 2768 N N . PHE A 1 341 ? -1.049 10.518 -9.734 1.00 91.88 341 PHE A N 1
ATOM 2769 C CA . PHE A 1 341 ? -1.278 9.963 -11.069 1.00 91.88 341 PHE A CA 1
ATOM 2770 C C . PHE A 1 341 ? -2.763 9.591 -11.260 1.00 91.88 341 PHE A C 1
ATOM 2772 O O . PHE A 1 341 ? -3.110 8.404 -11.219 1.00 91.88 341 PHE A O 1
ATOM 2779 N N . PRO A 1 342 ? -3.654 10.573 -11.506 1.00 91.81 342 PRO A N 1
ATOM 2780 C CA . PRO A 1 342 ? -5.045 10.332 -11.901 1.00 91.81 342 PRO A CA 1
ATOM 2781 C C . PRO A 1 342 ? -5.253 9.257 -12.985 1.00 91.81 342 PRO A C 1
ATOM 2783 O O . PRO A 1 342 ? -6.266 8.560 -12.986 1.00 91.81 342 PRO A O 1
ATOM 2786 N N . ALA A 1 343 ? -4.318 9.083 -13.921 1.00 93.81 343 ALA A N 1
ATOM 2787 C CA . ALA A 1 343 ? -4.390 8.031 -14.931 1.00 93.81 343 ALA A CA 1
ATOM 2788 C C . ALA A 1 343 ? -4.195 6.622 -14.345 1.00 93.81 343 ALA A C 1
ATOM 2790 O O . ALA A 1 343 ? -4.848 5.690 -14.811 1.00 93.81 343 ALA A O 1
ATOM 2791 N N . LEU A 1 344 ? -3.332 6.455 -13.336 1.00 92.62 344 LEU A N 1
ATOM 2792 C CA . LEU A 1 344 ? -3.174 5.182 -12.619 1.00 92.62 344 LEU A CA 1
ATOM 2793 C C . LEU A 1 344 ? -4.385 4.890 -11.734 1.00 92.62 344 LEU A C 1
ATOM 2795 O O . LEU A 1 344 ? -4.845 3.751 -11.692 1.00 92.62 344 LEU A O 1
ATOM 2799 N N . HIS A 1 345 ? -4.939 5.926 -11.102 1.00 89.81 345 HIS A N 1
ATOM 2800 C CA . HIS A 1 345 ? -6.196 5.837 -10.361 1.00 89.81 345 HIS A CA 1
ATOM 2801 C C . HIS A 1 345 ? -7.343 5.362 -11.257 1.00 89.81 345 HIS A C 1
ATOM 2803 O O . HIS A 1 345 ? -7.929 4.317 -10.995 1.00 89.81 345 HIS A O 1
ATOM 2809 N N . LYS A 1 346 ? -7.560 6.028 -12.399 1.00 89.12 346 LYS A N 1
ATOM 2810 C CA . LYS A 1 346 ? -8.565 5.638 -13.402 1.00 89.12 346 LYS A CA 1
ATOM 2811 C C . LYS A 1 346 ? -8.351 4.229 -13.970 1.00 89.12 346 LYS A C 1
ATOM 2813 O O . LYS A 1 346 ? -9.305 3.594 -14.413 1.00 89.12 346 LYS A O 1
ATOM 2818 N N . ALA A 1 347 ? -7.106 3.761 -14.020 1.00 89.75 347 ALA A N 1
ATOM 2819 C CA . ALA A 1 347 ? -6.775 2.410 -14.464 1.00 89.75 347 ALA A CA 1
ATOM 2820 C C . ALA A 1 347 ? -6.939 1.348 -13.359 1.00 89.75 347 ALA A C 1
ATOM 2822 O O . ALA A 1 347 ? -6.770 0.167 -13.658 1.00 89.75 347 ALA A O 1
ATOM 2823 N N . CYS A 1 348 ? -7.257 1.752 -12.123 1.00 87.94 348 CYS A N 1
ATOM 2824 C CA . CYS A 1 348 ? -7.335 0.913 -10.927 1.00 87.94 348 CYS A CA 1
ATOM 2825 C C . CYS A 1 348 ? -6.002 0.233 -10.564 1.00 87.94 348 CYS A C 1
ATOM 2827 O O . CYS A 1 348 ? -5.971 -0.956 -10.253 1.00 87.94 348 CYS A O 1
ATOM 2829 N N . PHE A 1 349 ? -4.887 0.973 -10.615 1.00 88.56 349 PHE A N 1
ATOM 2830 C CA . PHE A 1 349 ? -3.554 0.474 -10.249 1.00 88.56 349 PHE A CA 1
ATOM 2831 C C . PHE A 1 349 ? -3.194 0.937 -8.826 1.00 88.56 349 PHE A C 1
ATOM 2833 O O . PHE A 1 349 ? -2.704 2.058 -8.672 1.00 88.56 349 PHE A O 1
ATOM 2840 N N . PRO A 1 350 ? -3.411 0.107 -7.781 1.00 78.69 350 PRO A N 1
ATOM 2841 C CA . PRO A 1 350 ? -3.117 0.491 -6.398 1.00 78.69 350 PRO A CA 1
ATOM 2842 C C . PRO A 1 350 ? -1.615 0.572 -6.112 1.00 78.69 350 PRO A C 1
ATOM 2844 O O . PRO A 1 350 ? -1.205 1.338 -5.254 1.00 78.69 350 PRO A O 1
ATOM 2847 N N . GLN A 1 351 ? -0.800 -0.205 -6.827 1.00 88.38 351 GLN A N 1
ATOM 2848 C CA . GLN A 1 351 ? 0.651 -0.294 -6.657 1.00 88.38 351 GLN A CA 1
ATOM 2849 C C . GLN A 1 351 ? 1.328 -0.549 -8.006 1.00 88.38 351 GLN A C 1
ATOM 2851 O O . GLN A 1 351 ? 0.669 -0.993 -8.953 1.00 88.38 351 GLN A O 1
ATOM 2856 N N . ILE A 1 352 ? 2.643 -0.339 -8.077 1.00 93.00 352 ILE A N 1
ATOM 2857 C CA . ILE A 1 352 ? 3.451 -0.624 -9.269 1.00 93.00 352 ILE A CA 1
ATOM 2858 C C . ILE A 1 352 ? 4.522 -1.662 -8.932 1.00 93.00 352 ILE A C 1
ATOM 2860 O O . ILE A 1 352 ? 5.411 -1.393 -8.125 1.00 93.00 352 ILE A O 1
ATOM 2864 N N . ASP A 1 353 ? 4.465 -2.806 -9.606 1.00 91.75 353 ASP A N 1
ATOM 2865 C CA . ASP A 1 353 ? 5.439 -3.890 -9.456 1.00 91.75 353 ASP A CA 1
ATOM 2866 C C . ASP A 1 353 ? 6.624 -3.692 -10.406 1.00 91.75 353 ASP A C 1
ATOM 2868 O O . ASP A 1 353 ? 7.768 -3.914 -10.037 1.00 91.75 353 ASP A O 1
ATOM 2872 N N . ALA A 1 354 ? 6.376 -3.185 -11.617 1.00 94.38 354 ALA A N 1
ATOM 2873 C CA . ALA A 1 354 ? 7.429 -2.832 -12.561 1.00 94.38 354 ALA A CA 1
ATOM 2874 C C . ALA A 1 354 ? 7.038 -1.643 -13.437 1.00 94.38 354 ALA A C 1
ATOM 2876 O O . ALA A 1 354 ? 5.868 -1.427 -13.759 1.00 94.38 354 ALA A O 1
ATOM 2877 N N . ALA A 1 355 ? 8.038 -0.878 -13.874 1.00 94.81 355 ALA A N 1
ATOM 2878 C CA . ALA A 1 355 ? 7.831 0.219 -14.805 1.00 94.81 355 ALA A CA 1
ATOM 2879 C C . ALA A 1 355 ? 8.974 0.337 -15.815 1.00 94.81 355 ALA A C 1
ATOM 2881 O O . ALA A 1 355 ? 10.144 0.122 -15.502 1.00 94.81 355 ALA A O 1
ATOM 2882 N N . VAL A 1 356 ? 8.647 0.720 -17.050 1.00 91.56 356 VAL A N 1
ATOM 2883 C CA . VAL A 1 356 ? 9.653 0.990 -18.085 1.00 91.56 356 VAL A CA 1
ATOM 2884 C C . VAL A 1 356 ? 9.171 2.063 -19.049 1.00 91.56 356 VAL A C 1
ATOM 2886 O O . VAL A 1 356 ? 8.017 2.070 -19.472 1.00 91.56 356 VAL A O 1
ATOM 2889 N N . ARG A 1 357 ? 10.060 2.982 -19.442 1.00 88.75 357 ARG A N 1
ATOM 2890 C CA . ARG A 1 357 ? 9.722 3.976 -20.469 1.00 88.75 357 ARG A CA 1
ATOM 2891 C C . ARG A 1 357 ? 9.526 3.305 -21.820 1.00 88.75 357 ARG A C 1
ATOM 2893 O O . ARG A 1 357 ? 10.306 2.431 -22.205 1.00 88.75 357 ARG A O 1
ATOM 2900 N N . SER A 1 358 ? 8.531 3.769 -22.564 1.00 85.06 358 SER A N 1
ATOM 2901 C CA . SER A 1 358 ? 8.345 3.341 -23.941 1.00 85.06 358 SER A CA 1
ATOM 2902 C C . SER A 1 358 ? 9.553 3.747 -24.784 1.00 85.06 358 SER A C 1
ATOM 2904 O O . SER A 1 358 ? 10.097 4.850 -24.676 1.00 85.06 358 SER A O 1
ATOM 2906 N N . LYS A 1 359 ? 10.006 2.811 -25.622 1.00 77.00 359 LYS A N 1
ATOM 2907 C CA . LYS A 1 359 ? 11.117 3.043 -26.548 1.00 77.00 359 LYS A CA 1
ATOM 2908 C C . LYS A 1 359 ? 10.700 3.911 -27.726 1.00 77.00 359 LYS A C 1
ATOM 2910 O O . LYS A 1 359 ? 11.469 4.788 -28.108 1.00 77.00 359 LYS A O 1
ATOM 2915 N N . SER A 1 360 ? 9.502 3.683 -28.266 1.00 74.69 360 SER A N 1
ATOM 2916 C CA . SER A 1 360 ? 8.990 4.428 -29.419 1.00 74.69 360 SER A CA 1
ATOM 2917 C C . SER A 1 360 ? 8.534 5.837 -29.056 1.00 74.69 360 SER A C 1
ATOM 2919 O O . SER A 1 360 ? 8.613 6.739 -29.884 1.00 74.69 360 SER A O 1
ATOM 2921 N N . ASN A 1 361 ? 8.121 6.054 -27.805 1.00 81.94 361 ASN A N 1
ATOM 2922 C CA . ASN A 1 361 ? 7.849 7.384 -27.285 1.00 81.94 361 ASN A CA 1
ATOM 2923 C C . ASN A 1 361 ? 8.328 7.506 -25.836 1.00 81.94 361 ASN A C 1
ATOM 2925 O O . ASN A 1 361 ? 7.664 7.038 -24.917 1.00 81.94 361 ASN A O 1
ATOM 2929 N N . ARG A 1 362 ? 9.455 8.191 -25.624 1.00 79.44 362 ARG A N 1
ATOM 2930 C CA . ARG A 1 362 ? 10.042 8.372 -24.286 1.00 79.44 362 ARG A CA 1
ATOM 2931 C C . ARG A 1 362 ? 9.211 9.253 -23.346 1.00 79.44 362 ARG A C 1
ATOM 2933 O O . ARG A 1 362 ? 9.543 9.303 -22.164 1.00 79.44 362 ARG A O 1
ATOM 2940 N N . GLU A 1 363 ? 8.172 9.924 -23.846 1.00 86.69 363 GLU A N 1
ATOM 2941 C CA . GLU A 1 363 ? 7.184 10.612 -23.006 1.00 86.69 363 GLU A CA 1
ATOM 2942 C C . GLU A 1 363 ? 6.184 9.650 -22.358 1.00 86.69 363 GLU A C 1
ATOM 2944 O O . GLU A 1 363 ? 5.491 10.053 -21.427 1.00 86.69 363 GLU A O 1
ATOM 2949 N N . ASP A 1 364 ? 6.110 8.399 -22.820 1.00 90.56 364 ASP A N 1
ATOM 2950 C CA . ASP A 1 364 ? 5.220 7.387 -22.264 1.00 90.56 364 ASP A CA 1
ATOM 2951 C C . ASP A 1 364 ? 6.001 6.377 -21.412 1.00 90.56 364 ASP A C 1
ATOM 2953 O O . ASP A 1 364 ? 7.174 6.083 -21.662 1.00 90.56 364 ASP A O 1
ATOM 2957 N N . ALA A 1 365 ? 5.328 5.777 -20.439 1.00 93.38 365 ALA A N 1
ATOM 2958 C CA . ALA A 1 365 ? 5.830 4.649 -19.671 1.00 93.38 365 ALA A CA 1
ATOM 2959 C C . ALA A 1 365 ? 4.762 3.565 -19.530 1.00 93.38 365 ALA A C 1
ATOM 2961 O O . ALA A 1 365 ? 3.569 3.855 -19.461 1.00 93.38 365 ALA A O 1
ATOM 2962 N N . TYR A 1 366 ? 5.215 2.318 -19.506 1.00 94.00 366 TYR A N 1
ATOM 2963 C CA . TYR A 1 366 ? 4.426 1.165 -19.109 1.00 94.00 366 TYR A CA 1
ATOM 2964 C C . TYR A 1 366 ? 4.547 1.005 -17.597 1.00 94.00 366 TYR A C 1
ATOM 2966 O O . TYR A 1 366 ? 5.664 0.977 -17.078 1.00 94.00 366 TYR A O 1
ATOM 2974 N N . PHE A 1 367 ? 3.409 0.891 -16.925 1.00 95.69 367 PHE A N 1
ATOM 2975 C CA . PHE A 1 367 ? 3.277 0.574 -15.509 1.00 95.69 367 PHE A CA 1
ATOM 2976 C C . PHE A 1 367 ? 2.606 -0.788 -15.392 1.00 95.69 367 PHE A C 1
ATOM 2978 O O . PHE A 1 367 ? 1.613 -1.037 -16.074 1.00 95.69 367 PHE A O 1
ATOM 2985 N N . ILE A 1 368 ? 3.167 -1.668 -14.570 1.00 94.12 368 ILE A N 1
ATOM 2986 C CA . ILE A 1 368 ? 2.739 -3.058 -14.409 1.00 94.12 368 ILE A CA 1
ATOM 2987 C C . ILE A 1 368 ? 2.334 -3.276 -12.952 1.00 94.12 368 ILE A C 1
ATOM 2989 O O . ILE A 1 368 ? 3.033 -2.821 -12.047 1.00 94.12 368 ILE A O 1
ATOM 2993 N N . SER A 1 369 ? 1.210 -3.958 -12.747 1.00 89.94 369 SER A N 1
ATOM 2994 C CA . SER A 1 369 ? 0.684 -4.355 -11.440 1.00 89.94 369 SER A CA 1
ATOM 2995 C C . SER A 1 369 ? -0.001 -5.713 -11.588 1.00 89.94 369 SER A C 1
ATOM 2997 O O . SER A 1 369 ? -0.942 -5.854 -12.371 1.00 89.94 369 SER A O 1
ATOM 2999 N N . GLY A 1 370 ? 0.503 -6.733 -10.900 1.00 86.25 370 GLY A N 1
ATOM 3000 C CA . GLY A 1 370 ? 0.083 -8.119 -11.053 1.00 86.25 370 GLY A CA 1
ATOM 3001 C C . GLY A 1 370 ? 0.226 -8.609 -12.496 1.00 86.25 370 GLY A C 1
ATOM 3002 O O . GLY A 1 370 ? 1.305 -8.554 -13.089 1.00 86.25 370 GLY A O 1
ATOM 3003 N N . ASP A 1 371 ? -0.882 -9.092 -13.060 1.00 87.50 371 ASP A N 1
ATOM 3004 C CA . ASP A 1 371 ? -0.976 -9.552 -14.447 1.00 87.50 371 ASP A CA 1
ATOM 3005 C C . ASP A 1 371 ? -1.454 -8.466 -15.422 1.00 87.50 371 ASP A C 1
ATOM 3007 O O . ASP A 1 371 ? -1.698 -8.763 -16.594 1.00 87.50 371 ASP A O 1
ATOM 3011 N N . MET A 1 372 ? -1.557 -7.214 -14.970 1.00 91.38 372 MET A N 1
ATOM 3012 C CA . MET A 1 372 ? -2.065 -6.083 -15.740 1.00 91.38 372 MET A CA 1
ATOM 3013 C C . MET A 1 372 ? -0.967 -5.060 -16.037 1.00 91.38 372 MET A C 1
ATOM 3015 O O . MET A 1 372 ? -0.022 -4.870 -15.271 1.00 91.38 372 MET A O 1
ATOM 3019 N N . TYR A 1 373 ? -1.120 -4.335 -17.144 1.00 94.75 373 TYR A N 1
ATOM 3020 C CA . TYR A 1 373 ? -0.331 -3.140 -17.422 1.00 94.75 373 TYR A CA 1
ATOM 3021 C C . TYR A 1 373 ? -1.179 -2.005 -17.995 1.00 94.75 373 TYR A C 1
ATOM 3023 O O . TYR A 1 373 ? -2.216 -2.224 -18.626 1.00 94.75 373 TYR A O 1
ATOM 3031 N N . VAL A 1 374 ? -0.686 -0.783 -17.819 1.00 95.50 374 VAL A N 1
ATOM 3032 C CA . VAL A 1 374 ? -1.204 0.430 -18.452 1.00 95.50 374 VAL A CA 1
ATOM 3033 C C . VAL A 1 374 ? -0.038 1.237 -19.020 1.00 95.50 374 VAL A C 1
ATOM 3035 O O . VAL A 1 374 ? 1.040 1.310 -18.429 1.00 95.50 374 VAL A O 1
ATOM 3038 N N . ARG A 1 375 ? -0.225 1.831 -20.199 1.00 95.06 375 ARG A N 1
ATOM 3039 C CA . ARG A 1 375 ? 0.737 2.754 -20.809 1.00 95.06 375 ARG A CA 1
ATOM 3040 C C . ARG A 1 375 ? 0.234 4.175 -20.615 1.00 95.06 375 ARG A C 1
ATOM 3042 O O . ARG A 1 375 ? -0.840 4.514 -21.104 1.00 95.06 375 ARG A O 1
ATOM 3049 N N . ILE A 1 376 ? 1.018 5.011 -19.948 1.00 95.12 376 ILE A N 1
ATOM 3050 C CA . ILE A 1 376 ? 0.650 6.386 -19.598 1.00 95.12 376 ILE A CA 1
ATOM 3051 C C . ILE A 1 376 ? 1.672 7.354 -20.174 1.00 95.12 376 ILE A C 1
ATOM 3053 O O . ILE A 1 376 ? 2.877 7.126 -20.087 1.00 95.12 376 ILE A O 1
ATOM 3057 N N . LYS A 1 377 ? 1.191 8.465 -20.729 1.00 94.25 377 LYS A N 1
ATOM 3058 C CA . LYS A 1 377 ? 2.011 9.627 -21.048 1.00 94.25 377 LYS A CA 1
ATOM 3059 C C . LYS A 1 377 ? 2.360 10.353 -19.752 1.00 94.25 377 LYS A C 1
ATOM 3061 O O . LYS A 1 377 ? 1.480 10.930 -19.121 1.00 94.25 377 LYS A O 1
ATOM 3066 N N . LEU A 1 378 ? 3.641 10.353 -19.392 1.00 90.81 378 LEU A N 1
ATOM 3067 C CA . LEU A 1 378 ? 4.166 10.939 -18.157 1.00 90.81 378 LEU A CA 1
ATOM 3068 C C . LEU A 1 378 ? 3.857 12.438 -18.069 1.00 90.81 378 LEU A C 1
ATOM 3070 O O . LEU A 1 378 ? 3.478 12.949 -17.019 1.00 90.81 378 LEU A O 1
ATOM 3074 N N . LYS A 1 379 ? 3.990 13.163 -19.188 1.00 89.31 379 LYS A N 1
ATOM 3075 C CA . LYS A 1 379 ? 3.640 14.585 -19.235 1.00 89.31 379 LYS A CA 1
ATOM 3076 C C . LYS A 1 379 ? 2.133 14.761 -19.407 1.00 89.31 379 LYS A C 1
ATOM 3078 O O . LYS A 1 379 ? 1.581 14.497 -20.473 1.00 89.31 379 LYS A O 1
ATOM 3083 N N . GLY A 1 380 ? 1.498 15.309 -18.376 1.00 88.69 380 GLY A N 1
ATOM 3084 C CA . GLY A 1 380 ? 0.059 15.567 -18.363 1.00 88.69 380 GLY A CA 1
ATOM 3085 C C . GLY A 1 380 ? -0.790 14.348 -18.012 1.00 88.69 380 GLY A C 1
ATOM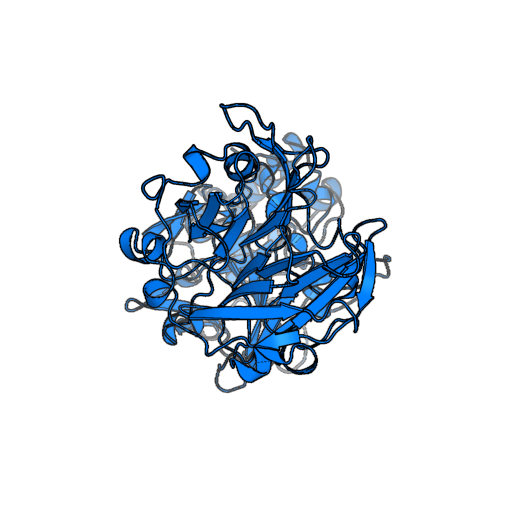 3086 O O . GLY A 1 380 ? -2.004 14.460 -18.133 1.00 88.69 380 GLY A O 1
ATOM 3087 N N . ASP A 1 381 ? -0.152 13.242 -17.609 1.00 93.44 381 ASP A N 1
ATOM 3088 C CA . ASP A 1 381 ? -0.765 12.067 -16.989 1.00 93.44 381 ASP A CA 1
ATOM 3089 C C . ASP A 1 381 ? -2.007 11.540 -17.725 1.00 93.44 381 ASP A C 1
ATOM 3091 O O . ASP A 1 381 ? -3.151 11.706 -17.305 1.00 93.44 381 ASP A O 1
ATOM 3095 N N . LYS A 1 382 ? -1.789 10.949 -18.905 1.00 95.69 382 LYS A N 1
ATOM 3096 C CA . LYS A 1 382 ? -2.881 10.431 -19.747 1.00 95.69 382 LYS A CA 1
ATOM 3097 C C . LYS A 1 382 ? -2.667 8.977 -20.104 1.00 95.69 382 LYS A C 1
ATOM 3099 O O . LYS A 1 382 ? -1.607 8.627 -20.619 1.00 95.69 382 LYS A O 1
ATOM 3104 N N . ILE A 1 383 ? -3.704 8.161 -19.926 1.00 96.00 383 ILE A N 1
ATOM 3105 C CA . ILE A 1 383 ? -3.729 6.791 -20.443 1.00 96.00 383 ILE A CA 1
ATOM 3106 C C . ILE A 1 383 ? -3.603 6.845 -21.970 1.00 96.00 383 ILE A C 1
ATOM 3108 O O . ILE A 1 383 ? -4.402 7.484 -22.654 1.00 96.00 383 ILE A O 1
ATOM 3112 N N . VAL A 1 384 ? -2.570 6.184 -22.484 1.00 94.31 384 VAL A N 1
ATOM 3113 C CA . VAL A 1 384 ? -2.315 5.982 -23.915 1.00 94.31 384 VAL A CA 1
ATOM 3114 C C . VAL A 1 384 ? -2.883 4.637 -24.363 1.00 94.31 384 VAL A C 1
ATOM 3116 O O . VAL A 1 384 ? -3.430 4.545 -25.456 1.00 94.31 384 VAL A O 1
ATOM 3119 N N . SER A 1 385 ? -2.751 3.600 -23.532 1.00 92.19 385 SER A N 1
ATOM 3120 C CA . SER A 1 385 ? -3.263 2.247 -23.787 1.00 92.19 385 SER A CA 1
ATOM 3121 C C . SER A 1 385 ? -3.441 1.486 -22.468 1.00 92.19 385 SER A C 1
ATOM 3123 O O . SER A 1 385 ? -2.746 1.781 -21.493 1.00 92.19 385 SER A O 1
ATOM 3125 N N . GLY A 1 386 ? -4.343 0.505 -22.435 1.00 92.06 386 GLY A N 1
ATOM 3126 C CA . GLY A 1 386 ? -4.701 -0.247 -21.233 1.00 92.06 386 GLY A CA 1
ATOM 3127 C C . GLY A 1 386 ? -5.840 0.366 -20.401 1.00 92.06 386 GLY A C 1
ATOM 3128 O O . GLY A 1 386 ? -6.430 1.371 -20.804 1.00 92.06 386 GLY A O 1
ATOM 3129 N N . PRO A 1 387 ? -6.160 -0.243 -19.243 1.00 93.81 387 PRO A N 1
ATOM 3130 C CA . PRO A 1 387 ? -5.469 -1.396 -18.663 1.00 93.81 387 PRO A CA 1
ATOM 3131 C C . PRO A 1 387 ? -5.712 -2.694 -19.455 1.00 93.81 387 PRO A C 1
ATOM 3133 O O . PRO A 1 387 ? -6.824 -2.975 -19.900 1.00 93.81 387 PRO A O 1
ATOM 3136 N N . HIS A 1 388 ? -4.660 -3.487 -19.659 1.00 92.50 388 HIS A N 1
ATOM 3137 C CA . HIS A 1 388 ? -4.712 -4.762 -20.383 1.00 92.50 388 HIS A CA 1
ATOM 3138 C C . HIS A 1 388 ? -3.954 -5.847 -19.623 1.00 92.50 388 HIS A C 1
ATOM 3140 O O . HIS A 1 388 ? -2.976 -5.552 -18.936 1.00 92.50 388 HIS A O 1
ATOM 3146 N N . ARG A 1 389 ? -4.356 -7.111 -19.797 1.00 90.56 389 ARG A N 1
ATOM 3147 C CA . ARG A 1 389 ? -3.577 -8.246 -19.292 1.00 90.56 389 ARG A CA 1
ATOM 3148 C C . ARG A 1 389 ? -2.254 -8.336 -20.042 1.00 90.56 389 ARG A C 1
ATOM 3150 O O . ARG A 1 389 ? -2.217 -8.225 -21.270 1.00 90.56 389 ARG A O 1
ATOM 3157 N N . LEU A 1 390 ? -1.173 -8.603 -19.314 1.00 90.38 390 LEU A N 1
ATOM 3158 C CA . LEU A 1 390 ? 0.174 -8.760 -19.862 1.00 90.38 390 LEU A CA 1
ATOM 3159 C C . LEU A 1 390 ? 0.189 -9.802 -20.981 1.00 90.38 390 LEU A C 1
ATOM 3161 O O . LEU A 1 390 ? 0.631 -9.510 -22.084 1.00 90.38 390 LEU A O 1
ATOM 3165 N N . LYS A 1 391 ? -0.359 -10.996 -20.741 1.00 89.31 391 LYS A N 1
ATOM 3166 C CA . LYS A 1 391 ? -0.326 -12.109 -21.707 1.00 89.31 391 LYS A CA 1
ATOM 3167 C C . LYS A 1 391 ? -1.088 -11.855 -23.008 1.00 89.31 391 LYS A C 1
ATOM 3169 O O . LYS A 1 391 ? -0.781 -12.487 -24.024 1.00 89.31 391 LYS A O 1
ATOM 3174 N N . ASP A 1 392 ? -2.053 -10.945 -22.981 1.00 89.94 392 ASP A N 1
ATOM 3175 C CA . ASP A 1 392 ? -2.881 -10.645 -24.147 1.00 89.94 392 ASP A CA 1
ATOM 3176 C C . ASP A 1 392 ? -2.146 -9.722 -25.123 1.00 89.94 392 ASP A C 1
ATOM 3178 O O . ASP A 1 392 ? -2.349 -9.828 -26.329 1.00 89.94 392 ASP A O 1
ATOM 3182 N N . GLN A 1 393 ? -1.270 -8.850 -24.612 1.00 90.06 393 GLN A N 1
ATOM 3183 C CA . GLN A 1 393 ? -0.613 -7.808 -25.411 1.00 90.06 393 GLN A CA 1
ATOM 3184 C C . GLN A 1 393 ? 0.910 -7.969 -25.518 1.00 90.06 393 GLN A C 1
ATOM 3186 O O . GLN A 1 393 ? 1.498 -7.493 -26.480 1.00 90.06 393 GLN A O 1
ATOM 3191 N N . TRP A 1 394 ? 1.551 -8.650 -24.565 1.00 91.00 394 TRP A N 1
ATOM 3192 C CA . TRP A 1 394 ? 2.996 -8.883 -24.539 1.00 91.00 394 TRP A CA 1
ATOM 3193 C C . TRP A 1 394 ? 3.288 -10.325 -24.951 1.00 91.00 394 TRP A C 1
ATOM 3195 O O . TRP A 1 394 ? 3.266 -11.255 -24.134 1.00 91.00 394 TRP A O 1
ATOM 3205 N N . ASN A 1 395 ? 3.566 -10.522 -26.239 1.00 90.94 395 ASN A N 1
ATOM 3206 C CA . ASN A 1 395 ? 3.841 -11.837 -26.810 1.00 90.94 395 ASN A CA 1
ATOM 3207 C C . ASN A 1 395 ? 5.046 -12.493 -26.132 1.00 90.94 395 ASN A C 1
ATOM 3209 O O . ASN A 1 395 ? 5.022 -13.689 -25.853 1.00 90.94 395 ASN A O 1
ATOM 3213 N N . SER A 1 396 ? 6.075 -11.709 -25.807 1.00 92.50 396 SER A N 1
ATOM 3214 C CA . SER A 1 396 ? 7.287 -12.220 -25.177 1.00 92.50 396 SER A CA 1
ATOM 3215 C C . SER A 1 396 ? 7.032 -12.744 -23.760 1.00 92.50 396 SER A C 1
ATOM 3217 O O . SER A 1 396 ? 7.559 -13.801 -23.412 1.00 92.50 396 SER A O 1
ATOM 3219 N N . LEU A 1 397 ? 6.188 -12.067 -22.969 1.00 93.56 397 LEU A N 1
ATOM 3220 C CA . LEU A 1 397 ? 5.810 -12.513 -21.623 1.00 93.56 397 LEU A CA 1
ATOM 3221 C C . LEU A 1 397 ? 4.939 -13.769 -21.682 1.00 93.56 397 LEU A C 1
ATOM 3223 O O . LEU A 1 397 ? 5.162 -14.712 -20.918 1.00 93.56 397 LEU A O 1
ATOM 3227 N N . ARG A 1 398 ? 3.993 -13.820 -22.629 1.00 93.12 398 ARG A N 1
ATOM 3228 C CA . ARG A 1 398 ? 3.167 -15.008 -22.867 1.00 93.12 398 ARG A CA 1
ATOM 3229 C C . ARG A 1 398 ? 4.023 -16.215 -23.248 1.00 93.12 398 ARG A C 1
ATOM 3231 O O . ARG A 1 398 ? 3.872 -17.267 -22.629 1.00 93.12 398 ARG A O 1
ATOM 3238 N N . ASP A 1 399 ? 4.937 -16.054 -24.201 1.00 93.50 399 ASP A N 1
ATOM 3239 C CA . ASP A 1 399 ? 5.823 -17.122 -24.682 1.00 93.50 399 ASP A CA 1
ATOM 3240 C C . ASP A 1 399 ? 6.824 -17.574 -23.604 1.00 93.50 399 ASP A C 1
ATOM 3242 O O . ASP A 1 399 ? 7.208 -18.744 -23.550 1.00 93.50 399 ASP A O 1
ATOM 3246 N N . ALA A 1 400 ? 7.226 -16.665 -22.711 1.00 93.81 400 ALA A N 1
ATOM 3247 C CA . ALA A 1 400 ? 8.048 -16.970 -21.542 1.00 93.81 400 ALA A CA 1
ATOM 3248 C C . ALA A 1 400 ? 7.272 -17.643 -20.398 1.00 93.81 400 ALA A C 1
ATOM 3250 O O . ALA A 1 400 ? 7.887 -18.178 -19.475 1.00 93.81 400 ALA A O 1
ATOM 3251 N N . GLY A 1 401 ? 5.937 -17.610 -20.435 1.00 92.75 401 GLY A N 1
ATOM 3252 C CA . GLY A 1 401 ? 5.081 -18.078 -19.347 1.00 92.75 401 GLY A CA 1
ATOM 3253 C C . GLY A 1 401 ? 5.064 -17.154 -18.124 1.00 92.75 401 GLY A C 1
ATOM 3254 O O . GLY A 1 401 ? 4.617 -17.580 -17.060 1.00 92.75 401 GLY A O 1
ATOM 3255 N N . PHE A 1 402 ? 5.527 -15.909 -18.253 1.00 92.06 402 PHE A N 1
ATOM 3256 C CA . PHE A 1 402 ? 5.536 -14.934 -17.162 1.00 92.06 402 PHE A CA 1
ATOM 3257 C C . PHE A 1 402 ? 4.125 -14.352 -16.981 1.00 92.06 402 PHE A C 1
ATOM 3259 O O . PHE A 1 402 ? 3.488 -13.922 -17.943 1.00 92.06 402 PHE A O 1
ATOM 3266 N N . ASN A 1 403 ? 3.616 -14.383 -15.745 1.00 86.88 403 ASN A N 1
ATOM 3267 C CA . ASN A 1 403 ? 2.319 -13.799 -15.364 1.00 86.88 403 ASN A CA 1
ATOM 3268 C C . ASN A 1 403 ? 2.460 -12.446 -14.662 1.00 86.88 403 ASN A C 1
ATOM 3270 O O . ASN A 1 403 ? 1.474 -11.738 -14.533 1.00 86.88 403 ASN A O 1
ATOM 3274 N N . SER A 1 404 ? 3.662 -12.124 -14.196 1.00 89.12 404 SER A N 1
ATOM 3275 C CA . SER A 1 404 ? 4.006 -10.894 -13.494 1.00 89.12 404 SER A CA 1
ATOM 3276 C C . SER A 1 404 ? 5.405 -10.463 -13.915 1.00 89.12 404 SER A C 1
ATOM 3278 O O . SER A 1 404 ? 6.176 -11.259 -14.473 1.00 89.12 404 SER A O 1
ATOM 3280 N N . VAL A 1 405 ? 5.745 -9.213 -13.631 1.00 93.31 405 VAL A N 1
ATOM 3281 C CA . VAL A 1 405 ? 7.081 -8.667 -13.852 1.00 93.31 405 VAL A CA 1
ATOM 3282 C C . VAL A 1 405 ? 7.522 -7.964 -12.581 1.00 93.31 405 VAL A C 1
ATOM 3284 O O . VAL A 1 405 ? 6.826 -7.066 -12.123 1.00 93.31 405 VAL A O 1
ATOM 3287 N N . ASP A 1 406 ? 8.684 -8.355 -12.067 1.00 93.19 406 ASP A N 1
ATOM 3288 C CA . ASP A 1 406 ? 9.249 -7.784 -10.844 1.00 93.19 406 ASP A CA 1
ATOM 3289 C C . ASP A 1 406 ? 10.157 -6.596 -11.199 1.00 93.19 406 ASP A C 1
ATOM 3291 O O . ASP A 1 406 ? 10.097 -5.538 -10.595 1.00 93.19 406 ASP A O 1
ATOM 3295 N N . ALA A 1 407 ? 10.972 -6.714 -12.254 1.00 95.19 407 ALA A N 1
ATOM 3296 C CA . ALA A 1 407 ? 11.816 -5.608 -12.697 1.00 95.19 407 ALA A CA 1
ATOM 3297 C C . ALA A 1 407 ? 12.123 -5.653 -14.195 1.00 95.19 407 ALA A C 1
ATOM 3299 O O . ALA A 1 407 ? 12.148 -6.715 -14.823 1.00 95.19 407 ALA A O 1
ATOM 3300 N N . ILE A 1 408 ? 12.423 -4.486 -14.774 1.00 94.38 408 ILE A N 1
ATOM 3301 C CA . ILE A 1 408 ? 12.824 -4.355 -16.178 1.00 94.38 408 ILE A CA 1
ATOM 3302 C C . ILE A 1 408 ? 14.121 -3.549 -16.263 1.00 94.38 408 ILE A C 1
ATOM 3304 O O . ILE A 1 408 ? 14.176 -2.390 -15.864 1.00 94.38 408 ILE A O 1
ATOM 3308 N N . LEU A 1 409 ? 15.158 -4.147 -16.852 1.00 92.81 409 LEU A N 1
ATOM 3309 C CA . LEU A 1 409 ? 16.406 -3.476 -17.213 1.00 92.81 409 LEU A CA 1
ATOM 3310 C C . LEU A 1 409 ? 16.409 -3.164 -18.718 1.00 92.81 409 LEU A C 1
ATOM 3312 O O . LEU A 1 409 ? 16.745 -4.038 -19.527 1.00 92.81 409 LEU A O 1
ATOM 3316 N N . PRO A 1 410 ? 16.056 -1.936 -19.127 1.00 87.56 410 PRO A N 1
ATOM 3317 C CA . PRO A 1 410 ? 16.085 -1.545 -20.530 1.00 87.56 410 PRO A CA 1
ATOM 3318 C C . PRO A 1 410 ? 17.510 -1.291 -21.040 1.00 87.56 410 PRO A C 1
ATOM 3320 O O . PRO A 1 410 ? 18.326 -0.647 -20.380 1.00 87.56 410 PRO A O 1
ATOM 3323 N N . ASN A 1 411 ? 17.791 -1.705 -22.277 1.00 83.88 411 ASN A N 1
ATOM 3324 C CA . ASN A 1 411 ? 18.985 -1.285 -23.007 1.00 83.88 411 ASN A CA 1
ATOM 3325 C C . ASN A 1 411 ? 18.800 0.136 -23.548 1.00 83.88 411 ASN A C 1
ATOM 3327 O O . ASN A 1 411 ? 18.047 0.344 -24.501 1.00 83.88 411 ASN A O 1
ATOM 3331 N N . TYR A 1 412 ? 19.448 1.137 -22.954 1.00 72.50 412 TYR A N 1
ATOM 3332 C CA . TYR A 1 412 ? 19.347 2.523 -23.426 1.00 72.50 412 TYR A CA 1
ATOM 3333 C C . TYR A 1 412 ? 20.245 2.855 -24.624 1.00 72.50 412 TYR A C 1
ATOM 3335 O O . TYR A 1 412 ? 20.065 3.934 -25.188 1.00 72.50 412 TYR A O 1
ATOM 3343 N N . ASP A 1 413 ? 21.140 1.947 -25.022 1.00 68.12 413 ASP A N 1
ATOM 3344 C CA . ASP A 1 413 ? 22.238 2.254 -25.938 1.00 68.12 413 ASP A CA 1
ATOM 3345 C C . ASP A 1 413 ? 21.936 2.032 -27.416 1.00 68.12 413 ASP A C 1
ATOM 3347 O O . ASP A 1 413 ? 22.421 2.833 -28.201 1.00 68.12 413 ASP A O 1
ATOM 3351 N N . ASP A 1 414 ? 21.169 0.995 -27.768 1.00 68.31 414 ASP A N 1
ATOM 3352 C CA . ASP A 1 414 ? 20.473 0.725 -29.048 1.00 68.31 414 ASP A CA 1
ATOM 3353 C C . ASP A 1 414 ? 19.935 -0.736 -29.003 1.00 68.31 414 ASP A C 1
ATOM 3355 O O . ASP A 1 414 ? 20.353 -1.509 -28.137 1.00 68.31 414 ASP A O 1
ATOM 3359 N N . ASN A 1 415 ? 19.030 -1.123 -29.914 1.00 62.78 415 ASN A N 1
ATOM 3360 C CA . ASN A 1 415 ? 18.407 -2.450 -30.141 1.00 62.78 415 ASN A CA 1
ATOM 3361 C C . ASN A 1 415 ? 17.055 -2.751 -29.470 1.00 62.78 415 ASN A C 1
ATOM 3363 O O . ASN A 1 415 ? 16.632 -3.897 -29.501 1.00 62.78 415 ASN A O 1
ATOM 3367 N N . GLY A 1 416 ? 16.357 -1.798 -28.841 1.00 74.88 416 GLY A N 1
ATOM 3368 C CA . GLY A 1 416 ? 14.999 -2.052 -28.305 1.00 74.88 416 GLY A CA 1
ATOM 3369 C C . GLY A 1 416 ? 14.897 -3.191 -27.272 1.00 74.88 416 GLY A C 1
ATOM 3370 O O . GLY A 1 416 ? 13.798 -3.605 -26.918 1.00 74.88 416 GLY A O 1
ATOM 3371 N N . GLN A 1 417 ? 16.026 -3.706 -26.781 1.00 87.19 417 GLN A N 1
ATOM 3372 C CA . GLN A 1 417 ? 16.084 -4.890 -25.934 1.00 87.19 417 GLN A CA 1
ATOM 3373 C C . GLN A 1 417 ? 15.977 -4.538 -24.453 1.00 87.19 417 GLN A C 1
ATOM 3375 O O . GLN A 1 417 ? 16.453 -3.491 -24.012 1.00 87.19 417 GLN A O 1
ATOM 3380 N N . SER A 1 418 ? 15.414 -5.453 -23.676 1.00 90.62 418 SER A N 1
ATOM 3381 C CA . SER A 1 418 ? 15.331 -5.353 -22.222 1.00 90.62 418 SER A CA 1
ATOM 3382 C C . SER A 1 418 ? 15.518 -6.723 -21.589 1.00 90.62 418 SER A C 1
ATOM 3384 O O . SER A 1 418 ? 15.117 -7.739 -22.162 1.00 90.62 418 SER A O 1
ATOM 3386 N N . TYR A 1 419 ? 16.094 -6.751 -20.390 1.00 94.25 419 TYR A N 1
ATOM 3387 C CA . TYR A 1 419 ? 15.943 -7.899 -19.503 1.00 94.25 419 TYR A CA 1
ATOM 3388 C C . TYR A 1 419 ? 14.722 -7.695 -18.619 1.00 94.25 419 TYR A C 1
ATOM 3390 O O . TYR A 1 419 ? 14.525 -6.606 -18.085 1.00 94.25 419 TYR A O 1
ATOM 3398 N N . VAL A 1 420 ? 13.915 -8.738 -18.484 1.00 95.88 420 VAL A N 1
ATOM 3399 C CA . VAL A 1 420 ? 12.715 -8.762 -17.647 1.00 95.88 420 VAL A CA 1
ATOM 3400 C C . VAL A 1 420 ? 12.910 -9.833 -16.592 1.00 95.88 420 VAL A C 1
ATOM 3402 O O . VAL A 1 420 ? 13.233 -10.969 -16.936 1.00 95.88 420 VAL A O 1
ATOM 3405 N N . PHE A 1 421 ? 12.728 -9.469 -15.330 1.00 96.31 421 PHE A N 1
ATOM 3406 C CA . PHE A 1 421 ? 12.876 -10.342 -14.171 1.00 96.31 421 PHE A CA 1
ATOM 3407 C C . PHE A 1 421 ? 11.486 -10.702 -13.635 1.00 96.31 421 PHE A C 1
ATOM 3409 O O . PHE A 1 421 ? 10.612 -9.839 -13.563 1.00 96.31 421 PHE A O 1
ATOM 3416 N N . SER A 1 422 ? 11.270 -11.978 -13.319 1.00 94.38 422 SER A N 1
ATOM 3417 C CA . SER A 1 422 ? 10.024 -12.492 -12.743 1.00 94.38 422 SER A CA 1
ATOM 3418 C C . SER A 1 422 ? 10.331 -13.714 -11.885 1.00 94.38 422 SER A C 1
ATOM 3420 O O . SER A 1 422 ? 10.842 -14.739 -12.357 1.00 94.38 422 SER A O 1
ATOM 3422 N N . GLY A 1 423 ? 10.066 -13.593 -10.592 1.00 91.50 423 GLY A N 1
ATOM 3423 C CA . GLY A 1 423 ? 10.483 -14.540 -9.582 1.00 91.50 423 GLY A CA 1
ATOM 3424 C C . GLY A 1 423 ? 11.977 -14.842 -9.652 1.00 91.50 423 GLY A C 1
ATOM 3425 O O . GLY A 1 423 ? 12.816 -13.949 -9.605 1.00 91.50 423 GLY A O 1
ATOM 3426 N N . THR A 1 424 ? 12.323 -16.126 -9.754 1.00 94.94 424 THR A N 1
ATOM 3427 C CA . THR A 1 424 ? 13.728 -16.565 -9.823 1.00 94.94 424 THR A CA 1
ATOM 3428 C C . THR A 1 424 ? 14.290 -16.631 -11.241 1.00 94.94 424 THR A C 1
ATOM 3430 O O . THR A 1 424 ? 15.407 -17.116 -11.466 1.00 94.94 424 THR A O 1
ATOM 3433 N N . GLN A 1 425 ? 13.513 -16.174 -12.222 1.00 97.19 425 GLN A N 1
ATOM 3434 C CA . GLN A 1 425 ? 13.850 -16.244 -13.632 1.00 97.19 425 GLN A CA 1
ATOM 3435 C C . GLN A 1 425 ? 13.977 -14.852 -14.238 1.00 97.19 425 GLN A C 1
ATOM 3437 O O . GLN A 1 425 ? 13.444 -13.860 -13.747 1.00 97.19 425 GLN A O 1
ATOM 3442 N N . TYR A 1 426 ? 14.695 -14.792 -15.349 1.00 96.81 426 TYR A N 1
ATOM 3443 C CA . TYR A 1 426 ? 14.714 -13.635 -16.217 1.00 96.81 426 TYR A CA 1
ATOM 3444 C C . TYR A 1 426 ? 14.597 -14.077 -17.672 1.00 96.81 426 TYR A C 1
ATOM 3446 O O . TYR A 1 426 ? 14.913 -15.214 -18.042 1.00 96.81 426 TYR A O 1
ATOM 3454 N N . MET A 1 427 ? 14.159 -13.152 -18.508 1.00 95.31 427 MET A N 1
ATOM 3455 C CA . MET A 1 427 ? 14.118 -13.306 -19.951 1.00 95.31 427 MET A CA 1
ATOM 3456 C C . MET A 1 427 ? 14.697 -12.073 -20.628 1.00 95.31 427 MET A C 1
ATOM 3458 O O . MET A 1 427 ? 14.815 -11.001 -20.033 1.00 95.31 427 MET A O 1
ATOM 3462 N N . LYS A 1 428 ? 15.050 -12.232 -21.899 1.00 93.44 428 LYS A N 1
ATOM 3463 C CA . LYS A 1 428 ? 15.426 -11.131 -22.771 1.00 93.44 428 LYS A CA 1
ATOM 3464 C C . LYS A 1 428 ? 14.289 -10.900 -23.756 1.00 93.44 428 LYS A C 1
ATOM 3466 O O . LYS A 1 428 ? 13.863 -11.839 -24.421 1.00 93.44 428 LYS A O 1
ATOM 3471 N N . MET A 1 429 ? 13.821 -9.666 -23.855 1.00 90.62 429 MET A N 1
ATOM 3472 C CA . MET A 1 429 ? 12.835 -9.256 -24.851 1.00 90.62 429 MET A CA 1
ATOM 3473 C C . MET A 1 429 ? 13.404 -8.183 -25.766 1.00 90.62 429 MET A C 1
ATOM 3475 O O . MET A 1 429 ? 14.368 -7.505 -25.410 1.00 90.62 429 MET A O 1
ATOM 3479 N N . GLU A 1 430 ? 12.785 -8.026 -26.925 1.00 87.62 430 GLU A N 1
ATOM 3480 C CA . GLU A 1 430 ? 13.055 -6.972 -27.895 1.00 87.62 430 GLU A CA 1
ATOM 3481 C C . GLU A 1 430 ? 11.744 -6.333 -28.332 1.00 87.62 430 GLU A C 1
ATOM 3483 O O . GLU A 1 430 ? 10.815 -7.036 -28.725 1.00 87.62 430 GLU A O 1
ATOM 3488 N N . PHE A 1 431 ? 11.681 -5.007 -28.239 1.00 78.19 431 PHE A N 1
ATOM 3489 C CA . PHE A 1 431 ? 10.609 -4.203 -28.807 1.00 78.19 431 PHE A CA 1
ATOM 3490 C C . PHE A 1 431 ? 10.907 -3.933 -30.284 1.00 78.19 431 PHE A C 1
ATOM 3492 O O . PHE A 1 431 ? 11.985 -3.436 -30.619 1.00 78.19 431 PHE A O 1
ATOM 3499 N N . ASP A 1 432 ? 9.944 -4.205 -31.161 1.00 66.56 432 ASP A N 1
ATOM 3500 C CA . ASP A 1 432 ? 9.997 -3.784 -32.557 1.00 66.56 432 ASP A CA 1
ATOM 3501 C C . ASP A 1 432 ? 9.821 -2.259 -32.630 1.00 66.56 432 ASP A C 1
ATOM 3503 O O . ASP A 1 432 ? 8.750 -1.712 -32.366 1.00 66.56 432 ASP A O 1
ATOM 3507 N N . GLY A 1 433 ? 10.892 -1.546 -32.980 1.00 55.84 433 GLY A N 1
ATOM 3508 C CA . GLY A 1 433 ? 10.876 -0.086 -33.098 1.00 55.84 433 GLY A CA 1
ATOM 3509 C C . GLY A 1 433 ? 10.028 0.450 -34.260 1.00 55.84 433 GLY A C 1
ATOM 3510 O O . GLY A 1 433 ? 9.729 1.642 -34.274 1.00 55.84 433 GLY A O 1
ATOM 3511 N N . ASN A 1 434 ? 9.633 -0.401 -35.217 1.00 53.69 434 ASN A N 1
ATOM 3512 C CA . ASN A 1 434 ? 8.897 -0.005 -36.423 1.00 53.69 434 ASN A CA 1
ATOM 3513 C C . ASN A 1 434 ? 7.396 -0.311 -36.352 1.00 53.69 434 ASN A C 1
ATOM 3515 O O . ASN A 1 434 ? 6.618 0.220 -37.149 1.00 53.69 434 ASN A O 1
ATOM 3519 N N . ARG A 1 435 ? 6.971 -1.151 -35.406 1.00 56.66 435 ARG A N 1
ATOM 3520 C CA . ARG A 1 435 ? 5.565 -1.419 -35.108 1.00 56.66 435 ARG A CA 1
ATOM 3521 C C . ARG A 1 435 ? 5.357 -1.180 -33.628 1.00 56.66 435 ARG A C 1
ATOM 3523 O O . ARG A 1 435 ? 5.741 -2.009 -32.810 1.00 56.66 435 ARG A O 1
ATOM 3530 N N . ASN A 1 436 ? 4.757 -0.033 -33.308 1.00 53.31 436 ASN A N 1
ATOM 3531 C CA . ASN A 1 436 ? 4.263 0.231 -31.963 1.00 53.31 436 ASN A CA 1
ATOM 3532 C C . ASN A 1 436 ? 3.484 -1.011 -31.507 1.00 53.31 436 ASN A C 1
ATOM 3534 O O . ASN A 1 436 ? 2.508 -1.376 -32.154 1.00 53.31 436 ASN A O 1
ATOM 3538 N N . ASP A 1 437 ? 3.979 -1.654 -30.448 1.00 57.88 437 ASP A N 1
ATOM 3539 C CA . ASP A 1 437 ? 3.334 -2.744 -29.706 1.00 57.88 437 ASP A CA 1
ATOM 3540 C C . ASP A 1 437 ? 3.663 -4.189 -30.143 1.00 57.88 437 ASP A C 1
ATOM 3542 O O . ASP A 1 437 ? 3.012 -5.120 -29.680 1.00 57.88 437 ASP A O 1
ATOM 3546 N N . TYR A 1 438 ? 4.702 -4.427 -30.959 1.00 68.50 438 TYR A N 1
ATOM 3547 C CA . TYR A 1 438 ? 5.223 -5.792 -31.155 1.00 68.50 438 TYR A CA 1
ATOM 3548 C C . TYR A 1 438 ? 6.465 -6.046 -30.291 1.00 68.50 438 TYR A C 1
ATOM 3550 O O . TYR A 1 438 ? 7.484 -5.369 -30.427 1.00 68.50 438 TYR A O 1
ATOM 3558 N N . ASP A 1 439 ? 6.399 -7.042 -29.414 1.00 84.69 439 ASP A N 1
ATOM 3559 C CA . ASP A 1 439 ? 7.518 -7.530 -28.615 1.00 84.69 439 ASP A CA 1
ATOM 3560 C C . ASP A 1 439 ? 7.849 -8.991 -28.955 1.00 84.69 439 ASP A C 1
ATOM 3562 O O . ASP A 1 439 ? 6.992 -9.782 -29.358 1.00 84.69 439 ASP A O 1
ATOM 3566 N N . LYS A 1 440 ? 9.122 -9.365 -28.808 1.00 88.94 440 LYS A N 1
ATOM 3567 C CA . LYS A 1 440 ? 9.598 -10.722 -29.088 1.00 88.94 440 LYS A CA 1
ATOM 3568 C C . LYS A 1 440 ? 10.492 -11.247 -27.976 1.00 88.94 440 LYS A C 1
ATOM 3570 O O . LYS A 1 440 ? 11.417 -10.570 -27.530 1.00 88.94 440 LYS A O 1
ATOM 3575 N N . LEU A 1 441 ? 10.252 -12.496 -27.578 1.00 91.75 441 LEU A N 1
ATOM 3576 C CA . LEU A 1 441 ? 11.135 -13.240 -26.687 1.00 91.75 441 LEU A CA 1
ATOM 3577 C C . LEU A 1 441 ? 12.432 -13.623 -27.419 1.00 91.75 441 LEU A C 1
ATOM 3579 O O . LEU A 1 441 ? 12.410 -14.233 -28.492 1.00 91.75 441 LEU A O 1
ATOM 3583 N N . ILE A 1 442 ? 13.575 -13.295 -26.817 1.00 90.25 442 ILE A N 1
ATOM 3584 C CA . ILE A 1 442 ? 14.902 -13.691 -27.289 1.00 90.25 442 ILE A CA 1
ATOM 3585 C C . ILE A 1 442 ? 15.421 -14.832 -26.414 1.00 90.25 442 ILE A C 1
ATOM 3587 O O . ILE A 1 442 ? 15.797 -14.637 -25.258 1.00 90.25 442 ILE A O 1
ATOM 3591 N N . GLY A 1 443 ? 15.511 -16.022 -27.007 1.00 89.12 443 GLY A N 1
ATOM 3592 C CA . GLY A 1 443 ? 15.947 -17.229 -26.307 1.00 89.12 443 GLY A CA 1
ATOM 3593 C C . GLY A 1 443 ? 14.846 -17.812 -25.421 1.00 89.12 443 GLY A C 1
ATOM 3594 O O . GLY A 1 443 ? 13.665 -17.625 -25.681 1.00 89.12 443 GLY A O 1
ATOM 3595 N N . ARG A 1 444 ? 15.233 -18.568 -24.392 1.00 93.06 444 ARG A N 1
ATOM 3596 C CA . ARG A 1 444 ? 14.309 -19.108 -23.382 1.00 93.06 444 ARG A CA 1
ATOM 3597 C C . ARG A 1 444 ? 14.526 -18.380 -22.053 1.00 93.06 444 ARG A C 1
ATOM 3599 O O . ARG A 1 444 ? 15.659 -17.956 -21.814 1.00 93.06 444 ARG A O 1
ATOM 3606 N N . PRO A 1 445 ? 13.513 -18.282 -21.177 1.00 96.56 445 PRO A N 1
ATOM 3607 C CA . PRO A 1 445 ? 13.716 -17.824 -19.807 1.00 96.56 445 PRO A CA 1
ATOM 3608 C C . PRO A 1 445 ? 14.773 -18.673 -19.094 1.00 96.56 445 PRO A C 1
ATOM 3610 O O . PRO A 1 445 ? 14.832 -19.893 -19.273 1.00 96.56 445 PRO A O 1
ATOM 3613 N N . ARG A 1 446 ? 15.619 -18.036 -18.288 1.00 96.00 446 ARG A N 1
ATOM 3614 C CA . ARG A 1 446 ? 16.710 -18.682 -17.540 1.00 96.00 446 ARG A CA 1
ATOM 3615 C C . ARG A 1 446 ? 16.615 -18.291 -16.075 1.00 96.00 446 ARG A C 1
ATOM 3617 O O . ARG A 1 446 ? 16.031 -17.260 -15.754 1.00 96.00 446 ARG A O 1
ATOM 3624 N N . LYS A 1 447 ? 17.194 -19.088 -15.176 1.00 97.31 447 LYS A N 1
ATOM 3625 C CA . LYS A 1 447 ? 17.348 -18.654 -13.783 1.00 97.31 447 LYS A CA 1
ATOM 3626 C C . LYS A 1 447 ? 18.259 -17.434 -13.740 1.00 97.31 447 LYS A C 1
ATOM 3628 O O . LYS A 1 447 ? 19.241 -17.380 -14.481 1.00 97.31 447 LYS A O 1
ATOM 3633 N N . ILE A 1 448 ? 17.963 -16.492 -12.852 1.00 96.50 448 ILE A N 1
ATOM 3634 C CA . ILE A 1 448 ? 18.795 -15.295 -12.653 1.00 96.50 448 ILE A CA 1
ATOM 3635 C C . ILE A 1 448 ? 20.239 -15.708 -12.356 1.00 96.50 448 ILE A C 1
ATOM 3637 O O . ILE A 1 448 ? 21.168 -15.250 -13.016 1.00 96.50 448 ILE A O 1
ATOM 3641 N N . THR A 1 449 ? 20.410 -16.685 -11.470 1.00 96.25 449 THR A N 1
ATOM 3642 C CA . THR A 1 449 ? 21.712 -17.214 -11.049 1.00 96.25 449 THR A CA 1
ATOM 3643 C C . THR A 1 449 ? 22.472 -18.002 -12.123 1.00 96.25 449 THR A C 1
ATOM 3645 O O . THR A 1 449 ? 23.650 -18.290 -11.932 1.00 96.25 449 THR A O 1
ATOM 3648 N N . ASP A 1 450 ? 21.845 -18.336 -13.255 1.00 94.44 450 ASP A N 1
ATOM 3649 C CA . ASP A 1 450 ? 22.521 -18.970 -14.398 1.00 94.44 450 ASP A CA 1
ATOM 3650 C C . ASP A 1 450 ? 22.971 -17.946 -15.452 1.00 94.44 450 ASP A C 1
ATOM 3652 O O . ASP A 1 450 ? 23.807 -18.255 -16.303 1.00 94.44 450 ASP A O 1
ATOM 3656 N N . GLY A 1 451 ? 22.369 -16.754 -15.445 1.00 92.00 451 GLY A N 1
ATOM 3657 C CA . GLY A 1 451 ? 22.603 -15.705 -16.438 1.00 92.00 451 GLY A CA 1
ATOM 3658 C C . GLY A 1 451 ? 23.389 -14.499 -15.937 1.00 92.00 451 GLY A C 1
ATOM 3659 O O . GLY A 1 451 ? 23.985 -13.799 -16.749 1.00 92.00 451 GLY A O 1
ATOM 3660 N N . TRP A 1 452 ? 23.383 -14.275 -14.624 1.00 95.00 452 TRP A N 1
ATOM 3661 C CA . TRP A 1 452 ? 24.027 -13.153 -13.950 1.00 95.00 452 TRP A CA 1
ATOM 3662 C C . TRP A 1 452 ? 24.947 -13.692 -12.859 1.00 95.00 452 TRP A C 1
ATOM 3664 O O . TRP A 1 452 ? 24.511 -14.017 -11.748 1.00 95.00 452 TRP A O 1
ATOM 3674 N N . GLN A 1 453 ? 26.227 -13.837 -13.191 1.00 95.19 453 GLN A N 1
ATOM 3675 C CA . GLN A 1 453 ? 27.214 -14.430 -12.297 1.00 95.19 453 GLN A CA 1
ATOM 3676 C C . GLN A 1 453 ? 27.449 -13.534 -11.075 1.00 95.19 453 GLN A C 1
ATOM 3678 O O . GLN A 1 453 ? 27.566 -14.044 -9.961 1.00 95.19 453 GLN A O 1
ATOM 3683 N N . ALA A 1 454 ? 27.418 -12.210 -11.249 1.00 96.50 454 ALA A N 1
ATOM 3684 C CA . ALA A 1 454 ? 27.540 -11.266 -10.145 1.00 96.50 454 ALA A CA 1
ATOM 3685 C C . ALA A 1 454 ? 26.383 -11.408 -9.147 1.00 96.50 454 ALA A C 1
ATOM 3687 O O . ALA A 1 454 ? 26.616 -11.397 -7.941 1.00 96.50 454 ALA A O 1
ATOM 3688 N N . LEU A 1 455 ? 25.147 -11.578 -9.637 1.00 97.44 455 LEU A N 1
ATOM 3689 C CA . LEU A 1 455 ? 23.967 -11.757 -8.783 1.00 97.44 455 LEU A CA 1
ATOM 3690 C C . LEU A 1 455 ? 24.006 -13.099 -8.043 1.00 97.44 455 LEU A C 1
ATOM 3692 O O . LEU A 1 455 ? 23.721 -13.155 -6.848 1.00 97.44 455 LEU A O 1
ATOM 3696 N N . LYS A 1 456 ? 24.450 -14.168 -8.716 1.00 96.62 456 LYS A N 1
ATOM 3697 C CA . LYS A 1 456 ? 24.682 -15.476 -8.087 1.00 96.62 456 LYS A CA 1
ATOM 3698 C C . LYS A 1 456 ? 25.673 -15.391 -6.928 1.00 96.62 456 LYS A C 1
ATOM 3700 O O . LYS A 1 456 ? 25.402 -15.933 -5.861 1.00 96.62 456 LYS A O 1
ATOM 3705 N N . GLU A 1 457 ? 26.812 -14.733 -7.137 1.00 96.31 457 GLU A N 1
ATOM 3706 C CA . GLU A 1 457 ? 27.885 -14.619 -6.139 1.00 96.31 457 GLU A CA 1
ATOM 3707 C C . GLU A 1 457 ? 27.442 -13.898 -4.868 1.00 96.31 457 GLU A C 1
ATOM 3709 O O . GLU A 1 457 ? 27.914 -14.228 -3.781 1.00 96.31 457 GLU A O 1
ATOM 3714 N N . VAL A 1 458 ? 26.516 -12.948 -4.995 1.00 96.81 458 VAL A N 1
ATOM 3715 C CA . VAL A 1 458 ? 25.972 -12.203 -3.857 1.00 96.81 458 VAL A CA 1
ATOM 3716 C C . VAL A 1 458 ? 24.668 -12.787 -3.301 1.00 96.81 458 VAL A C 1
ATOM 3718 O O . VAL A 1 458 ? 24.091 -12.213 -2.384 1.00 96.81 458 VAL A O 1
ATOM 3721 N N . GLY A 1 459 ? 24.192 -13.922 -3.827 1.00 95.94 459 GLY A N 1
ATOM 3722 C CA . GLY A 1 459 ? 22.970 -14.587 -3.353 1.00 95.94 459 GLY A CA 1
ATOM 3723 C C . GLY A 1 459 ? 21.661 -13.918 -3.797 1.00 95.94 459 GLY A C 1
ATOM 3724 O O . GLY A 1 459 ? 20.602 -14.140 -3.202 1.00 95.94 459 GLY A O 1
ATOM 3725 N N . PHE A 1 460 ? 21.704 -13.089 -4.838 1.00 96.56 460 PHE A N 1
ATOM 3726 C CA . PHE A 1 460 ? 20.521 -12.465 -5.419 1.00 96.56 460 PHE A CA 1
ATOM 3727 C C . PHE A 1 460 ? 19.916 -13.412 -6.460 1.00 96.56 460 PHE A C 1
ATOM 3729 O O . PHE A 1 460 ? 20.374 -13.516 -7.596 1.00 96.56 460 PHE A O 1
ATOM 3736 N N . ASP A 1 461 ? 18.884 -14.139 -6.046 1.00 95.06 461 ASP A N 1
ATOM 3737 C CA . ASP A 1 461 ? 18.111 -15.065 -6.874 1.00 95.06 461 ASP A CA 1
ATOM 3738 C C . ASP A 1 461 ? 16.770 -14.483 -7.337 1.00 95.06 461 ASP A C 1
ATOM 3740 O O . ASP A 1 461 ? 16.075 -15.141 -8.102 1.00 95.06 461 ASP A O 1
ATOM 3744 N N . ARG A 1 462 ? 16.434 -13.268 -6.889 1.00 94.31 462 ARG A N 1
ATOM 3745 C CA . ARG A 1 462 ? 15.276 -12.443 -7.262 1.00 94.31 462 ARG A CA 1
ATOM 3746 C C . ARG A 1 462 ? 15.688 -10.977 -7.280 1.00 94.31 462 ARG A C 1
ATOM 3748 O O . ARG A 1 462 ? 16.696 -10.632 -6.658 1.00 94.31 462 ARG A O 1
ATOM 3755 N N . ILE A 1 463 ? 14.920 -10.147 -7.981 1.00 95.88 463 ILE A N 1
ATOM 3756 C CA . ILE A 1 463 ? 15.187 -8.718 -8.151 1.00 95.88 463 ILE A CA 1
ATOM 3757 C C . ILE A 1 463 ? 13.874 -7.956 -8.032 1.00 95.88 463 ILE A C 1
ATOM 3759 O O . ILE A 1 463 ? 12.970 -8.213 -8.819 1.00 95.88 463 ILE A O 1
ATOM 3763 N N . ASP A 1 464 ? 13.814 -7.006 -7.103 1.00 93.56 464 ASP A N 1
ATOM 3764 C CA . ASP A 1 464 ? 12.626 -6.176 -6.880 1.00 93.56 464 ASP A CA 1
ATOM 3765 C C . ASP A 1 464 ? 12.670 -4.932 -7.772 1.00 93.56 464 ASP A C 1
ATOM 3767 O O . ASP A 1 464 ? 11.700 -4.560 -8.410 1.00 93.56 464 ASP A O 1
ATOM 3771 N N . ALA A 1 465 ? 13.838 -4.297 -7.891 1.00 95.38 465 ALA A N 1
ATOM 3772 C CA . ALA A 1 465 ? 13.998 -3.108 -8.718 1.00 95.38 465 ALA A CA 1
ATOM 3773 C C . ALA A 1 465 ? 15.355 -3.087 -9.415 1.00 95.38 465 ALA A C 1
ATOM 3775 O O . ALA A 1 465 ? 16.344 -3.654 -8.935 1.00 95.38 465 ALA A O 1
ATOM 3776 N N . VAL A 1 466 ? 15.417 -2.376 -10.541 1.00 95.12 466 VAL A N 1
ATOM 3777 C CA . VAL A 1 466 ? 16.663 -2.148 -11.271 1.00 95.12 466 VAL A CA 1
ATOM 3778 C C . VAL A 1 466 ? 16.795 -0.682 -11.650 1.00 95.12 466 VAL A C 1
ATOM 3780 O O . VAL A 1 466 ? 15.995 -0.159 -12.423 1.00 95.12 466 VAL A O 1
ATOM 3783 N N . LEU A 1 467 ? 17.864 -0.040 -11.178 1.00 93.06 467 LEU A N 1
ATOM 3784 C CA . LEU A 1 467 ? 18.206 1.328 -11.552 1.00 93.06 467 LEU A CA 1
ATOM 3785 C C . LEU A 1 467 ? 19.537 1.352 -12.312 1.00 93.06 467 LEU A C 1
ATOM 3787 O O . LEU A 1 467 ? 20.590 1.098 -11.726 1.00 93.06 467 LEU A O 1
ATOM 3791 N N . PRO A 1 468 ? 19.544 1.697 -13.606 1.00 89.88 468 PRO A N 1
ATOM 3792 C CA . PRO A 1 468 ? 20.783 1.985 -14.321 1.00 89.88 468 PRO A CA 1
ATOM 3793 C C . PRO A 1 468 ? 21.544 3.133 -13.659 1.00 89.88 468 PRO A C 1
ATOM 3795 O O . PRO A 1 468 ? 20.943 4.105 -13.212 1.00 89.88 468 PRO A O 1
ATOM 3798 N N . SER A 1 469 ? 22.867 3.021 -13.563 1.00 87.31 469 SER A N 1
ATOM 3799 C CA . SER A 1 469 ? 23.649 3.989 -12.803 1.00 87.31 469 SER A CA 1
ATOM 3800 C C . SER A 1 469 ? 23.566 5.391 -13.421 1.00 87.31 469 SER A C 1
ATOM 3802 O O . SER A 1 469 ? 23.796 5.539 -14.626 1.00 87.31 469 SER A O 1
ATOM 3804 N N . PRO A 1 470 ? 23.322 6.436 -12.605 1.00 78.88 470 PRO A N 1
ATOM 3805 C CA . PRO A 1 470 ? 23.390 7.818 -13.061 1.00 78.88 470 PRO A CA 1
ATOM 3806 C C . PRO A 1 470 ? 24.819 8.265 -13.390 1.00 78.88 470 PRO A C 1
ATOM 3808 O O . PRO A 1 470 ? 24.999 9.261 -14.082 1.00 78.88 470 PRO A O 1
ATOM 3811 N N . HIS A 1 471 ? 25.853 7.549 -12.942 1.00 75.69 471 HIS A N 1
ATOM 3812 C CA . HIS A 1 471 ? 27.247 7.982 -13.104 1.00 75.69 471 HIS A CA 1
ATOM 3813 C C . HIS A 1 471 ? 27.947 7.286 -14.257 1.00 75.69 471 HIS A C 1
ATOM 3815 O O . HIS A 1 471 ? 28.679 7.914 -15.023 1.00 75.69 471 HIS A O 1
ATOM 3821 N N . LYS A 1 472 ? 27.759 5.968 -14.365 1.00 80.94 472 LYS A N 1
ATOM 3822 C CA . LYS A 1 472 ? 28.567 5.150 -15.257 1.00 80.94 472 LYS A CA 1
ATOM 3823 C C . LYS A 1 472 ? 27.718 4.219 -16.093 1.00 80.94 472 LYS A C 1
ATOM 3825 O O . LYS A 1 472 ? 27.070 3.300 -15.606 1.00 80.94 472 LYS A O 1
ATOM 3830 N N . LYS A 1 473 ? 27.808 4.432 -17.400 1.00 82.50 473 LYS A N 1
ATOM 3831 C CA . LYS A 1 473 ? 27.235 3.554 -18.410 1.00 82.50 473 LYS A CA 1
ATOM 3832 C C . LYS A 1 473 ? 27.703 2.107 -18.200 1.00 82.50 473 LYS A C 1
ATOM 3834 O O . LYS A 1 473 ? 28.900 1.860 -18.057 1.00 82.50 473 LYS A O 1
ATOM 3839 N N . GLY A 1 474 ? 26.752 1.175 -18.202 1.00 85.00 474 GLY A N 1
ATOM 3840 C CA . GLY A 1 474 ? 26.992 -0.251 -17.960 1.00 85.00 474 GLY A CA 1
ATOM 3841 C C . GLY A 1 474 ? 27.008 -0.657 -16.483 1.00 85.00 474 GLY A C 1
ATOM 3842 O O . GLY A 1 474 ? 26.975 -1.852 -16.203 1.00 85.00 474 GLY A O 1
ATOM 3843 N N . ASP A 1 475 ? 27.009 0.293 -15.545 1.00 90.94 475 ASP A N 1
ATOM 3844 C CA . ASP A 1 475 ? 26.814 -0.006 -14.127 1.00 90.94 475 ASP A CA 1
ATOM 3845 C C . ASP A 1 475 ? 25.314 0.061 -13.799 1.00 90.94 475 ASP A C 1
ATOM 3847 O O . ASP A 1 475 ? 24.593 0.931 -14.293 1.00 90.94 475 ASP A O 1
ATOM 3851 N N . VAL A 1 476 ? 24.825 -0.879 -12.996 1.00 93.69 476 VAL A N 1
ATOM 3852 C CA . VAL A 1 476 ? 23.402 -1.054 -12.689 1.00 93.69 476 VAL A CA 1
ATOM 3853 C C . VAL A 1 476 ? 23.235 -1.439 -11.222 1.00 93.69 476 VAL A C 1
ATOM 3855 O O . VAL A 1 476 ? 23.904 -2.354 -10.742 1.00 93.69 476 VAL A O 1
ATOM 3858 N N . TYR A 1 477 ? 22.342 -0.751 -10.515 1.00 95.12 477 TYR A N 1
ATOM 3859 C CA . TYR A 1 477 ? 21.917 -1.112 -9.166 1.00 95.12 477 TYR A CA 1
ATOM 3860 C C . TYR A 1 477 ? 20.777 -2.125 -9.250 1.00 95.12 477 TYR A C 1
ATOM 3862 O O . TYR A 1 477 ? 19.744 -1.847 -9.861 1.00 95.12 477 TYR A O 1
ATOM 3870 N N . PHE A 1 478 ? 20.974 -3.282 -8.629 1.00 97.38 478 PHE A N 1
ATOM 3871 C CA . PHE A 1 478 ? 19.953 -4.304 -8.434 1.00 97.38 478 PHE A CA 1
ATOM 3872 C C . PHE A 1 478 ? 19.528 -4.297 -6.971 1.00 97.38 478 PHE A C 1
ATOM 3874 O O . PHE A 1 478 ? 20.388 -4.388 -6.096 1.00 97.38 478 PHE A O 1
ATOM 3881 N N . PHE A 1 479 ? 18.226 -4.196 -6.720 1.00 96.44 479 PHE A N 1
ATOM 3882 C CA . PHE A 1 479 ? 17.638 -4.173 -5.381 1.00 96.44 479 PHE A CA 1
ATOM 3883 C C . PHE A 1 479 ? 16.950 -5.510 -5.087 1.00 96.44 479 PHE A C 1
ATOM 3885 O O . PHE A 1 479 ? 16.299 -6.073 -5.972 1.00 96.44 479 PHE A O 1
ATOM 3892 N N . LYS A 1 480 ? 17.108 -6.012 -3.859 1.00 94.12 480 LYS A N 1
ATOM 389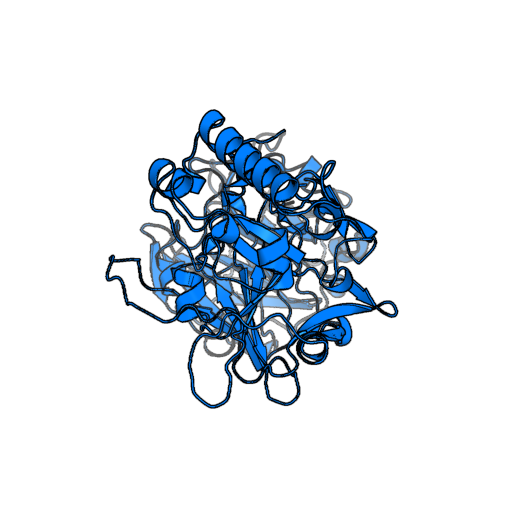3 C CA . LYS A 1 480 ? 16.440 -7.212 -3.338 1.00 94.12 480 LYS A CA 1
ATOM 3894 C C . LYS A 1 480 ? 16.227 -7.056 -1.830 1.00 94.12 480 LYS A C 1
ATOM 3896 O O . LYS A 1 480 ? 17.194 -6.987 -1.071 1.00 94.12 480 LYS A O 1
ATOM 3901 N N . GLY A 1 481 ? 14.975 -7.047 -1.393 1.00 89.94 481 GLY A N 1
ATOM 3902 C CA . GLY A 1 481 ? 14.591 -6.787 -0.012 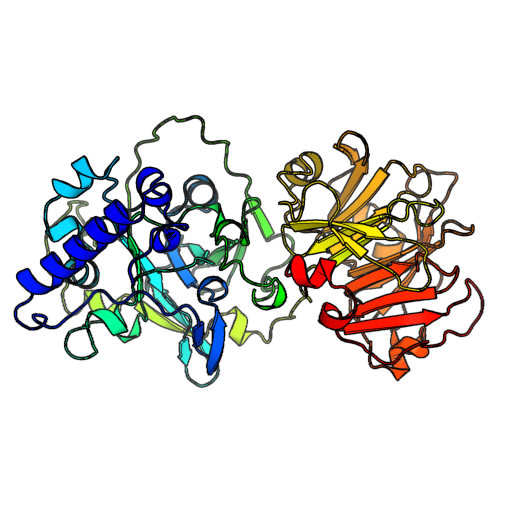1.00 89.94 481 GLY A CA 1
ATOM 3903 C C . GLY A 1 481 ? 15.129 -5.439 0.460 1.00 89.94 481 GLY A C 1
ATOM 3904 O O . GLY A 1 481 ? 14.888 -4.409 -0.166 1.00 89.94 481 GLY A O 1
ATOM 3905 N N . GLU A 1 482 ? 15.887 -5.465 1.553 1.00 92.06 482 GLU A N 1
ATOM 3906 C CA . GLU A 1 482 ? 16.517 -4.284 2.154 1.00 92.06 482 GLU A CA 1
ATOM 3907 C C . GLU A 1 482 ? 17.938 -4.013 1.644 1.00 92.06 482 GLU A C 1
ATOM 3909 O O . GLU A 1 482 ? 18.626 -3.124 2.152 1.00 92.06 482 GLU A O 1
ATOM 3914 N N . GLU A 1 483 ? 18.405 -4.772 0.650 1.00 95.56 483 GLU A N 1
ATOM 3915 C CA . GLU A 1 483 ? 19.764 -4.690 0.130 1.00 95.56 483 GLU A CA 1
ATOM 3916 C C . GLU A 1 483 ? 19.810 -4.304 -1.352 1.00 95.56 483 GLU A C 1
ATOM 3918 O O . GLU A 1 483 ? 18.878 -4.522 -2.129 1.00 95.56 483 GLU A O 1
ATOM 3923 N N . TYR A 1 484 ? 20.955 -3.769 -1.769 1.00 96.69 484 TYR A N 1
ATOM 3924 C CA . TYR A 1 484 ? 21.290 -3.595 -3.175 1.00 96.69 484 TYR A CA 1
ATOM 3925 C C . TYR A 1 484 ? 22.718 -4.049 -3.483 1.00 96.69 484 TYR A C 1
ATOM 3927 O O . TYR A 1 484 ? 23.597 -4.086 -2.615 1.00 96.69 484 TYR A O 1
ATOM 3935 N N . VAL A 1 485 ? 22.965 -4.332 -4.760 1.00 97.56 485 VAL A N 1
ATOM 3936 C CA . VAL A 1 485 ? 24.298 -4.551 -5.324 1.00 97.56 485 VAL A CA 1
ATOM 3937 C C . VAL A 1 485 ? 24.480 -3.711 -6.588 1.00 97.56 485 VAL A C 1
ATOM 3939 O O . VAL A 1 485 ? 23.583 -3.611 -7.424 1.00 97.56 485 VAL A O 1
ATOM 3942 N N . LEU A 1 486 ? 25.654 -3.097 -6.739 1.00 95.94 486 LEU A N 1
ATOM 3943 C CA . LEU A 1 486 ? 26.064 -2.426 -7.969 1.00 95.94 486 LEU A CA 1
ATOM 3944 C C . LEU A 1 486 ? 26.822 -3.417 -8.854 1.00 95.94 486 LEU A C 1
ATOM 3946 O O . LEU A 1 486 ? 27.864 -3.940 -8.457 1.00 95.94 486 LEU A O 1
ATOM 3950 N N . VAL A 1 487 ? 26.327 -3.651 -10.063 1.00 96.25 487 VAL A N 1
ATOM 3951 C CA . VAL A 1 487 ? 26.892 -4.606 -11.021 1.00 96.25 487 VAL A CA 1
ATOM 3952 C C . VAL A 1 487 ? 27.315 -3.875 -12.284 1.00 96.25 487 VAL A C 1
ATOM 3954 O O . VAL A 1 487 ? 26.546 -3.099 -12.844 1.00 96.25 487 VAL A O 1
ATOM 3957 N N . ARG A 1 488 ? 28.530 -4.150 -12.763 1.00 93.94 488 ARG A N 1
ATOM 3958 C CA . ARG A 1 488 ? 28.967 -3.766 -14.106 1.00 93.94 488 ARG A CA 1
ATOM 3959 C C . ARG A 1 488 ? 28.630 -4.873 -15.087 1.00 93.94 488 ARG A C 1
ATOM 3961 O O . ARG A 1 488 ? 29.065 -6.007 -14.904 1.00 93.94 488 ARG A O 1
ATOM 3968 N N . TYR A 1 489 ? 27.939 -4.518 -16.156 1.00 88.56 489 TYR A N 1
ATOM 3969 C CA . TYR A 1 489 ? 27.549 -5.417 -17.231 1.00 88.56 489 TYR A CA 1
ATOM 3970 C C . TYR A 1 489 ? 27.753 -4.743 -18.593 1.00 88.56 489 TYR A C 1
ATOM 3972 O O . TYR A 1 489 ? 27.661 -3.522 -18.728 1.00 88.56 489 TYR A O 1
ATOM 3980 N N . THR A 1 490 ? 28.050 -5.542 -19.621 1.00 83.50 490 THR A N 1
ATOM 3981 C CA . THR A 1 490 ? 28.164 -5.064 -21.005 1.00 83.50 490 THR A CA 1
ATOM 3982 C C . THR A 1 490 ? 27.118 -5.743 -21.874 1.00 83.50 490 THR A C 1
ATOM 3984 O O . THR A 1 490 ? 27.115 -6.964 -22.008 1.00 83.50 490 THR A O 1
ATOM 3987 N N . TRP A 1 491 ? 26.254 -4.952 -22.515 1.00 82.88 491 TRP A N 1
ATOM 3988 C CA . TRP A 1 491 ? 25.204 -5.482 -23.383 1.00 82.88 491 TRP A CA 1
ATOM 3989 C C . TRP A 1 491 ? 25.750 -6.393 -24.488 1.00 82.88 491 TRP A C 1
ATOM 3991 O O . TRP A 1 491 ? 26.646 -6.010 -25.237 1.00 82.88 491 TRP A O 1
ATOM 4001 N N . GLY A 1 492 ? 25.189 -7.601 -24.597 1.00 70.12 492 GLY A N 1
ATOM 4002 C CA . GLY A 1 492 ? 25.519 -8.551 -25.665 1.00 70.12 492 GLY A CA 1
ATOM 4003 C C . GLY A 1 492 ? 26.882 -9.235 -25.533 1.00 70.12 492 GLY A C 1
ATOM 4004 O O . GLY A 1 492 ? 27.267 -9.959 -26.448 1.00 70.12 492 GLY A O 1
ATOM 4005 N N . ARG A 1 493 ? 27.605 -9.031 -24.425 1.00 75.69 493 ARG A N 1
ATOM 4006 C CA . ARG A 1 493 ? 28.796 -9.811 -24.078 1.00 75.69 493 ARG A CA 1
ATOM 4007 C C . ARG A 1 493 ? 28.512 -10.667 -22.856 1.00 75.69 493 ARG A C 1
ATOM 4009 O O . ARG A 1 493 ? 27.811 -10.233 -21.946 1.00 75.69 493 ARG A O 1
ATOM 4016 N N . ASP A 1 494 ? 29.099 -11.855 -22.839 1.00 70.12 494 ASP A N 1
ATOM 4017 C CA . ASP A 1 494 ? 29.099 -12.687 -21.646 1.00 70.12 494 ASP A CA 1
ATOM 4018 C C . ASP A 1 494 ? 29.992 -12.041 -20.579 1.00 70.12 494 ASP A C 1
ATOM 4020 O O . ASP A 1 494 ? 31.113 -11.608 -20.866 1.00 70.12 494 ASP A O 1
ATOM 4024 N N . GLY A 1 495 ? 29.481 -11.977 -19.351 1.00 81.38 495 GLY A N 1
ATOM 4025 C CA . GLY A 1 495 ? 30.211 -11.488 -18.187 1.00 81.38 495 GLY A CA 1
ATOM 4026 C C . GLY A 1 495 ? 29.611 -10.235 -17.553 1.00 81.38 495 GLY A C 1
ATOM 4027 O O . GLY A 1 495 ? 29.442 -9.184 -18.175 1.00 81.38 495 GLY A O 1
ATOM 4028 N N . ASP A 1 496 ? 29.361 -10.351 -16.259 1.00 93.19 496 ASP A N 1
ATOM 4029 C CA . ASP A 1 496 ? 28.977 -9.302 -15.331 1.00 93.19 496 ASP A CA 1
ATOM 4030 C C . ASP A 1 496 ? 29.883 -9.366 -14.092 1.00 93.19 496 ASP A C 1
ATOM 4032 O O . ASP A 1 496 ? 30.495 -10.392 -13.794 1.00 93.19 496 ASP A O 1
ATOM 4036 N N . LYS A 1 497 ? 30.032 -8.245 -13.382 1.00 95.31 497 LYS A N 1
ATOM 4037 C CA . LYS A 1 497 ? 30.881 -8.169 -12.187 1.00 95.31 497 LYS A CA 1
ATOM 4038 C C . LYS A 1 497 ? 30.241 -7.314 -11.105 1.00 95.31 497 LYS A C 1
ATOM 4040 O O . LYS A 1 497 ? 29.959 -6.139 -11.338 1.00 95.31 497 LYS A O 1
ATOM 4045 N N . ALA A 1 498 ? 30.121 -7.865 -9.900 1.00 95.94 498 ALA A N 1
ATOM 4046 C CA . ALA A 1 498 ? 29.753 -7.097 -8.719 1.00 95.94 498 ALA A CA 1
ATOM 4047 C C . ALA A 1 498 ? 30.866 -6.086 -8.387 1.00 95.94 498 ALA A C 1
ATOM 4049 O O . ALA A 1 498 ? 32.042 -6.436 -8.255 1.00 95.94 498 ALA A O 1
ATOM 4050 N N . LEU A 1 499 ? 30.500 -4.811 -8.282 1.00 95.06 499 LEU A N 1
ATOM 4051 C CA . LEU A 1 499 ? 31.396 -3.718 -7.896 1.00 95.06 499 LEU A CA 1
ATOM 4052 C C . LEU A 1 499 ? 31.391 -3.472 -6.383 1.00 95.06 499 LEU A C 1
ATOM 4054 O O . LEU A 1 499 ? 32.278 -2.796 -5.866 1.00 95.06 499 LEU A O 1
ATOM 4058 N N . CYS A 1 500 ? 30.416 -4.034 -5.672 1.00 93.94 500 CYS A N 1
ATOM 4059 C CA . CYS A 1 500 ? 30.331 -4.022 -4.220 1.00 93.94 500 CYS A CA 1
ATOM 4060 C C . CYS A 1 500 ? 29.749 -5.346 -3.708 1.00 93.94 500 CYS A C 1
ATOM 4062 O O . CYS A 1 500 ? 29.154 -6.109 -4.465 1.00 93.94 500 CYS A O 1
ATOM 4064 N N . LYS A 1 501 ? 29.917 -5.612 -2.409 1.00 95.62 501 LYS A N 1
ATOM 4065 C CA . LYS A 1 501 ? 29.087 -6.597 -1.699 1.00 95.62 501 LYS A CA 1
ATOM 4066 C C . LYS A 1 501 ? 27.654 -6.051 -1.554 1.00 95.62 501 LYS A C 1
ATOM 4068 O O . LYS A 1 501 ? 27.492 -4.836 -1.722 1.00 95.62 501 LYS A O 1
ATOM 4073 N N . PRO A 1 502 ? 26.657 -6.891 -1.219 1.00 97.38 502 PRO A N 1
ATOM 4074 C CA . PRO A 1 502 ? 25.360 -6.409 -0.760 1.00 97.38 502 PRO A CA 1
ATOM 4075 C C . PRO A 1 502 ? 25.517 -5.347 0.325 1.00 97.38 502 PRO A C 1
ATOM 4077 O O . PRO A 1 502 ? 26.406 -5.434 1.180 1.00 97.38 502 PRO A O 1
ATOM 4080 N N . ARG A 1 503 ? 24.710 -4.298 0.216 1.00 96.38 503 ARG A N 1
ATOM 4081 C CA . ARG A 1 503 ? 24.670 -3.170 1.144 1.00 96.38 503 ARG A CA 1
ATOM 4082 C C . ARG A 1 503 ? 23.222 -2.860 1.458 1.00 96.38 503 ARG A C 1
ATOM 4084 O O . ARG A 1 503 ? 22.404 -2.856 0.540 1.00 96.38 503 ARG A O 1
ATOM 4091 N N . HIS A 1 504 ? 22.935 -2.516 2.709 1.00 95.06 504 HIS A N 1
ATOM 4092 C CA . HIS A 1 504 ? 21.618 -2.022 3.082 1.00 95.06 504 HIS A CA 1
ATOM 4093 C C . HIS A 1 504 ? 21.289 -0.739 2.321 1.00 95.06 504 HIS A C 1
ATOM 4095 O O . HIS A 1 504 ? 22.115 0.174 2.214 1.00 95.06 504 HIS A O 1
ATOM 4101 N N . VAL A 1 505 ? 20.077 -0.677 1.777 1.00 93.69 505 VAL A N 1
ATOM 4102 C CA . VAL A 1 505 ? 19.606 0.480 1.012 1.00 93.69 505 VAL A CA 1
ATOM 4103 C C . VAL A 1 505 ? 19.538 1.707 1.916 1.00 93.69 505 VAL A C 1
ATOM 4105 O O . VAL A 1 505 ? 20.056 2.757 1.544 1.00 93.69 505 VAL A O 1
ATOM 4108 N N . ALA A 1 506 ? 19.007 1.559 3.132 1.00 91.75 506 ALA A N 1
ATOM 4109 C CA . ALA A 1 506 ? 18.852 2.662 4.076 1.00 91.75 506 ALA A CA 1
ATOM 4110 C C . ALA A 1 506 ? 20.173 3.383 4.427 1.00 91.75 506 ALA A C 1
ATOM 4112 O O . ALA A 1 506 ? 20.167 4.588 4.673 1.00 91.75 506 ALA A O 1
ATOM 4113 N N . ASP A 1 507 ? 21.307 2.674 4.378 1.00 91.69 507 ASP A N 1
ATOM 4114 C CA . ASP A 1 507 ? 22.630 3.223 4.708 1.00 91.69 507 ASP A CA 1
ATOM 4115 C C . ASP A 1 507 ? 23.255 4.043 3.566 1.00 91.69 507 ASP A C 1
ATOM 4117 O O . ASP A 1 507 ? 24.114 4.892 3.806 1.00 91.69 507 ASP A O 1
ATOM 4121 N N . TRP A 1 508 ? 22.864 3.774 2.317 1.00 90.69 508 TRP A N 1
ATOM 4122 C CA . TRP A 1 508 ? 23.494 4.356 1.120 1.00 90.69 508 TRP A CA 1
ATOM 4123 C C . TRP A 1 508 ? 22.544 5.189 0.259 1.00 90.69 508 TRP A C 1
ATOM 4125 O O . TRP A 1 508 ? 23.004 5.856 -0.661 1.00 90.69 508 TRP A O 1
ATOM 4135 N N . TRP A 1 509 ? 21.245 5.152 0.555 1.00 92.44 509 TRP A N 1
ATOM 4136 C CA . TRP A 1 509 ? 20.194 5.889 -0.143 1.00 92.44 509 TRP A CA 1
ATOM 4137 C C . TRP A 1 509 ? 19.368 6.684 0.879 1.00 92.44 509 TRP A C 1
ATOM 4139 O O . TRP A 1 509 ? 18.222 6.325 1.179 1.00 92.44 509 TRP A O 1
ATOM 4149 N N . PRO A 1 510 ? 19.938 7.745 1.481 1.00 92.00 510 PRO A N 1
ATOM 4150 C CA . PRO A 1 510 ? 19.295 8.513 2.545 1.00 92.00 510 PRO A CA 1
ATOM 4151 C C . PRO A 1 510 ? 17.926 9.088 2.162 1.00 92.00 510 PRO A C 1
ATOM 4153 O O . PRO A 1 510 ? 17.083 9.268 3.044 1.00 92.00 510 PRO A O 1
ATOM 4156 N N . SER A 1 511 ? 17.658 9.366 0.882 1.00 94.12 511 SER A N 1
ATOM 4157 C CA . SER A 1 511 ? 16.325 9.793 0.442 1.00 94.12 511 SER A CA 1
ATOM 4158 C C . SER A 1 511 ? 15.305 8.659 0.489 1.00 94.12 511 SER A C 1
ATOM 4160 O O . SER A 1 511 ? 14.170 8.900 0.898 1.00 94.12 511 SER A O 1
ATOM 4162 N N . LEU A 1 512 ? 15.695 7.424 0.157 1.00 94.19 512 LEU A N 1
ATOM 4163 C CA . LEU A 1 512 ? 14.821 6.249 0.276 1.00 94.19 512 LEU A CA 1
ATOM 4164 C C . LEU A 1 512 ? 14.553 5.874 1.739 1.00 94.19 512 LEU A C 1
ATOM 4166 O O . LEU A 1 512 ? 13.412 5.562 2.088 1.00 94.19 512 LEU A O 1
ATOM 4170 N N . ALA A 1 513 ? 15.563 5.999 2.605 1.00 92.94 513 ALA A N 1
ATOM 4171 C CA . ALA A 1 513 ? 15.405 5.831 4.050 1.00 92.94 513 ALA A CA 1
ATOM 4172 C C . ALA A 1 513 ? 14.448 6.883 4.636 1.00 92.94 513 ALA A C 1
ATOM 4174 O O . ALA A 1 513 ? 13.514 6.563 5.372 1.00 92.94 513 ALA A O 1
ATOM 4175 N N . ARG A 1 514 ? 14.626 8.161 4.265 1.00 92.50 514 ARG A N 1
ATOM 4176 C CA . ARG A 1 514 ? 13.746 9.257 4.705 1.00 92.50 514 ARG A CA 1
ATOM 4177 C C . ARG A 1 514 ? 12.314 9.086 4.194 1.00 92.50 514 ARG A C 1
ATOM 4179 O O . ARG A 1 514 ? 11.379 9.452 4.901 1.00 92.50 514 ARG A O 1
ATOM 4186 N N . ALA A 1 515 ? 12.145 8.507 3.006 1.00 92.56 515 ALA A N 1
ATOM 4187 C CA . ALA A 1 515 ? 10.843 8.145 2.454 1.00 92.56 515 ALA A CA 1
ATOM 4188 C C . ALA A 1 515 ? 10.182 6.941 3.160 1.00 92.56 515 ALA A C 1
ATOM 4190 O O . ALA A 1 515 ? 9.000 6.689 2.936 1.00 92.56 515 ALA A O 1
ATOM 4191 N N . ARG A 1 516 ? 10.912 6.220 4.028 1.00 91.69 516 ARG A N 1
ATOM 4192 C CA . ARG A 1 516 ? 10.501 4.963 4.685 1.00 91.69 516 ARG A CA 1
ATOM 4193 C C . ARG A 1 516 ? 10.138 3.847 3.696 1.00 91.69 516 ARG A C 1
ATOM 4195 O O . ARG A 1 516 ? 9.242 3.042 3.960 1.00 91.69 516 ARG A O 1
ATOM 4202 N N . PHE A 1 517 ? 10.814 3.821 2.546 1.00 92.00 517 PHE A N 1
ATOM 4203 C CA . PHE A 1 517 ? 10.640 2.768 1.539 1.00 92.00 517 PHE A CA 1
ATOM 4204 C C . PHE A 1 517 ? 11.515 1.544 1.826 1.00 92.00 517 PHE A C 1
ATOM 4206 O O . PHE A 1 517 ? 11.149 0.460 1.382 1.00 92.00 517 PHE A O 1
ATOM 4213 N N . TYR A 1 518 ? 12.608 1.731 2.576 1.00 89.00 518 TYR A N 1
ATOM 4214 C CA . TYR A 1 518 ? 13.604 0.742 3.010 1.00 89.00 518 TYR A CA 1
ATOM 4215 C C . TYR A 1 518 ? 14.054 1.037 4.455 1.00 89.00 518 TYR A C 1
ATOM 4217 O O . TYR A 1 518 ? 13.789 2.171 4.934 1.00 89.00 518 TYR A O 1
#

Foldseek 3Di:
DQALLLCLFFLQPQSVVDHRVLSVVLQVLQQVLQLPVDVVCVVFGFAKDDQWDQAQVGDIAGQLLFWWKDKDLDDCLPCLARPFFALDHQNHSVSVVVDDSCQSHPLNCLFQVDRHQKDKIAHFHQDPNFTKAKDFPDRASMKMWIFRAPIFTFPCRRLPPVSRPCVVRRMTIRRNGGHSLGTAKIFHAHPVRQGAAIEGRLNNDLCSSPPSRAFLVSHFADFDSYPPVRYHYHDHDDPPDDPPDDDDDPPDPDDPPRDDDSDGDDPVNVPGIDMDRDPRRVPVTDRDFFQWEKEWLCLPDQFTWMWIWTQQKIFIWTFHLDPQGDIDTDPPAIDGNCVVQVLCVVQSPSTFQEKYADPLDSQWMWTFDFQFIFIFRVVPRHTPDDRDGCLVQPVQCVVQVHSGFQYWAADPPDFQKIWTFGQQKIWIKHDDNVDPRDMHTDDYIDGPVVQAVQCVVQVNSGFNYKDQDSHDDQWIWTDDRQWIWIKRHDPPDRDIHTPDHIDGCVVSPVSCVVSSND

Sequence (518 aa):
MCDSSLFIGAALPWLRRINENGAQEVFQRLDRVLRQNNRDLEDAEVIVRPNHFLDARRELVMASAEPLMRWDERPPSQIFGEGFRPRIEPSNLEEFRRLDDNRVNIATYTYDNQASIFVSTTRYVMSDGRIAQFHPEDYVGMYEYEIYVYGGIDINLTLRPRHNMFPYEHEVAFPGGIRPDLIRSARQYDEHWNVVRVWRNLHFRPEVNGAYMPRVDLLPPLPDVVPPSNYDVVDPPDDNGEDSGHNHDELLHLNETGVLTTEVCTDDDIKKYKLAVDPWAAQGVRVFPLARTCLAIDPTSDAYRAYFFADTRFVLIDFTRDEKMTDTIGAGGVQSLVTAFPALHKACFPQIDAAVRSKSNREDAYFISGDMYVRIKLKGDKIVSGPHRLKDQWNSLRDAGFNSVDAILPNYDDNGQSYVFSGTQYMKMEFDGNRNDYDKLIGRPRKITDGWQALKEVGFDRIDAVLPSPHKKGDVYFFKGEEYVLVRYTWGRDGDKALCKPRHVADWWPSLARARFY

Secondary structure (DSSP, 8-state):
---GGGGTT-SSHHHHT--HHHHHHHHHHHHHHHHHS-GGGTT----BPPSEEE-TTS-EEEGGGS-EEEEESS-HHHHHHH-B--SS--SSHHHHHHS-GGGT-HHHHHHH--S-SEEEEEE-EEETTEEEEEEES--TT-EEEEE--S--EEHHHHH-TTS-S-GGG--EEEET-B-GGGEEEEEEE-TTS-EEEEEEETT--GGGGGGGPPPGGGSPPPP--S-GGGEEEE-PPP-----------SS----TT-----PPPPTTGGGSEEEEE-HHHHTT---PPP-EEEEES-TTSSSEEEEEEETTEEEEEEE--STT--EEEEEEEEEEHHHH-HHHHHTT-S--SEEEE-SS-TTEEEEEETTEEEEEETTTTEEEEEEEEHHHH-HHHHHHT-S--SEEEE--SSSSEEEEEETTEEEEEEE-TTSTT-EEEEEEEEEHHHH-HHHHHTT----SEEEE-SSSTTEEEEEETTEEEEEEE-TTSS-EEESS--EEHHHH-HHHHHTT--